Protein 5YS3 (pdb70)

Solvent-accessible surface area: 22052 Å² total; per-residue (Å²): 210,44,1,37,0,14,0,0,0,9,0,0,11,0,0,0,3,19,0,16,1,28,52,18,14,50,106,47,81,70,18,4,0,2,11,0,0,0,36,44,0,0,0,55,0,2,36,54,0,0,100,28,5,158,128,69,64,60,105,55,4,53,52,5,19,34,31,7,0,42,9,6,56,58,14,6,38,40,44,16,63,33,121,109,69,115,61,162,79,58,88,47,91,154,32,0,48,42,10,22,130,45,7,79,50,0,79,146,25,32,115,51,1,79,174,33,18,131,16,33,18,94,4,11,90,10,4,19,58,7,6,53,47,12,8,108,2,33,84,57,65,56,126,61,29,30,66,83,0,0,138,53,0,30,76,0,0,50,17,0,10,76,1,0,0,0,39,1,5,20,85,52,53,68,152,73,56,35,93,15,28,60,44,149,175,122,118,102,207,53,1,37,0,14,0,0,0,8,0,0,11,0,0,0,2,21,0,15,1,27,55,15,16,48,106,41,80,58,20,2,0,2,7,0,0,0,38,42,0,0,0,59,0,3,13,55,0,0,48,28,4,10,81,79,25,58,4,14,5,0,0,5,17,0,0,7,0,0,9,7,17,0,15,7,15,1,46,15,7,35,120,109,50,25,26,153,81,33,65,45,77,0,23,0,27,0,10,22,25,0,6,69,0,0,79,54,0,26,91,0,0,79,136,39,11,173,17,29,29,99,3,11,89,11,5,19,57,8,8,54,46,13,8,119,2,32,83,58,56,57,133,67,27,32,77,84,0,0,137,54,0,29,81,0,0,49,18,0,11,79,1,0,0,0,40,1,6,24,89,54,41,69,149,93,53,34,95,10,42,188,195,94,87,58,8,14,13,69,0,8,22,0,10,0,74,0,1,40,48,15,1,45,46,17,13,49,107,130,85,70,73,47,97,6,25,50,40,0,49,129,55,0,0,61,13,2,13,112,0,0,52,104,4,13,116,55,23,58,5,15,3,0,0,4,20,0,0,6,0,2,10,7,20,0,16,8,15,2,43,56,9,38,174,125,54,21,23,146,77,33,72,50,92,0,28,0,24,0,10,20,25,0,7,65,0,0,76,50,0,30,85,1,0,78,144,38,22,170,16,34,38,91,3,10,84,8,4,20,59,7,6,55,47,11,10,113,2,27,81,57,69,55,106,62,26,19,66,80,0,0,138,53,0,33,78,0,0,48,20,0,41,84,2,0,68,0,39,55,62,27,121,136,132,69,165,86,69,49,91,26,32,186

Nearest PDB structures (foldseek):
  5ys3-assembly1_A  TM=1.005E+00  e=1.738E-26  Citrobacter koseri ATCC BAA-895
  5zug-assembly1_F  TM=1.002E+00  e=1.526E-22  Escherichia coli K-12
  8j7v-assembly1_B  TM=3.346E-01  e=1.280E+00  Homo sapiens
  5ys3-assembly1_A  TM=1.004E+00  e=3.717E-24  Citrobacter koseri ATCC BAA-895
  5zug-assembly1_F  TM=1.001E+00  e=2.524E-22  Escherichia coli K-12

Secondary structure (DSSP, 8-state):
-----HHHHHHHHHHHHHHHHHHHTTSS---HHHHHHHHIIIIIIHHHHHHHTTTTT-HHHHHHHHHHHHHHHHHHHHHHTTTTTSSPPPPHHHHHHHHHHHHHHHHHHHHTTTTS-HHHHHHHHHHHHHHHHHHHHHHHT-HHHHHHHHHHHHHHHHHHHHHHHHHHHHHHHTS-SS------SS--/-----HHHHHHHHHHHHHHHHHHHTTSS---HHHHHHHHIIIIIIHHHHHHHTTTTT-HHHHHHHHHHHHHHHHHHHHHHTTTTTSS-PPPHHHHHHHHHHHHHHHHHHHHHGGGS-HHHHHHHHHHHHHHHHHHHHHHHT-HHHHHHHHHHHHHHHHHHHHHHHHHHHHHHHTS-SS----/-----HHHHHHHHHHHHHHHHHHHHTSS---HHHHHHHHIIIIIIHHHHHHHTTTTT-HHHHHHHHHHHHHHHHHHHHHHTTTTTSSPPPPHHHHHHHHHHHHHHHHHHHHTTTTS-HHHHHHHHHHHHHHHHHHHHHHHT-HHHHHHHHHHHHHHHHHHHHHHHHHHHHHHHTS-SS----

Foldseek 3Di:
DDDQLLLQLLLLLLVLLLVVLCVLLPVDPDDVVSLVSLPPRQAPSLLVSLVSCVVVVDPLSVVPSNVRNVVSVVVSCQVCCVVVVNDPRDQLLVVLVVLVVVLVVLVVSLVVCPQFFPLVNLLSVLSSVLSNLSSCCSNVVPSVSSSVSSVSSNVSSVSSNLVSVQVVVCVVVVHGPRRRRGDDDDDD/DDDQLLLQLLLLQLVLLLVVLCVLLPNDPDDVVSLVSLPPRNAPSLLVSLVSCVVVVDPLSVVPSNVRNVVSVVVSCQVCCCVVVNDNRDQLLVVLVVLLVVLVVLVVSLVVCVVHFPLVNLLSVLSSVLSNLSSCCSNVVPSVSSSVSSVSSNVSSVSSNLVSVQVVVCVVVVHRPDRRRD/DDDQLLLQLLLLLLVLLLVCLCVLLPVDPRDVVSLVSLQPRQAVSLLVSLVSCVVVVDPLSVVPSNVRSVVSVVVSCLVCCVVVVNDDRDQLLVVLVVLVVVLVVLVVSLVVCPPPFPLVNLLSVLSSVLSNLSSCCSNVVPSVSSSVSSVSSNVSSVSSNLVSVQVVVCVVVVHRPDGRRD

Radius of gyration: 24.34 Å; Cα contacts (8 Å, |Δi|>4): 1070; chains: 3; bounding box: 54×67×51 Å

Organism: Citrobacter koseri (strain ATCC BAA-895 / CDC 4225-83 / SGSC4696) (NCBI:txid290338)

B-factor: mean 26.17, std 9.5, range [12.94, 77.54]

Structure (mmCIF, N/CA/C/O backbone):
data_5YS3
#
_entry.id   5YS3
#
_cell.length_a   79.456
_cell.length_b   79.456
_cell.length_c   89.099
_cell.angle_alpha   90.00
_cell.angle_beta   90.00
_cell.angle_gamma   90.00
#
_symmetry.space_group_name_H-M   'P 42'
#
loop_
_entity.id
_entity.type
_entity.pdbx_description
1 polymer 'Succinate-Acetate Permease'
2 non-polymer 'ACETATE ION'
3 non-polymer 'PALMITIC ACID'
4 non-polymer (2S)-2,3-DIHYDROXYPROPYL(7Z)-PENTADEC-7-ENOATE
5 water water
#
loop_
_atom_site.group_PDB
_atom_site.id
_atom_site.type_symbol
_atom_site.label_atom_id
_atom_site.label_alt_id
_atom_site.label_comp_id
_atom_site.label_asym_id
_atom_site.label_entity_id
_atom_site.label_seq_id
_atom_site.pdbx_PDB_ins_code
_atom_site.Cartn_x
_atom_site.Cartn_y
_atom_site.Cartn_z
_atom_site.occupancy
_atom_site.B_iso_or_equiv
_atom_site.auth_seq_id
_atom_site.auth_comp_id
_atom_site.auth_asym_id
_atom_site.auth_atom_id
_atom_site.pdbx_PDB_model_num
ATOM 1 N N . LYS A 1 5 ? 27.704 0.321 59.049 1.00 41.01 5 LYS A N 1
ATOM 2 C CA . LYS A 1 5 ? 26.589 -0.397 58.434 1.00 41.89 5 LYS A CA 1
ATOM 3 C C . LYS A 1 5 ? 26.567 -0.146 56.932 1.00 36.43 5 LYS A C 1
ATOM 4 O O . LYS A 1 5 ? 26.356 0.976 56.487 1.00 40.95 5 LYS A O 1
ATOM 10 N N . LEU A 1 6 ? 26.811 -1.188 56.152 1.00 29.30 6 LEU A N 1
ATOM 11 C CA . LEU A 1 6 ? 26.950 -1.033 54.714 1.00 21.36 6 LEU A CA 1
ATOM 12 C C . LEU A 1 6 ? 25.614 -1.155 54.014 1.00 20.01 6 LEU A C 1
ATOM 13 O O . LEU A 1 6 ? 24.731 -1.865 54.475 1.00 22.51 6 LEU A O 1
ATOM 18 N N . ALA A 1 7 ? 25.480 -0.449 52.902 1.00 19.44 7 ALA A N 1
ATOM 19 C CA . ALA A 1 7 ? 24.268 -0.515 52.116 1.00 20.68 7 ALA A CA 1
ATOM 20 C C . ALA A 1 7 ? 24.037 -1.924 51.607 1.00 22.13 7 ALA A C 1
ATOM 21 O O . ALA A 1 7 ? 24.969 -2.733 51.512 1.00 19.57 7 ALA A O 1
ATOM 23 N N . ASN A 1 8 ? 22.784 -2.201 51.272 1.00 20.38 8 ASN A N 1
ATOM 24 C CA . ASN A 1 8 ? 22.396 -3.479 50.686 1.00 19.35 8 ASN A CA 1
ATOM 25 C C . ASN A 1 8 ? 22.531 -3.442 49.172 1.00 19.56 8 ASN A C 1
ATOM 26 O O . ASN A 1 8 ? 21.825 -2.689 48.527 1.00 19.84 8 ASN A O 1
ATOM 31 N N . PRO A 1 9 ? 23.447 -4.246 48.592 1.00 18.56 9 PRO A N 1
ATOM 32 C CA . PRO A 1 9 ? 23.644 -4.139 47.143 1.00 19.88 9 PRO A CA 1
ATOM 33 C C . PRO A 1 9 ? 22.694 -5.027 46.342 1.00 18.60 9 PRO A C 1
ATOM 34 O O . PRO A 1 9 ? 22.701 -4.946 45.121 1.00 16.57 9 PRO A O 1
ATOM 38 N N . ALA A 1 10 ? 21.902 -5.864 47.009 1.00 17.64 10 ALA A N 1
ATOM 39 C CA . ALA A 1 10 ? 21.078 -6.840 46.286 1.00 22.17 10 ALA A CA 1
ATOM 40 C C . ALA A 1 10 ? 20.056 -6.218 45.326 1.00 17.95 10 ALA A C 1
ATOM 41 O O . ALA A 1 10 ? 19.886 -6.735 44.221 1.00 20.07 10 ALA A O 1
ATOM 43 N N . PRO A 1 11 ? 19.367 -5.130 45.733 1.00 19.60 11 PRO A N 1
ATOM 44 C CA . PRO A 1 11 ? 18.410 -4.542 44.796 1.00 17.93 11 PRO A CA 1
ATOM 45 C C . PRO A 1 11 ? 19.063 -4.122 43.488 1.00 22.35 11 PRO A C 1
ATOM 46 O O . PRO A 1 11 ? 18.469 -4.304 42.433 1.00 17.68 11 PRO A O 1
ATOM 50 N N . LEU A 1 12 ? 20.263 -3.551 43.569 1.00 17.35 12 LEU A N 1
ATOM 51 C CA . LEU A 1 12 ? 20.989 -3.187 42.365 1.00 17.14 12 LEU A CA 1
ATOM 52 C C . LEU A 1 12 ? 21.199 -4.390 41.465 1.00 18.60 12 LEU A C 1
ATOM 53 O O . LEU A 1 12 ? 20.880 -4.338 40.274 1.00 19.13 12 LEU A O 1
ATOM 58 N N . GLY A 1 13 ? 21.766 -5.460 42.025 1.00 17.56 13 GLY A N 1
ATOM 59 C CA . GLY A 1 13 ? 22.002 -6.679 41.265 1.00 17.97 13 GLY A CA 1
ATOM 60 C C . GLY A 1 13 ? 20.730 -7.281 40.685 1.00 18.20 13 GLY A C 1
ATOM 61 O O . GLY A 1 13 ? 20.691 -7.687 39.514 1.00 17.93 13 GLY A O 1
ATOM 62 N N . LEU A 1 14 ? 19.686 -7.337 41.502 1.00 17.97 14 LEU A N 1
ATOM 63 C CA . LEU A 1 14 ? 18.398 -7.892 41.070 1.00 18.53 14 LEU A CA 1
ATOM 64 C C . LEU A 1 14 ? 17.757 -7.051 39.975 1.00 18.45 14 LEU A C 1
ATOM 65 O O . LEU A 1 14 ? 17.148 -7.586 39.041 1.00 19.26 14 LEU A O 1
ATOM 70 N N . MET A 1 15 ? 17.874 -5.728 40.092 1.00 17.95 15 MET A N 1
ATOM 71 C CA . MET A 1 15 ? 17.326 -4.843 39.066 1.00 19.89 15 MET A CA 1
ATOM 72 C C . MET A 1 15 ? 18.027 -5.020 37.731 1.00 20.31 15 MET A C 1
ATOM 73 O O . MET A 1 15 ? 17.375 -5.050 36.686 1.00 21.23 15 MET A O 1
ATOM 78 N N . GLY A 1 16 ? 19.356 -5.097 37.769 1.00 19.63 16 GLY A N 1
ATOM 79 C CA . GLY A 1 16 ? 20.137 -5.248 36.558 1.00 17.62 16 GLY A CA 1
ATOM 80 C C . GLY A 1 16 ? 19.772 -6.573 35.913 1.00 19.51 16 GLY A C 1
ATOM 81 O O . GLY A 1 16 ? 19.487 -6.645 34.715 1.00 18.21 16 GLY A O 1
ATOM 82 N N . PHE A 1 17 ? 19.751 -7.623 36.726 1.00 20.93 17 PHE A N 1
ATOM 83 C CA . PHE A 1 17 ? 19.341 -8.936 36.236 1.00 20.29 17 PHE A CA 1
ATOM 84 C C . PHE A 1 17 ? 17.915 -8.893 35.685 1.00 17.87 17 PHE A C 1
ATOM 85 O O . PHE A 1 17 ? 17.659 -9.367 34.584 1.00 19.07 17 PHE A O 1
ATOM 93 N N . GLY A 1 18 ? 16.989 -8.330 36.455 1.00 19.39 18 GLY A N 1
ATOM 94 C CA . GLY A 1 18 ? 15.572 -8.405 36.115 1.00 22.67 18 GLY A CA 1
ATOM 95 C C . GLY A 1 18 ? 15.190 -7.661 34.842 1.00 25.04 18 GLY A C 1
ATOM 96 O O . GLY A 1 18 ? 14.518 -8.219 33.962 1.00 21.96 18 GLY A O 1
ATOM 97 N N . MET A 1 19 ? 15.604 -6.397 34.745 1.00 19.94 19 MET A N 1
ATOM 98 C CA . MET A 1 19 ? 15.348 -5.607 33.544 1.00 18.78 19 MET A CA 1
ATOM 99 C C . MET A 1 19 ? 15.893 -6.233 32.285 1.00 20.86 19 MET A C 1
ATOM 100 O O . MET A 1 19 ? 15.226 -6.268 31.253 1.00 20.82 19 MET A O 1
ATOM 105 N N . THR A 1 20 ? 17.134 -6.696 32.372 1.00 17.88 20 THR A N 1
ATOM 106 C CA . THR A 1 20 ? 17.817 -7.238 31.220 1.00 16.62 20 THR A CA 1
ATOM 107 C C . THR A 1 20 ? 17.176 -8.567 30.830 1.00 23.29 20 THR A C 1
ATOM 108 O O . THR A 1 20 ? 17.019 -8.866 29.651 1.00 21.42 20 THR A O 1
ATOM 112 N N . THR A 1 21 ? 16.818 -9.361 31.832 1.00 17.07 21 THR A N 1
ATOM 113 C CA . THR A 1 21 ? 16.132 -10.625 31.576 1.00 20.26 21 THR A CA 1
ATOM 114 C C . THR A 1 21 ? 14.814 -10.395 30.813 1.00 22.96 21 THR A C 1
ATOM 115 O O . THR A 1 21 ? 14.499 -11.094 29.839 1.00 23.28 21 THR A O 1
ATOM 119 N N . ILE A 1 22 ? 14.055 -9.396 31.244 1.00 20.65 22 ILE A N 1
ATOM 120 C CA . ILE A 1 22 ? 12.783 -9.079 30.583 1.00 21.08 22 ILE A CA 1
ATOM 121 C C . ILE A 1 22 ? 13.015 -8.700 29.121 1.00 21.57 22 ILE A C 1
ATOM 122 O O . ILE A 1 22 ? 12.392 -9.260 28.218 1.00 24.93 22 ILE A O 1
ATOM 127 N N . LEU A 1 23 ? 13.942 -7.785 28.865 1.00 23.48 23 LEU A N 1
ATOM 128 C CA . LEU A 1 23 ? 14.182 -7.360 27.487 1.00 22.42 23 LEU A CA 1
ATOM 129 C C . LEU A 1 23 ? 14.651 -8.521 26.614 1.00 24.65 23 LEU A C 1
ATOM 130 O O . LEU A 1 23 ? 14.212 -8.656 25.462 1.00 20.56 23 LEU A O 1
ATOM 135 N N . LEU A 1 24 ? 15.529 -9.369 27.139 1.00 18.92 24 LEU A N 1
ATOM 136 C CA . LEU A 1 24 ? 15.996 -10.477 26.307 1.00 20.89 24 LEU A CA 1
ATOM 137 C C . LEU A 1 24 ? 14.799 -11.362 25.937 1.00 22.83 24 LEU A C 1
ATOM 138 O O . LEU A 1 24 ? 14.649 -11.806 24.804 1.00 25.37 24 LEU A O 1
ATOM 143 N N . ASN A 1 25 ? 13.922 -11.582 26.895 1.00 21.99 25 ASN A N 1
ATOM 144 C CA . ASN A 1 25 ? 12.912 -12.594 26.698 1.00 25.52 25 ASN A CA 1
ATOM 145 C C . ASN A 1 25 ? 11.688 -12.049 25.969 1.00 27.36 25 ASN A C 1
ATOM 146 O O . ASN A 1 25 ? 10.840 -12.812 25.515 1.00 25.69 25 ASN A O 1
ATOM 151 N N . LEU A 1 26 ? 11.635 -10.733 25.800 1.00 24.52 26 LEU A N 1
ATOM 152 C CA . LEU A 1 26 ? 10.684 -10.135 24.873 1.00 26.81 26 LEU A CA 1
ATOM 153 C C . LEU A 1 26 ? 11.051 -10.577 23.472 1.00 26.59 26 LEU A C 1
ATOM 154 O O . LEU A 1 26 ? 10.173 -10.815 22.646 1.00 34.22 26 LEU A O 1
ATOM 159 N N . HIS A 1 27 ? 12.350 -10.704 23.215 1.00 25.52 27 HIS A N 1
ATOM 160 C CA . HIS A 1 27 ? 12.835 -11.264 21.966 1.00 25.24 27 HIS A CA 1
ATOM 161 C C . HIS A 1 27 ? 12.519 -12.755 21.878 1.00 31.86 27 HIS A C 1
ATOM 162 O O . HIS A 1 27 ? 11.938 -13.209 20.894 1.00 31.66 27 HIS A O 1
ATOM 169 N N . ASN A 1 28 ? 12.915 -13.505 22.905 1.00 27.54 28 ASN A N 1
ATOM 170 C CA . ASN A 1 28 ? 12.666 -14.949 22.960 1.00 29.92 28 ASN A CA 1
ATOM 171 C C . ASN A 1 28 ? 11.186 -15.298 22.799 1.00 28.92 28 ASN A C 1
ATOM 172 O O . ASN A 1 28 ? 10.853 -16.289 22.152 1.00 33.40 28 ASN A O 1
ATOM 177 N N . ALA A 1 29 ? 10.294 -14.492 23.371 1.00 26.96 29 ALA A N 1
ATOM 178 C CA . ALA A 1 29 ? 8.864 -14.766 23.251 1.00 28.35 29 ALA A CA 1
ATOM 179 C C . ALA A 1 29 ? 8.317 -14.381 21.876 1.00 36.64 29 ALA A C 1
ATOM 180 O O . ALA A 1 29 ? 7.136 -14.596 21.597 1.00 40.53 29 ALA A O 1
ATOM 182 N N . GLY A 1 30 ? 9.165 -13.801 21.031 1.00 33.36 30 GLY A N 1
ATOM 183 C CA . GLY A 1 30 ? 8.790 -13.498 19.660 1.00 32.47 30 GLY A CA 1
ATOM 184 C C . GLY A 1 30 ? 8.230 -12.108 19.379 1.00 40.57 30 GLY A C 1
ATOM 185 O O . GLY A 1 30 ? 7.744 -11.854 18.284 1.00 38.64 30 GLY A O 1
ATOM 186 N N . PHE A 1 31 ? 8.301 -11.194 20.340 1.00 31.72 31 PHE A N 1
ATOM 187 C CA . PHE A 1 31 ? 7.822 -9.834 20.093 1.00 33.57 31 PHE A CA 1
ATOM 188 C C . PHE A 1 31 ? 8.792 -8.975 19.265 1.00 35.68 31 PHE A C 1
ATOM 189 O O . PHE A 1 31 ? 8.350 -8.115 18.507 1.00 37.43 31 PHE A O 1
ATOM 197 N N . PHE A 1 32 ? 10.099 -9.183 19.423 1.00 33.68 32 PHE A N 1
ATOM 198 C CA . PHE A 1 32 ? 11.102 -8.363 18.733 1.00 31.89 32 PHE A CA 1
ATOM 199 C C . PHE A 1 32 ? 12.331 -9.139 18.298 1.00 33.27 32 PHE A C 1
ATOM 200 O O . PHE A 1 32 ? 12.642 -10.198 18.853 1.00 36.85 32 PHE A O 1
ATOM 208 N N . ALA A 1 33 ? 13.062 -8.580 17.337 1.00 30.53 33 ALA A N 1
ATOM 209 C CA . ALA A 1 33 ? 14.352 -9.121 16.940 1.00 30.82 33 ALA A CA 1
ATOM 210 C C . ALA A 1 33 ? 15.403 -8.820 18.013 1.00 31.32 33 ALA A C 1
ATOM 211 O O . ALA A 1 33 ? 15.174 -7.978 18.882 1.00 36.09 33 ALA A O 1
ATOM 213 N N . LEU A 1 34 ? 16.549 -9.495 17.961 1.00 30.76 34 LEU A N 1
ATOM 214 C CA . LEU A 1 34 ? 17.581 -9.277 18.980 1.00 32.78 34 LEU A CA 1
ATOM 215 C C . LEU A 1 34 ? 18.307 -7.967 18.692 1.00 36.32 34 LEU A C 1
ATOM 216 O O . LEU A 1 34 ? 19.108 -7.867 17.770 1.00 41.68 34 LEU A O 1
ATOM 221 N N . ASP A 1 35 ? 18.043 -6.988 19.540 1.00 36.13 35 ASP A N 1
ATOM 222 C CA . ASP A 1 35 ? 18.297 -5.587 19.253 1.00 37.10 35 ASP A CA 1
ATOM 223 C C . ASP A 1 35 ? 19.517 -5.073 20.033 1.00 36.11 35 ASP A C 1
ATOM 224 O O . ASP A 1 35 ? 19.942 -5.693 21.006 1.00 30.30 35 ASP A O 1
ATOM 229 N N . GLY A 1 36 ? 20.092 -3.957 19.598 1.00 31.04 36 GLY A N 1
ATOM 230 C CA . GLY A 1 36 ? 21.075 -3.249 20.406 1.00 27.59 36 GLY A CA 1
ATOM 231 C C . GLY A 1 36 ? 20.574 -2.956 21.815 1.00 24.78 36 GLY A C 1
ATOM 232 O O . GLY A 1 36 ? 21.367 -2.831 22.762 1.00 26.87 36 GLY A O 1
ATOM 233 N N . ILE A 1 37 ? 19.260 -2.838 21.974 1.00 23.05 37 ILE A N 1
ATOM 234 C CA . ILE A 1 37 ? 18.700 -2.552 23.286 1.00 19.42 37 ILE A CA 1
ATOM 235 C C . ILE A 1 37 ? 19.095 -3.640 24.291 1.00 26.45 37 ILE A C 1
ATOM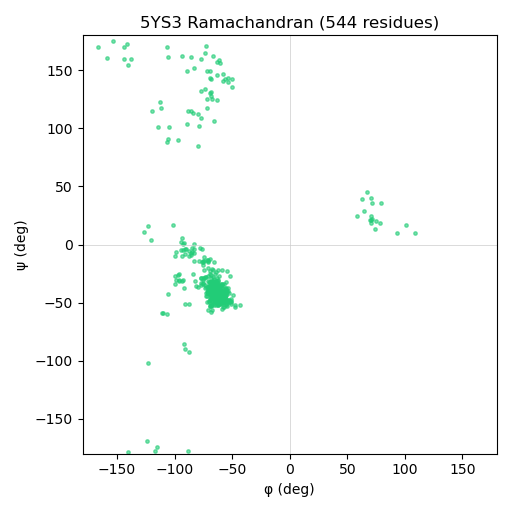 236 O O . ILE A 1 37 ? 19.545 -3.345 25.402 1.00 21.46 37 ILE A O 1
ATOM 241 N N . ILE A 1 38 ? 18.964 -4.898 23.877 1.00 23.47 38 ILE A N 1
ATOM 242 C CA . ILE A 1 38 ? 19.318 -6.021 24.735 1.00 19.65 38 ILE A CA 1
ATOM 243 C C . ILE A 1 38 ? 20.812 -6.050 25.013 1.00 21.18 38 ILE A C 1
ATOM 244 O O . ILE A 1 38 ? 21.244 -6.269 26.154 1.00 22.45 38 ILE A O 1
ATOM 249 N N . LEU A 1 39 ? 21.606 -5.834 23.965 1.00 19.54 39 LEU A N 1
ATOM 250 C CA . LEU A 1 39 ? 23.051 -5.910 24.116 1.00 20.16 39 LEU A CA 1
ATOM 251 C C . LEU A 1 39 ? 23.576 -4.810 25.049 1.00 25.69 39 LEU A C 1
ATOM 252 O O . LEU A 1 39 ? 24.411 -5.070 25.918 1.00 20.59 39 LEU A O 1
ATOM 257 N N . ALA A 1 40 ? 23.079 -3.589 24.866 1.00 19.49 40 ALA A N 1
ATOM 258 C CA . ALA A 1 40 ? 23.491 -2.464 25.698 1.00 22.34 40 ALA A CA 1
ATOM 259 C C . ALA A 1 40 ? 23.198 -2.756 27.162 1.00 20.36 40 ALA A C 1
ATOM 260 O O . ALA A 1 40 ? 24.060 -2.587 28.034 1.00 21.14 40 ALA A O 1
ATOM 262 N N . MET A 1 41 ? 21.978 -3.212 27.424 1.00 16.57 41 MET A N 1
ATOM 263 C CA . MET A 1 41 ? 21.573 -3.523 28.785 1.00 20.01 41 MET A CA 1
ATOM 264 C C . MET A 1 41 ? 22.405 -4.693 29.334 1.00 20.27 41 MET A C 1
ATOM 265 O O . MET A 1 41 ? 22.846 -4.663 30.479 1.00 19.25 41 MET A O 1
ATOM 270 N N . GLY A 1 42 ? 22.679 -5.690 28.497 1.00 21.36 42 GLY A N 1
ATOM 271 C CA . GLY A 1 42 ? 23.517 -6.795 28.926 1.00 19.02 42 GLY A CA 1
ATOM 272 C C . GLY A 1 42 ? 24.918 -6.347 29.340 1.00 19.95 42 GLY A C 1
ATOM 273 O O . GLY A 1 42 ? 25.492 -6.874 30.279 1.00 20.63 42 GLY A O 1
ATOM 274 N N . ILE A 1 43 ? 25.472 -5.369 28.634 1.00 22.66 43 ILE A N 1
ATOM 275 C CA . ILE A 1 43 ? 26.803 -4.871 28.963 1.00 21.05 43 ILE A CA 1
ATOM 276 C C . ILE A 1 43 ? 26.834 -4.133 30.308 1.00 19.38 43 ILE A C 1
ATOM 277 O O . ILE A 1 43 ? 27.654 -4.451 31.180 1.00 18.29 43 ILE A O 1
ATOM 282 N N . PHE A 1 44 ? 25.939 -3.163 30.490 1.00 18.14 44 PHE A N 1
ATOM 283 C CA . PHE A 1 44 ? 26.130 -2.195 31.568 1.00 19.05 44 PHE A CA 1
ATOM 284 C C . PHE A 1 44 ? 25.312 -2.465 32.830 1.00 17.85 44 PHE A C 1
ATOM 285 O O . PHE A 1 44 ? 25.772 -2.189 33.940 1.00 20.73 44 PHE A O 1
ATOM 293 N N . TYR A 1 45 ? 24.111 -2.996 32.663 1.00 18.36 45 TYR A N 1
ATOM 294 C CA . TYR A 1 45 ? 23.187 -3.125 33.780 1.00 15.64 45 TYR A CA 1
ATOM 295 C C . TYR A 1 45 ? 23.069 -4.583 34.231 1.00 19.59 45 TYR A C 1
ATOM 296 O O . TYR A 1 45 ? 23.371 -4.901 35.377 1.00 20.00 45 TYR A O 1
ATOM 305 N N . GLY A 1 46 ? 22.631 -5.470 33.341 1.00 16.93 46 GLY A N 1
ATOM 306 C CA . GLY A 1 46 ? 22.674 -6.892 33.655 1.00 15.03 46 GLY A CA 1
ATOM 307 C C . GLY A 1 46 ? 24.117 -7.313 33.866 1.00 18.64 46 GLY A C 1
ATOM 308 O O . GLY A 1 46 ? 24.424 -8.213 34.653 1.00 19.69 46 GLY A O 1
ATOM 309 N N . GLY A 1 47 ? 25.020 -6.651 33.159 1.00 17.64 47 GLY A N 1
ATOM 310 C CA . GLY A 1 47 ? 26.426 -6.997 33.239 1.00 14.47 47 GLY A CA 1
ATOM 311 C C . GLY A 1 47 ? 27.188 -6.293 34.346 1.00 21.08 47 GLY A C 1
ATOM 312 O O . GLY A 1 47 ? 27.243 -6.769 35.479 1.00 17.80 47 GLY A O 1
ATOM 313 N N . ILE A 1 48 ? 27.780 -5.151 34.015 1.00 17.99 48 ILE A N 1
ATOM 314 C CA . ILE A 1 48 ? 28.687 -4.463 34.935 1.00 18.59 48 ILE A CA 1
ATOM 315 C C . ILE A 1 48 ? 28.055 -4.070 36.285 1.00 18.40 48 ILE A C 1
ATOM 316 O O . ILE A 1 48 ? 28.656 -4.305 37.353 1.00 15.91 48 ILE A O 1
ATOM 321 N N . ALA A 1 49 ? 26.863 -3.479 36.264 1.00 17.85 49 ALA A N 1
ATOM 322 C CA . ALA A 1 49 ? 26.227 -3.086 37.518 1.00 20.31 49 ALA A CA 1
ATOM 323 C C . ALA A 1 49 ? 25.967 -4.302 38.412 1.00 17.45 49 ALA A C 1
ATOM 324 O O . ALA A 1 49 ? 26.065 -4.209 39.638 1.00 17.13 49 ALA A O 1
ATOM 326 N N . GLN A 1 50 ? 25.639 -5.441 37.803 1.00 18.65 50 GLN A N 1
ATOM 327 C CA . GLN A 1 50 ? 25.425 -6.644 38.588 1.00 17.57 50 GLN A CA 1
ATOM 328 C C . GLN A 1 50 ? 26.760 -7.148 39.157 1.00 20.06 50 GLN A C 1
ATOM 329 O O . GLN A 1 50 ? 26.812 -7.664 40.262 1.00 19.16 50 GLN A O 1
ATOM 335 N N . ILE A 1 51 ? 27.848 -6.980 38.411 1.00 16.85 51 ILE A N 1
ATOM 336 C CA A ILE A 1 51 ? 29.156 -7.336 38.942 0.67 17.86 51 ILE A CA 1
ATOM 337 C CA B ILE A 1 51 ? 29.186 -7.291 38.916 0.33 17.70 51 ILE A CA 1
ATOM 338 C C . ILE A 1 51 ? 29.503 -6.453 40.155 1.00 19.08 51 ILE A C 1
ATOM 339 O O . ILE A 1 51 ? 29.973 -6.962 41.170 1.00 18.41 51 ILE A O 1
ATOM 348 N N . PHE A 1 52 ? 29.240 -5.151 40.069 1.00 17.76 52 PHE A N 1
ATOM 349 C CA . PHE A 1 52 ? 29.446 -4.266 41.216 1.00 17.79 52 PHE A CA 1
ATOM 350 C C . PHE A 1 52 ? 28.646 -4.781 42.421 1.00 14.49 52 PHE A C 1
ATOM 351 O O . PHE A 1 52 ? 29.170 -4.863 43.531 1.00 17.06 52 PHE A O 1
ATOM 359 N N . ALA A 1 53 ? 27.387 -5.159 42.190 1.00 15.97 53 ALA A N 1
ATOM 360 C CA . ALA A 1 53 ? 26.530 -5.659 43.277 1.00 14.97 53 ALA A CA 1
ATOM 361 C C . ALA A 1 53 ? 27.137 -6.884 43.945 1.00 17.26 53 ALA A C 1
ATOM 362 O O . ALA A 1 53 ? 27.159 -6.983 45.171 1.00 17.68 53 ALA A O 1
ATOM 364 N N . GLY A 1 54 ? 27.653 -7.798 43.133 1.00 15.67 54 GLY A N 1
ATOM 365 C CA . GLY A 1 54 ? 28.314 -8.973 43.668 1.00 16.28 54 GLY A CA 1
ATOM 366 C C . GLY A 1 54 ? 29.546 -8.638 44.490 1.00 17.22 54 GLY A C 1
ATOM 367 O O . GLY A 1 54 ? 29.727 -9.155 45.601 1.00 16.40 54 GLY A O 1
ATOM 368 N N . LEU A 1 55 ? 30.404 -7.762 43.971 1.00 14.40 55 LEU A N 1
ATOM 369 C CA . LEU A 1 55 ? 31.612 -7.441 44.714 1.00 15.32 55 LEU A CA 1
ATOM 370 C C . LEU A 1 55 ? 31.268 -6.781 46.050 1.00 16.82 55 LEU A C 1
ATOM 371 O O . LEU A 1 55 ? 31.981 -6.956 47.039 1.00 18.32 55 LEU A O 1
ATOM 376 N N . LEU A 1 56 ? 30.177 -6.022 46.072 1.00 15.68 56 LEU A N 1
ATOM 377 C CA . LEU A 1 56 ? 29.768 -5.314 47.281 1.00 15.59 56 LEU A CA 1
ATOM 378 C C . LEU A 1 56 ? 29.243 -6.291 48.335 1.00 16.48 56 LEU A C 1
ATOM 379 O O . LEU A 1 56 ? 29.088 -5.932 49.518 1.00 16.77 56 LEU A O 1
ATOM 384 N N . GLU A 1 57 ? 28.957 -7.528 47.920 1.00 16.87 57 GLU A N 1
ATOM 385 C CA . GLU A 1 57 ? 28.515 -8.529 48.898 1.00 19.76 57 GLU A CA 1
ATOM 386 C C . GLU A 1 57 ? 29.657 -9.081 49.759 1.00 18.50 57 GLU A C 1
ATOM 387 O O . GLU A 1 57 ? 29.423 -9.703 50.801 1.00 17.51 57 GLU A O 1
ATOM 393 N N . TYR A 1 58 ? 30.889 -8.847 49.333 1.00 15.74 58 TYR A N 1
ATOM 394 C CA . TYR A 1 58 ? 32.051 -9.423 50.000 1.00 19.99 58 TYR A CA 1
ATOM 395 C C . TYR A 1 58 ? 32.217 -8.923 51.426 1.00 20.47 58 TYR A C 1
ATOM 396 O O . TYR A 1 58 ? 32.385 -9.723 52.374 1.00 18.47 58 TYR A O 1
ATOM 405 N N . LYS A 1 59 ? 32.149 -7.606 51.588 1.00 19.10 59 LYS A N 1
ATOM 406 C CA . LYS A 1 59 ? 32.312 -7.031 52.913 1.00 20.87 59 LYS A CA 1
ATOM 407 C C . LYS A 1 59 ? 31.069 -7.233 53.766 1.00 25.78 59 LYS A C 1
ATOM 408 O O . LYS A 1 59 ? 31.119 -7.045 54.982 1.00 24.30 59 LYS A O 1
ATOM 414 N N . LYS A 1 60 ? 29.958 -7.617 53.142 1.00 20.13 60 LYS A N 1
ATOM 415 C CA . LYS A 1 60 ? 28.764 -7.951 53.909 1.00 20.89 60 LYS A CA 1
ATOM 416 C C . LYS A 1 60 ? 28.794 -9.404 54.382 1.00 25.44 60 LYS A C 1
ATOM 417 O O . LYS A 1 60 ? 27.880 -9.868 55.065 1.00 22.64 60 LYS A O 1
ATOM 423 N N . GLY A 1 61 ? 29.828 -10.134 53.995 1.00 18.35 61 GLY A N 1
ATOM 424 C CA . GLY A 1 61 ? 29.949 -11.513 54.415 1.00 18.37 61 GLY A CA 1
ATOM 425 C C . GLY A 1 61 ? 29.007 -12.456 53.699 1.00 21.79 61 GLY A C 1
ATOM 426 O O . GLY A 1 61 ? 28.731 -13.547 54.190 1.00 23.22 61 GLY A O 1
ATOM 427 N N . ASN A 1 62 ? 28.496 -12.053 52.539 1.00 18.69 62 ASN A N 1
ATOM 428 C CA . ASN A 1 62 ? 27.431 -12.835 51.914 1.00 19.25 62 ASN A CA 1
ATOM 429 C C . ASN A 1 62 ? 27.986 -13.618 50.723 1.00 18.10 62 ASN A C 1
ATOM 430 O O . ASN A 1 62 ? 28.018 -13.121 49.594 1.00 16.36 62 ASN A O 1
ATOM 435 N N . THR A 1 63 ? 28.429 -14.840 51.001 1.00 17.50 63 THR A N 1
ATOM 436 C CA . THR A 1 63 ? 29.026 -15.698 49.985 1.00 18.67 63 THR A CA 1
ATOM 437 C C . THR A 1 63 ? 28.030 -15.961 48.856 1.00 18.05 63 THR A C 1
ATOM 438 O O . THR A 1 63 ? 28.378 -15.947 47.683 1.00 17.40 63 THR A O 1
ATOM 442 N N . PHE A 1 64 ? 26.777 -16.202 49.212 1.00 17.50 64 PHE A N 1
ATOM 443 C CA . PHE A 1 64 ? 25.799 -16.544 48.191 1.00 16.33 64 PHE A CA 1
ATOM 444 C C . PHE A 1 64 ? 25.629 -15.393 47.193 1.00 15.69 64 PHE A C 1
ATOM 445 O O . PHE A 1 64 ? 25.670 -15.609 45.989 1.00 19.36 64 PHE A O 1
ATOM 453 N N . GLY A 1 65 ? 25.438 -14.176 47.693 1.00 19.10 65 GLY A N 1
ATOM 454 C CA . GLY A 1 65 ? 25.261 -13.022 46.816 1.00 16.38 65 GLY A CA 1
ATOM 455 C C . GLY A 1 65 ? 26.531 -12.686 46.032 1.00 17.47 65 GLY A C 1
ATOM 456 O O . GLY A 1 65 ? 26.464 -12.296 44.873 1.00 15.57 65 GLY A O 1
ATOM 457 N N . LEU A 1 66 ? 27.694 -12.811 46.659 1.00 16.23 66 LEU A N 1
ATOM 458 C CA . LEU A 1 66 ? 28.956 -12.590 45.919 1.00 13.98 66 LEU A CA 1
ATOM 459 C C . LEU A 1 66 ? 29.058 -13.534 44.725 1.00 19.65 66 LEU A C 1
ATOM 460 O O . LEU A 1 66 ? 29.376 -13.119 43.589 1.00 16.02 66 LEU A O 1
ATOM 465 N N . THR A 1 67 ? 28.763 -14.809 44.992 1.00 17.60 67 THR A N 1
ATOM 466 C CA . THR A 1 67 ? 28.829 -15.843 43.961 1.00 15.38 67 THR A CA 1
ATOM 467 C C . THR A 1 67 ? 27.777 -15.611 42.867 1.00 16.75 67 THR A C 1
ATOM 468 O O . THR A 1 67 ? 28.077 -15.695 41.681 1.00 18.22 67 THR A O 1
ATOM 472 N N . ALA A 1 68 ? 26.548 -15.310 43.275 1.00 18.28 68 ALA A N 1
ATOM 473 C CA . ALA A 1 68 ? 25.436 -15.203 42.327 1.00 15.36 68 ALA A CA 1
ATOM 474 C C . ALA A 1 68 ? 25.547 -13.962 41.456 1.00 17.19 68 ALA A C 1
ATOM 475 O O . ALA A 1 68 ? 25.530 -14.071 40.240 1.00 16.32 68 ALA A O 1
ATOM 477 N N . PHE A 1 69 ? 25.632 -12.781 42.067 1.00 16.18 69 PHE A N 1
ATOM 478 C CA . PHE A 1 69 ? 25.605 -11.555 41.267 1.00 18.56 69 PHE A CA 1
ATOM 479 C C . PHE A 1 69 ? 26.822 -11.453 40.351 1.00 17.19 69 PHE A C 1
ATOM 480 O O . PHE A 1 69 ? 26.716 -11.050 39.178 1.00 16.36 69 PHE A O 1
ATOM 488 N N . THR A 1 70 ? 28.001 -11.793 40.868 1.00 14.28 70 THR A N 1
ATOM 489 C CA . THR A 1 70 ? 29.178 -11.615 40.044 1.00 15.05 70 THR A CA 1
ATOM 490 C C . THR A 1 70 ? 29.158 -12.638 38.908 1.00 16.80 70 THR A C 1
ATOM 491 O O . THR A 1 70 ? 29.620 -12.364 37.799 1.00 16.95 70 THR A O 1
ATOM 495 N N . SER A 1 71 ? 28.596 -13.811 39.166 1.00 14.73 71 SER A N 1
ATOM 496 C CA . SER A 1 71 ? 28.501 -14.819 38.106 1.00 15.16 71 SER A CA 1
ATOM 497 C C . SER A 1 71 ? 27.490 -14.421 37.033 1.00 16.06 71 SER A C 1
ATOM 498 O O . SER A 1 71 ? 27.768 -14.494 35.827 1.00 16.15 71 SER A O 1
ATOM 501 N N . TYR A 1 72 ? 26.298 -14.010 37.446 1.00 16.54 72 TYR A N 1
ATOM 502 C CA . TYR A 1 72 ? 25.296 -13.690 36.426 1.00 15.93 72 TYR A CA 1
ATOM 503 C C . TYR A 1 72 ? 25.610 -12.366 35.741 1.00 17.49 72 TYR A C 1
ATOM 504 O O . TYR A 1 72 ? 25.178 -12.145 34.616 1.00 18.65 72 TYR A O 1
ATOM 513 N N . GLY A 1 73 ? 26.384 -11.499 36.387 1.00 16.18 73 GLY A N 1
ATOM 514 C CA . GLY A 1 73 ? 26.857 -10.316 35.687 1.00 17.94 73 GLY A CA 1
ATOM 515 C C . GLY A 1 73 ? 27.815 -10.730 34.580 1.00 17.61 73 GLY A C 1
ATOM 516 O O . GLY A 1 73 ? 27.811 -10.178 33.477 1.00 18.21 73 GLY A O 1
ATOM 517 N N . SER A 1 74 ? 28.660 -11.707 34.883 1.00 16.09 74 SER A N 1
ATOM 518 C CA . SER A 1 74 ? 29.570 -12.242 33.889 1.00 15.90 74 SER A CA 1
ATOM 519 C C . SER A 1 74 ? 28.804 -12.946 32.772 1.00 16.09 74 SER A C 1
ATOM 520 O O . SER A 1 74 ? 29.183 -12.846 31.618 1.00 18.56 74 SER A O 1
ATOM 523 N N . PHE A 1 75 ? 27.752 -13.688 33.117 1.00 16.87 75 PHE A N 1
ATOM 524 C CA . PHE A 1 75 ? 26.912 -14.300 32.087 1.00 18.30 75 PHE A CA 1
ATOM 525 C C . PHE A 1 75 ? 26.471 -13.258 31.045 1.00 19.45 75 PHE A C 1
ATOM 526 O O . PHE A 1 75 ? 26.640 -13.462 29.843 1.00 20.62 75 PHE A O 1
ATOM 534 N N . TRP A 1 76 ? 25.921 -12.136 31.507 1.00 16.58 76 TRP A N 1
ATOM 535 C CA . TRP A 1 76 ? 25.426 -11.139 30.561 1.00 18.20 76 TRP A CA 1
ATOM 536 C C . TRP A 1 76 ? 26.545 -10.601 29.688 1.00 19.14 76 TRP A C 1
ATOM 537 O O . TRP A 1 76 ? 26.356 -10.453 28.483 1.00 19.32 76 TRP A O 1
ATOM 548 N N . LEU A 1 77 ? 27.715 -10.346 30.275 1.00 17.95 77 LEU A N 1
ATOM 549 C CA . LEU A 1 77 ? 28.853 -9.912 29.469 1.00 16.66 77 LEU A CA 1
ATOM 550 C C . LEU A 1 77 ? 29.281 -10.976 28.452 1.00 19.68 77 LEU A C 1
ATOM 551 O O . LEU A 1 77 ? 29.619 -10.640 27.314 1.00 19.22 77 LEU A O 1
ATOM 556 N N . THR A 1 78 ? 29.292 -12.255 28.844 1.00 14.31 78 THR A N 1
ATOM 557 C CA . THR A 1 78 ? 29.709 -13.271 27.875 1.00 18.67 78 THR A CA 1
ATOM 558 C C . THR A 1 78 ? 28.678 -13.363 26.759 1.00 18.46 78 THR A C 1
ATOM 559 O O . THR A 1 78 ? 29.028 -13.594 25.605 1.00 19.86 78 THR A O 1
ATOM 563 N N . LEU A 1 79 ? 27.406 -13.197 27.097 1.00 18.19 79 LEU A N 1
ATOM 564 C CA . LEU A 1 79 ? 26.374 -13.322 26.081 1.00 18.99 79 LEU A CA 1
ATOM 565 C C . LEU A 1 79 ? 26.507 -12.186 25.056 1.00 21.84 79 LEU A C 1
ATOM 566 O O . LEU A 1 79 ? 26.424 -12.424 23.848 1.00 18.09 79 LEU A O 1
ATOM 571 N N . VAL A 1 80 ? 26.725 -10.956 25.522 1.00 17.70 80 VAL A N 1
ATOM 572 C CA . VAL A 1 80 ? 26.884 -9.848 24.582 1.00 16.91 80 VAL A CA 1
ATOM 573 C C . VAL A 1 80 ? 28.139 -10.045 23.740 1.00 19.26 80 VAL A C 1
ATOM 574 O O . VAL A 1 80 ? 28.123 -9.788 22.538 1.00 21.07 80 VAL A O 1
ATOM 578 N N . ALA A 1 81 ? 29.218 -10.552 24.338 1.00 18.58 81 ALA A N 1
ATOM 579 C CA . ALA A 1 81 ? 30.448 -10.752 23.578 1.00 19.66 81 ALA A CA 1
ATOM 580 C C . ALA A 1 81 ? 30.294 -11.851 22.509 1.00 22.06 81 ALA A C 1
ATOM 581 O O . ALA A 1 81 ? 30.792 -11.719 21.390 1.00 19.86 81 ALA A O 1
ATOM 583 N N . ILE A 1 82 ? 29.607 -12.935 22.857 1.00 17.01 82 ILE A N 1
ATOM 584 C CA . ILE A 1 82 ? 29.303 -13.985 21.882 1.00 19.34 82 ILE A CA 1
ATOM 585 C C . ILE A 1 82 ? 28.597 -13.397 20.653 1.00 20.64 82 ILE A C 1
ATOM 586 O O . ILE A 1 82 ? 28.893 -13.754 19.515 1.00 21.87 82 ILE A O 1
ATOM 591 N N . LEU A 1 83 ? 27.685 -12.467 20.895 1.00 22.03 83 LEU A N 1
ATOM 592 C CA . LEU A 1 83 ? 26.866 -11.900 19.824 1.00 19.25 83 LEU A CA 1
ATOM 593 C C . LEU A 1 83 ? 27.594 -10.790 19.054 1.00 24.67 83 LEU A C 1
ATOM 594 O O . LEU A 1 83 ? 27.375 -10.625 17.859 1.00 24.60 83 LEU A O 1
ATOM 599 N N . LEU A 1 84 ? 28.475 -10.036 19.709 1.00 20.02 84 LEU A N 1
ATOM 600 C CA . LEU A 1 84 ? 29.128 -8.903 19.033 1.00 20.82 84 LEU A CA 1
ATOM 601 C C . LEU A 1 84 ? 30.483 -9.245 18.408 1.00 23.00 84 LEU A C 1
ATOM 602 O O . LEU A 1 84 ? 30.894 -8.644 17.415 1.00 20.93 84 LEU A O 1
ATOM 607 N N . MET A 1 85 ? 31.212 -10.183 18.998 1.00 16.87 85 MET A N 1
ATOM 608 C CA . MET A 1 85 ? 32.514 -10.528 18.434 1.00 20.44 85 MET A CA 1
ATOM 609 C C . MET A 1 85 ? 32.433 -10.940 16.942 1.00 21.43 85 MET A C 1
ATOM 610 O O . MET A 1 85 ? 33.368 -10.687 16.199 1.00 24.73 85 MET A O 1
ATOM 615 N N . PRO A 1 86 ? 31.324 -11.563 16.495 1.00 22.79 86 PRO A N 1
ATOM 616 C CA . PRO A 1 86 ? 31.327 -11.797 15.041 1.00 26.47 86 PRO A CA 1
ATOM 617 C C . PRO A 1 86 ? 31.223 -10.497 14.232 1.00 26.62 86 PRO A C 1
ATOM 618 O O . PRO A 1 86 ? 31.833 -10.406 13.169 1.00 29.03 86 PRO A O 1
ATOM 622 N N . LYS A 1 87 ? 30.499 -9.506 14.741 1.00 26.75 87 LYS A N 1
ATOM 623 C CA . LYS A 1 87 ? 30.394 -8.194 14.075 1.00 29.04 87 LYS A CA 1
ATOM 624 C C . LYS A 1 87 ? 31.739 -7.476 14.003 1.00 30.50 87 LYS A C 1
ATOM 625 O O . LYS A 1 87 ? 31.949 -6.595 13.165 1.00 30.93 87 LYS A O 1
ATOM 631 N N . MET A 1 88 ? 32.636 -7.836 14.913 1.00 25.52 88 MET A N 1
ATOM 632 C CA . MET A 1 88 ? 33.956 -7.227 14.999 1.00 27.79 88 MET A CA 1
ATOM 633 C C . MET A 1 88 ? 34.982 -8.015 14.182 1.00 27.88 88 MET A C 1
ATOM 634 O O . MET A 1 88 ? 36.158 -7.675 14.171 1.00 31.36 88 MET A O 1
ATOM 639 N N . GLY A 1 89 ? 34.541 -9.086 13.525 1.00 29.01 89 GLY A N 1
ATOM 640 C CA . GLY A 1 89 ? 35.444 -9.924 12.757 1.00 27.59 89 GLY A CA 1
ATOM 641 C C . GLY A 1 89 ? 36.393 -10.739 13.622 1.00 32.21 89 GLY A C 1
ATOM 642 O O . GLY A 1 89 ? 37.437 -11.193 13.171 1.00 29.95 89 GLY A O 1
ATOM 643 N N . LEU A 1 90 ? 36.034 -10.931 14.883 1.00 27.12 90 LEU A N 1
ATOM 644 C CA . LEU A 1 90 ? 36.926 -11.626 15.798 1.00 23.88 90 LEU A CA 1
ATOM 645 C C . LEU A 1 90 ? 36.636 -13.120 15.839 1.00 27.33 90 LEU A C 1
ATOM 646 O O . LEU A 1 90 ? 37.530 -13.924 16.055 1.00 28.90 90 LEU A O 1
ATOM 651 N N . THR A 1 91 ? 35.377 -13.472 15.615 1.00 25.31 91 THR A N 1
ATOM 652 C CA . THR A 1 91 ? 34.906 -14.839 15.752 1.00 30.74 91 THR A CA 1
ATOM 653 C C . THR A 1 91 ? 33.857 -15.094 14.682 1.00 30.62 91 THR A C 1
ATOM 654 O O . THR A 1 91 ? 33.399 -14.162 14.036 1.00 27.68 91 THR A O 1
ATOM 658 N N . GLU A 1 92 ? 33.459 -16.352 14.523 1.00 33.25 92 GLU A N 1
ATOM 659 C CA . GLU A 1 92 ? 32.313 -16.681 13.690 1.00 32.48 92 GLU A CA 1
ATOM 660 C C . GLU A 1 92 ? 31.069 -16.749 14.559 1.00 27.64 92 GLU A C 1
ATOM 661 O O . GLU A 1 92 ? 31.165 -16.839 15.783 1.00 29.62 92 GLU A O 1
ATOM 667 N N . ALA A 1 93 ? 29.902 -16.673 13.933 1.00 25.71 93 ALA A N 1
ATOM 668 C CA . ALA A 1 93 ? 28.647 -16.753 14.669 1.00 28.09 93 ALA A CA 1
ATOM 669 C C . ALA A 1 93 ? 28.585 -18.065 15.452 1.00 26.14 93 ALA A C 1
ATOM 670 O O . ALA A 1 93 ? 29.133 -19.075 15.001 1.00 25.42 93 ALA A O 1
ATOM 672 N N . PRO A 1 94 ? 27.941 -18.044 16.635 1.00 25.61 94 PRO A N 1
ATOM 673 C CA . PRO A 1 94 ? 27.948 -19.188 17.557 1.00 25.77 94 PRO A CA 1
ATOM 674 C C . PRO A 1 94 ? 27.186 -20.405 17.063 1.00 26.00 94 PRO A C 1
ATOM 675 O O . PRO A 1 94 ? 26.120 -20.264 16.447 1.00 24.77 94 PRO A O 1
ATOM 679 N N . ASN A 1 95 ? 27.726 -21.586 17.357 1.00 24.31 95 ASN A N 1
ATOM 680 C CA . ASN A 1 95 ? 27.007 -22.838 17.154 1.00 25.52 95 ASN A CA 1
ATOM 681 C C . ASN A 1 95 ? 25.844 -22.941 18.145 1.00 23.90 95 ASN A C 1
ATOM 682 O O . ASN A 1 95 ? 26.023 -22.751 19.344 1.00 24.57 95 ASN A O 1
ATOM 687 N N . ALA A 1 96 ? 24.658 -23.264 17.638 1.00 24.20 96 ALA A N 1
ATOM 688 C CA . ALA A 1 96 ? 23.439 -23.274 18.445 1.00 27.79 96 ALA A CA 1
ATOM 689 C C . ALA A 1 96 ? 23.454 -24.372 19.506 1.00 27.33 96 ALA A C 1
ATOM 690 O O . ALA A 1 96 ? 22.982 -24.161 20.617 1.00 24.20 96 ALA A O 1
ATOM 692 N N . GLN A 1 97 ? 23.996 -25.539 19.165 1.00 26.04 97 GLN A N 1
ATOM 693 C CA . GLN A 1 97 ? 24.101 -26.624 20.132 1.00 25.29 97 GLN A CA 1
ATOM 694 C C . GLN A 1 97 ? 25.093 -26.261 21.251 1.00 22.99 97 GLN A C 1
ATOM 695 O O . GLN A 1 97 ? 24.868 -26.568 22.426 1.00 24.68 97 GL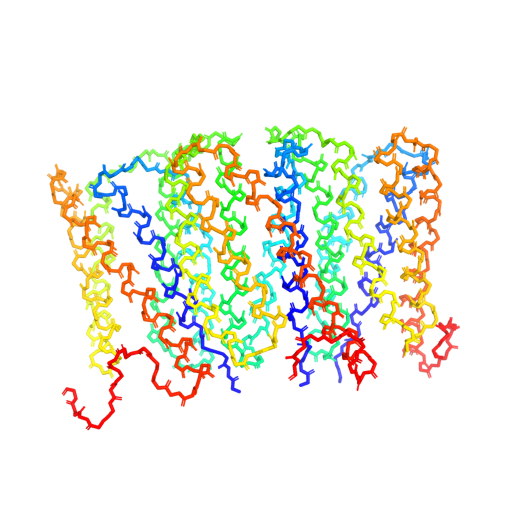N A O 1
ATOM 701 N N . PHE A 1 98 ? 26.194 -25.622 20.865 1.00 21.70 98 PHE A N 1
ATOM 702 C CA . PHE A 1 98 ? 27.240 -25.193 21.803 1.00 21.27 98 PHE A CA 1
ATOM 703 C C . PHE A 1 98 ? 26.671 -24.082 22.699 1.00 23.93 98 PHE A C 1
ATOM 704 O O . PHE A 1 98 ? 26.908 -24.067 23.907 1.00 23.51 98 PHE A O 1
ATOM 712 N N . LEU A 1 99 ? 25.869 -23.193 22.119 1.00 22.06 99 LEU A N 1
ATOM 713 C CA . LEU A 1 99 ? 25.148 -22.196 22.922 1.00 22.00 99 LEU A CA 1
ATOM 714 C C . LEU A 1 99 ? 24.202 -22.868 23.918 1.00 23.88 99 LEU A C 1
ATOM 715 O O . LEU A 1 99 ? 24.092 -22.451 25.076 1.00 22.79 99 LEU A O 1
ATOM 720 N N . GLY A 1 100 ? 23.513 -23.912 23.469 1.00 22.32 100 GLY A N 1
ATOM 721 C CA . GLY A 1 100 ? 22.668 -24.694 24.356 1.00 22.85 100 GLY A CA 1
ATOM 722 C C . GLY A 1 100 ? 23.432 -25.337 25.505 1.00 20.99 100 GLY A C 1
ATOM 723 O O . GLY A 1 100 ? 22.942 -25.381 26.632 1.00 22.16 100 GLY A O 1
ATOM 724 N N . ALA A 1 101 ? 24.621 -25.852 25.224 1.00 19.52 101 ALA A N 1
ATOM 725 C CA . ALA A 1 101 ? 25.464 -26.426 26.269 1.00 19.22 101 ALA A CA 1
ATOM 726 C C . ALA A 1 101 ? 25.848 -25.360 27.309 1.00 21.46 101 ALA A C 1
ATOM 727 O O . ALA A 1 101 ? 25.786 -25.590 28.511 1.00 21.92 101 ALA A O 1
ATOM 729 N N . TYR A 1 102 ? 26.254 -24.196 26.815 1.00 20.93 102 TYR A N 1
ATOM 730 C CA . TYR A 1 102 ? 26.591 -23.048 27.663 1.00 18.61 102 TYR A CA 1
ATOM 731 C C . TYR A 1 102 ? 25.400 -22.641 28.529 1.00 20.50 102 TYR A C 1
ATOM 732 O O . TYR A 1 102 ? 25.528 -22.534 29.756 1.00 19.63 102 TYR A O 1
ATOM 741 N N . LEU A 1 103 ? 24.231 -22.463 27.917 1.00 16.91 103 LEU A N 1
ATOM 742 C CA . LEU A 1 103 ? 23.017 -22.164 28.670 1.00 19.33 103 LEU A CA 1
ATOM 743 C C . LEU A 1 103 ? 22.707 -23.264 29.690 1.00 23.14 103 LEU A C 1
ATOM 744 O O . LEU A 1 103 ? 22.206 -22.989 30.777 1.00 19.96 103 LEU A O 1
ATOM 749 N N . GLY A 1 104 ? 23.008 -24.507 29.325 1.00 21.12 104 GLY A N 1
ATOM 750 C CA . GLY A 1 104 ? 22.760 -25.629 30.212 1.00 20.66 104 GLY A CA 1
ATOM 751 C C . GLY A 1 104 ? 23.633 -25.563 31.449 1.00 18.49 104 GLY A C 1
ATOM 752 O O . GLY A 1 104 ? 23.162 -25.822 32.561 1.00 22.88 104 GLY A O 1
ATOM 753 N N . LEU A 1 105 ? 24.910 -25.234 31.267 1.00 20.09 105 LEU A N 1
ATOM 754 C CA . LEU A 1 105 ? 25.801 -25.070 32.416 1.00 18.94 105 LEU A CA 1
ATOM 755 C C . LEU A 1 105 ? 25.311 -23.939 33.325 1.00 23.05 105 LEU A C 1
ATOM 756 O O . LEU A 1 105 ? 25.354 -24.070 34.557 1.00 22.28 105 LEU A O 1
ATOM 761 N N . TRP A 1 106 ? 24.880 -22.818 32.734 1.00 18.31 106 TRP A N 1
ATOM 762 C CA . TRP A 1 106 ? 24.304 -21.750 33.557 1.00 17.76 106 TRP A CA 1
ATOM 763 C C . TRP A 1 106 ? 23.066 -22.273 34.281 1.00 18.00 106 TRP A C 1
ATOM 764 O O . TRP A 1 106 ? 22.797 -21.902 35.425 1.00 20.02 106 TRP A O 1
ATOM 775 N N . GLY A 1 107 ? 22.327 -23.165 33.628 1.00 18.98 107 GLY A N 1
ATOM 776 C CA . GLY A 1 107 ? 21.164 -23.782 34.252 1.00 19.95 107 GLY A CA 1
ATOM 777 C C . GLY A 1 107 ? 21.508 -24.661 35.449 1.00 22.75 107 GLY A C 1
ATOM 778 O O . GLY A 1 107 ? 20.828 -24.618 36.482 1.00 21.35 107 GLY A O 1
ATOM 779 N N . VAL A 1 108 ? 22.563 -25.459 35.305 1.00 19.51 108 VAL A N 1
ATOM 780 C CA . VAL A 1 108 ? 23.035 -26.324 36.384 1.00 16.68 108 VAL A CA 1
ATOM 781 C C . VAL A 1 108 ? 23.503 -25.502 37.574 1.00 19.38 108 VAL A C 1
ATOM 782 O O . VAL A 1 108 ? 23.116 -25.774 38.704 1.00 17.90 108 VAL A O 1
ATOM 786 N N . PHE A 1 109 ? 24.314 -24.473 37.308 1.00 19.36 109 PHE A N 1
ATOM 787 C CA . PHE A 1 109 ? 24.696 -23.500 38.347 1.00 17.74 109 PHE A CA 1
ATOM 788 C C . PHE A 1 109 ? 23.448 -22.965 39.071 1.00 19.43 109 PHE A C 1
ATOM 789 O O . PHE A 1 109 ? 23.373 -22.958 40.302 1.00 18.89 109 PHE A O 1
ATOM 797 N N . THR A 1 110 ? 22.444 -22.552 38.305 1.00 18.94 110 THR A N 1
ATOM 798 C CA . THR A 1 110 ? 21.256 -21.945 38.897 1.00 17.73 110 THR A CA 1
ATOM 799 C C . THR A 1 110 ? 20.462 -22.955 39.743 1.00 19.27 110 THR A C 1
ATOM 800 O O . THR A 1 110 ? 19.948 -22.620 40.801 1.00 17.46 110 THR A O 1
ATOM 804 N N . LEU A 1 111 ? 20.379 -24.190 39.267 1.00 16.58 111 LEU A N 1
ATOM 805 C CA . LEU A 1 111 ? 19.704 -25.241 40.028 1.00 21.25 111 LEU A CA 1
ATOM 806 C C . LEU A 1 111 ? 20.373 -25.448 41.386 1.00 21.26 111 LEU A C 1
ATOM 807 O O . LEU A 1 111 ? 19.693 -25.503 42.410 1.00 21.64 111 LEU A O 1
ATOM 812 N N . PHE A 1 112 ? 21.700 -25.567 41.409 1.00 20.06 112 PHE A N 1
ATOM 813 C CA . PHE A 1 112 ? 22.371 -25.730 42.707 1.00 19.72 112 PHE A CA 1
ATOM 814 C C . PHE A 1 112 ? 22.119 -24.521 43.591 1.00 20.80 112 PHE A C 1
ATOM 815 O O . PHE A 1 112 ? 21.827 -24.664 44.783 1.00 19.72 112 PHE A O 1
ATOM 823 N N . MET A 1 113 ? 22.214 -23.329 43.007 1.00 18.69 113 MET A N 1
ATOM 824 C CA . MET A 1 113 ? 22.063 -22.112 43.804 1.00 16.36 113 MET A CA 1
ATOM 825 C C . MET A 1 113 ? 20.635 -21.993 44.339 1.00 17.61 113 MET A C 1
ATOM 826 O O . MET A 1 113 ? 20.416 -21.468 45.436 1.00 19.46 113 MET A O 1
ATOM 831 N N . PHE A 1 114 ? 19.664 -22.497 43.575 1.00 17.24 114 PHE A N 1
ATOM 832 C CA . PHE A 1 114 ? 18.280 -22.510 44.039 1.00 18.22 114 PHE A CA 1
ATOM 833 C C . PHE A 1 114 ? 18.161 -23.184 45.397 1.00 17.96 114 PHE A C 1
ATOM 834 O O . PHE A 1 114 ? 17.443 -22.710 46.273 1.00 23.29 114 PHE A O 1
ATOM 842 N N . PHE A 1 115 ? 18.899 -24.274 45.596 1.00 21.25 115 PHE A N 1
ATOM 843 C CA . PHE A 1 115 ? 18.805 -24.986 46.865 1.00 23.18 115 PHE A CA 1
ATOM 844 C C . PHE A 1 115 ? 19.397 -24.162 47.986 1.00 23.92 115 PHE A C 1
ATOM 845 O O . PHE A 1 115 ? 18.986 -24.299 49.141 1.00 24.67 115 PHE A O 1
ATOM 853 N N . GLY A 1 116 ? 20.315 -23.261 47.633 1.00 21.28 116 GLY A N 1
ATOM 854 C CA . GLY A 1 116 ? 20.866 -22.312 48.583 1.00 19.80 116 GLY A CA 1
ATOM 855 C C . GLY A 1 116 ? 19.886 -21.245 49.048 1.00 23.25 116 GLY A C 1
ATOM 856 O O . GLY A 1 116 ? 20.167 -20.513 50.004 1.00 25.41 116 GLY A O 1
ATOM 857 N N . THR A 1 117 ? 18.748 -21.117 48.374 1.00 19.02 117 THR A N 1
ATOM 858 C CA . THR A 1 117 ? 17.774 -20.103 48.773 1.00 22.62 117 THR A CA 1
ATOM 859 C C . THR A 1 117 ? 16.687 -20.642 49.710 1.00 26.33 117 THR A C 1
ATOM 860 O O . THR A 1 117 ? 15.784 -19.901 50.092 1.00 24.29 117 THR A O 1
ATOM 864 N N . LEU A 1 118 ? 16.767 -21.913 50.085 1.00 24.28 118 LEU A N 1
ATOM 865 C CA . LEU A 1 118 ? 15.667 -22.518 50.836 1.00 26.21 118 LEU A CA 1
ATOM 866 C C . LEU A 1 118 ? 15.385 -21.879 52.202 1.00 31.73 118 LEU A C 1
ATOM 867 O O . LEU A 1 118 ? 14.278 -21.997 52.729 1.00 33.29 118 LEU A O 1
ATOM 872 N N . LYS A 1 119 ? 16.366 -21.187 52.768 1.00 27.44 119 LYS A N 1
ATOM 873 C CA . LYS A 1 119 ? 16.149 -20.446 54.007 1.00 33.90 119 LYS A CA 1
ATOM 874 C C . LYS A 1 119 ? 15.889 -18.956 53.775 1.00 35.59 119 LYS A C 1
ATOM 875 O O . LYS A 1 119 ? 15.570 -18.231 54.716 1.00 36.98 119 LYS A O 1
ATOM 881 N N . ALA A 1 120 ? 16.024 -18.517 52.526 1.00 30.43 120 ALA A N 1
ATOM 882 C CA . ALA A 1 120 ? 15.913 -17.103 52.161 1.00 30.01 120 ALA A CA 1
ATOM 883 C C . ALA A 1 120 ? 14.462 -16.736 51.854 1.00 27.03 120 ALA A C 1
ATOM 884 O O . ALA A 1 120 ? 13.586 -17.584 51.967 1.00 26.05 120 ALA A O 1
ATOM 886 N N . ALA A 1 121 ? 14.226 -15.484 51.452 1.00 28.48 121 ALA A N 1
ATOM 887 C CA . ALA A 1 121 ? 12.883 -15.008 51.118 1.00 30.08 121 ALA A CA 1
ATOM 888 C C . ALA A 1 121 ? 12.246 -15.870 50.033 1.00 28.07 121 ALA A C 1
ATOM 889 O O . ALA A 1 121 ? 12.923 -16.308 49.102 1.00 27.49 121 ALA A O 1
ATOM 891 N N . ARG A 1 122 ? 10.941 -16.107 50.150 1.00 28.91 122 ARG A N 1
ATOM 892 C CA . ARG A 1 122 ? 10.215 -16.890 49.148 1.00 27.12 122 ARG A CA 1
ATOM 893 C C . ARG A 1 122 ? 10.364 -16.293 47.760 1.00 25.54 122 ARG A C 1
ATOM 894 O O . ARG A 1 122 ? 10.482 -17.013 46.770 1.00 25.20 122 ARG A O 1
ATOM 902 N N . ALA A 1 123 ? 10.316 -14.967 47.694 1.00 24.81 123 ALA A N 1
ATOM 903 C CA . ALA A 1 123 ? 10.425 -14.292 46.418 1.00 25.10 123 ALA A CA 1
ATOM 904 C C . ALA A 1 123 ? 11.765 -14.606 45.747 1.00 19.72 123 ALA A C 1
ATOM 905 O O . ALA A 1 123 ? 11.827 -14.747 44.531 1.00 23.54 123 ALA A O 1
ATOM 907 N N . LEU A 1 124 ? 12.825 -14.744 46.535 1.00 19.55 124 LEU A N 1
ATOM 908 C 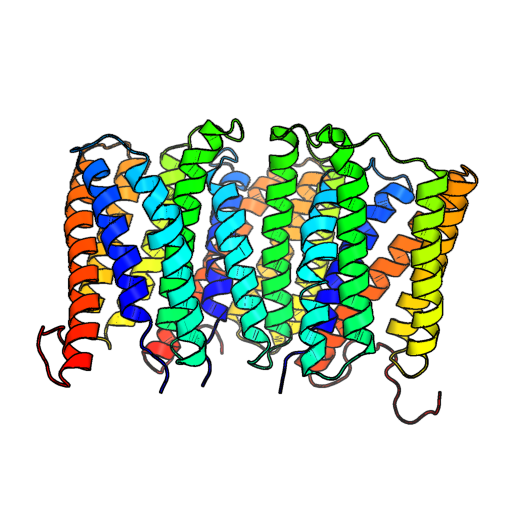CA . LEU A 1 124 ? 14.139 -15.112 45.978 1.00 22.99 124 LEU A CA 1
ATOM 909 C C . LEU A 1 124 ? 14.149 -16.568 45.494 1.00 19.42 124 LEU A C 1
ATOM 910 O O . LEU A 1 124 ? 14.793 -16.904 44.502 1.00 22.89 124 LEU A O 1
ATOM 915 N N . GLN A 1 125 ? 13.449 -17.446 46.213 1.00 21.20 125 GLN A N 1
ATOM 916 C CA . GLN A 1 125 ? 13.316 -18.838 45.773 1.00 21.45 125 GLN A CA 1
ATOM 917 C C . GLN A 1 125 ? 12.626 -18.884 44.416 1.00 20.70 125 GLN A C 1
ATOM 918 O O . GLN A 1 125 ? 13.068 -19.595 43.508 1.00 22.36 125 GLN A O 1
ATOM 924 N N . PHE A 1 126 ? 11.580 -18.072 44.264 1.00 21.65 126 PHE A N 1
ATOM 925 C CA . PHE A 1 126 ? 10.848 -18.013 42.996 1.00 22.95 126 PHE A CA 1
ATOM 926 C C . PHE A 1 126 ? 11.743 -17.517 41.866 1.00 22.23 126 PHE A C 1
ATOM 927 O O . PHE A 1 126 ? 11.697 -18.039 40.745 1.00 21.83 126 PHE A O 1
ATOM 935 N N . VAL A 1 127 ? 12.556 -16.507 42.155 1.00 21.10 127 VAL A N 1
ATOM 936 C CA . VAL A 1 127 ? 13.487 -16.009 41.145 1.00 19.63 127 VAL A CA 1
ATOM 937 C C . VAL A 1 127 ? 14.411 -17.130 40.656 1.00 21.68 127 VAL A C 1
ATOM 938 O O . VAL A 1 127 ? 14.605 -17.317 39.463 1.00 21.54 127 VAL A O 1
ATOM 942 N N . PHE A 1 128 ? 14.985 -17.880 41.581 1.00 20.44 128 PHE A N 1
ATOM 943 C CA . PHE A 1 128 ? 15.925 -18.915 41.182 1.00 20.36 128 PHE A CA 1
ATOM 944 C C . PHE A 1 128 ? 15.239 -20.137 40.577 1.00 19.06 128 PHE A C 1
ATOM 945 O O . PHE A 1 128 ? 15.820 -20.811 39.733 1.00 20.29 128 PHE A O 1
ATOM 953 N N . LEU A 1 129 ? 14.003 -20.420 40.980 1.00 21.00 129 LEU A N 1
ATOM 954 C CA . LEU A 1 129 ? 13.296 -21.541 40.369 1.00 21.23 129 LEU A CA 1
ATOM 955 C C . LEU A 1 129 ? 12.948 -21.209 38.919 1.00 22.93 129 LEU A C 1
ATOM 956 O O . LEU A 1 129 ? 13.150 -22.012 38.024 1.00 22.63 129 LEU A O 1
ATOM 961 N N . SER A 1 130 ? 12.417 -20.020 38.679 1.00 21.84 130 SER A N 1
ATOM 962 C CA . SER A 1 130 ? 12.001 -19.690 37.325 1.00 20.60 130 SER A CA 1
ATOM 963 C C . SER A 1 130 ? 13.223 -19.532 36.443 1.00 20.90 130 SER A C 1
ATOM 964 O O . SER A 1 130 ? 13.189 -19.862 35.269 1.00 22.87 130 SER A O 1
ATOM 967 N N . LEU A 1 131 ? 14.319 -19.060 37.025 1.00 20.13 131 LEU A N 1
ATOM 968 C CA . LEU A 1 131 ? 15.573 -18.918 36.279 1.00 16.05 131 LEU A CA 1
ATOM 969 C C . LEU A 1 131 ? 16.139 -20.262 35.866 1.00 18.90 131 LEU A C 1
ATOM 970 O O . LEU A 1 131 ? 16.650 -20.411 34.760 1.00 21.04 131 LEU A O 1
ATOM 975 N N . THR A 1 132 ? 16.044 -21.246 36.756 1.00 18.43 132 THR A N 1
ATOM 976 C CA . THR A 1 132 ? 16.482 -22.599 36.416 1.00 19.90 132 THR A CA 1
ATOM 977 C C . THR A 1 132 ? 15.683 -23.112 35.235 1.00 18.71 132 THR A C 1
ATOM 978 O O . THR A 1 132 ? 16.232 -23.592 34.255 1.00 19.45 132 THR A O 1
ATOM 982 N N . VAL A 1 133 ? 14.369 -22.981 35.332 1.00 20.16 133 VAL A N 1
ATOM 983 C CA . VAL A 1 133 ? 13.494 -23.414 34.253 1.00 20.90 133 VAL A CA 1
ATOM 984 C C . VAL A 1 133 ? 13.817 -22.643 32.989 1.00 21.40 133 VAL A C 1
ATOM 985 O O . VAL A 1 133 ? 13.926 -23.225 31.917 1.00 20.48 133 VAL A O 1
ATOM 989 N N . LEU A 1 134 ? 13.996 -21.329 33.125 1.00 22.88 134 LEU A N 1
ATOM 990 C CA . LEU A 1 134 ? 14.351 -20.495 31.986 1.00 18.54 134 LEU A CA 1
ATOM 991 C C . LEU A 1 134 ? 15.608 -21.009 31.261 1.00 19.78 134 LEU A C 1
ATOM 992 O O . LEU A 1 134 ? 15.575 -21.232 30.055 1.00 23.29 134 LEU A O 1
ATOM 997 N N . PHE A 1 135 ? 16.709 -21.228 31.984 1.00 21.28 135 PHE A N 1
ATOM 998 C CA . PHE A 1 135 ? 17.931 -21.733 31.350 1.00 22.19 135 PHE A CA 1
ATOM 999 C C . PHE A 1 135 ? 17.753 -23.119 30.718 1.00 21.90 135 PHE A C 1
ATOM 1000 O O . PHE A 1 135 ? 18.222 -23.368 29.607 1.00 21.39 135 PHE A O 1
ATOM 1008 N N . ALA A 1 136 ? 17.082 -24.021 31.428 1.00 23.27 136 ALA A N 1
ATOM 1009 C CA . ALA A 1 136 ? 16.839 -25.385 30.923 1.00 24.61 136 ALA A CA 1
ATOM 1010 C C . ALA A 1 136 ? 16.096 -25.368 29.592 1.00 22.49 136 ALA A C 1
ATOM 1011 O O . ALA A 1 136 ? 16.454 -26.080 28.647 1.00 26.06 136 ALA A O 1
ATOM 1013 N N . LEU A 1 137 ? 15.063 -24.540 29.523 1.00 24.81 137 LEU A N 1
ATOM 1014 C CA . LEU A 1 137 ? 14.266 -24.429 28.307 1.00 21.69 137 LEU A CA 1
ATOM 1015 C C . LEU A 1 137 ? 15.039 -23.775 27.177 1.00 27.89 137 LEU A C 1
ATOM 1016 O O . LEU A 1 137 ? 14.950 -24.229 26.028 1.00 25.87 137 LEU A O 1
ATOM 1021 N N . LEU A 1 138 ? 15.791 -22.712 27.481 1.00 21.90 138 LEU A N 1
ATOM 1022 C CA . LEU A 1 138 ? 16.627 -22.088 26.455 1.00 24.17 138 LEU A CA 1
ATOM 1023 C C . LEU A 1 138 ? 17.667 -23.099 25.998 1.00 23.49 138 LEU A C 1
ATOM 1024 O O . LEU A 1 138 ? 17.995 -23.175 24.825 1.00 23.89 138 LEU A O 1
ATOM 1029 N N . ALA A 1 139 ? 18.201 -23.875 26.932 1.00 22.51 139 ALA A N 1
ATOM 1030 C CA . ALA A 1 139 ? 19.220 -24.844 26.557 1.00 25.20 139 ALA A CA 1
ATOM 1031 C C . ALA A 1 139 ? 18.617 -25.873 25.600 1.00 27.05 139 ALA A C 1
ATOM 1032 O O . ALA A 1 139 ? 19.160 -26.125 24.529 1.00 26.95 139 ALA A O 1
ATOM 1034 N N . PHE A 1 140 ? 17.480 -26.439 25.986 1.00 26.19 140 PHE A N 1
ATOM 1035 C CA . PHE A 1 140 ? 16.835 -27.457 25.163 1.00 28.21 140 PHE A CA 1
ATOM 1036 C C . PHE A 1 140 ? 16.463 -26.907 23.794 1.00 29.07 140 PHE A C 1
ATOM 1037 O O . PHE A 1 140 ? 16.778 -27.513 22.767 1.00 29.11 140 PHE A O 1
ATOM 1045 N N . GLY A 1 141 ? 15.779 -25.763 23.800 1.00 27.62 141 GLY A N 1
ATOM 1046 C CA . GLY A 1 141 ? 15.372 -25.066 22.595 1.00 27.65 141 GLY A CA 1
ATOM 1047 C C . GLY A 1 141 ? 16.465 -24.862 21.569 1.00 32.50 141 GLY A C 1
ATOM 1048 O O . GLY A 1 141 ? 16.232 -25.065 20.372 1.00 29.58 141 GLY A O 1
ATOM 1049 N N . ASN A 1 142 ? 17.654 -24.470 22.028 1.00 29.80 142 ASN A N 1
ATOM 1050 C CA . ASN A 1 142 ? 18.802 -24.280 21.145 1.00 28.48 142 ASN A CA 1
ATOM 1051 C C . ASN A 1 142 ? 19.450 -25.592 20.732 1.00 30.46 142 ASN A C 1
ATOM 1052 O O . ASN A 1 142 ? 19.967 -25.719 19.629 1.00 31.78 142 ASN A O 1
ATOM 1057 N N . ILE A 1 143 ? 19.455 -26.565 21.628 1.00 27.26 143 ILE A N 1
ATOM 1058 C CA . ILE A 1 143 ? 20.095 -27.828 21.304 1.00 34.01 143 ILE A CA 1
ATOM 1059 C C . ILE A 1 143 ? 19.228 -28.580 20.295 1.00 36.40 143 ILE A C 1
ATOM 1060 O O . ILE A 1 143 ? 19.735 -29.131 19.320 1.00 35.72 143 ILE A O 1
ATOM 1065 N N . ALA A 1 144 ? 17.918 -28.547 20.512 1.00 33.16 144 ALA A N 1
ATOM 1066 C CA . ALA A 1 144 ? 16.978 -29.312 19.697 1.00 35.83 144 ALA A CA 1
ATOM 1067 C C . ALA A 1 144 ? 16.405 -28.485 18.543 1.00 37.80 144 ALA A C 1
ATOM 1068 O O . ALA A 1 144 ? 15.666 -29.004 17.708 1.00 40.86 144 ALA A O 1
ATOM 1070 N N . GLY A 1 145 ? 16.745 -27.201 18.492 1.00 37.28 145 GLY A N 1
ATOM 1071 C CA . GLY A 1 145 ? 16.282 -26.333 17.419 1.00 35.93 145 GLY A CA 1
ATOM 1072 C C . GLY A 1 145 ? 14.772 -26.192 17.397 1.00 42.80 145 GLY A C 1
ATOM 1073 O O . GLY A 1 145 ? 14.147 -26.169 16.334 1.00 40.35 145 GLY A O 1
ATOM 1074 N N . ASN A 1 146 ? 14.190 -26.104 18.587 1.00 35.82 146 ASN A N 1
ATOM 1075 C CA . ASN A 1 146 ? 12.749 -26.046 18.753 1.00 34.49 146 ASN A CA 1
ATOM 1076 C C . ASN A 1 146 ? 12.292 -24.640 19.096 1.00 36.20 146 ASN A C 1
ATOM 1077 O O . ASN A 1 146 ? 12.376 -24.227 20.256 1.00 34.45 146 ASN A O 1
ATOM 1082 N N . GLU A 1 147 ? 11.774 -23.913 18.109 1.00 38.64 147 GLU A N 1
ATOM 1083 C CA . GLU A 1 147 ? 11.426 -22.511 18.327 1.00 38.58 147 GLU A CA 1
ATOM 1084 C C . GLU A 1 147 ? 10.297 -22.379 19.343 1.00 39.66 147 GLU A C 1
ATOM 1085 O O . GLU A 1 147 ? 10.254 -21.410 20.096 1.00 37.93 147 GLU A O 1
ATOM 1091 N N . ALA A 1 148 ? 9.397 -23.357 19.386 1.00 35.95 148 ALA A N 1
ATOM 1092 C CA . ALA A 1 148 ? 8.265 -23.274 20.293 1.00 30.46 148 ALA A CA 1
ATOM 1093 C C . ALA A 1 148 ? 8.744 -23.300 21.737 1.00 28.91 148 ALA A C 1
ATOM 1094 O O . ALA A 1 148 ? 8.178 -22.621 22.602 1.00 30.84 148 ALA A O 1
ATOM 1096 N N . VAL A 1 149 ? 9.781 -24.084 22.001 1.00 28.04 149 VAL A N 1
ATOM 1097 C CA . VAL A 1 149 ? 10.314 -24.164 23.360 1.00 32.19 149 VAL A CA 1
ATOM 1098 C C . VAL A 1 149 ? 10.937 -22.810 23.710 1.00 26.78 149 VAL A C 1
ATOM 1099 O O . VAL A 1 149 ? 10.730 -22.296 24.803 1.00 27.11 149 VAL A O 1
ATOM 1103 N N . ILE A 1 150 ? 11.645 -22.208 22.761 1.00 30.11 150 ILE A N 1
ATOM 1104 C CA . ILE A 1 150 ? 12.200 -20.871 23.000 1.00 30.42 150 ILE A CA 1
ATOM 1105 C C . ILE A 1 150 ? 11.110 -19.858 23.347 1.00 33.19 150 ILE A C 1
ATOM 1106 O O . ILE A 1 150 ? 11.277 -19.059 24.260 1.00 30.34 150 ILE A O 1
ATOM 1111 N N . HIS A 1 151 ? 9.986 -19.903 22.636 1.00 31.17 151 HIS A N 1
ATOM 1112 C CA . HIS A 1 151 ? 8.889 -18.976 22.895 1.00 29.67 151 HIS A CA 1
ATOM 1113 C C . HIS A 1 151 ? 8.323 -19.170 24.289 1.00 29.40 151 HIS A C 1
ATOM 1114 O O . HIS A 1 151 ? 8.016 -18.206 24.973 1.00 28.36 151 HIS A O 1
ATOM 1121 N N . VAL A 1 152 ? 8.170 -20.420 24.707 1.00 26.00 152 VAL A N 1
ATOM 1122 C CA . VAL A 1 152 ? 7.711 -20.694 26.067 1.00 28.11 152 VAL A CA 1
ATOM 1123 C C . VAL A 1 152 ? 8.724 -20.183 27.094 1.00 26.68 152 VAL A C 1
ATOM 1124 O O . VAL A 1 152 ? 8.351 -19.585 28.110 1.00 29.59 152 VAL A O 1
ATOM 1128 N N . ALA A 1 153 ? 9.998 -20.443 26.818 1.00 25.46 153 ALA A N 1
ATOM 1129 C CA . ALA A 1 153 ? 11.082 -19.956 27.665 1.00 27.30 153 ALA A CA 1
ATOM 1130 C C . ALA A 1 153 ? 10.991 -18.440 27.807 1.00 23.80 153 ALA A C 1
ATOM 1131 O O . ALA A 1 153 ? 11.127 -17.906 28.906 1.00 30.24 153 ALA A O 1
ATOM 1133 N N . GLY A 1 154 ? 10.731 -17.758 26.696 1.00 26.46 154 GLY A N 1
ATOM 1134 C CA . GLY A 1 154 ? 10.588 -16.308 26.705 1.00 25.45 154 GLY A CA 1
ATOM 1135 C C . GLY A 1 154 ? 9.578 -15.810 27.718 1.00 26.97 154 GLY A C 1
ATOM 1136 O O . GLY A 1 154 ? 9.870 -14.895 28.501 1.00 26.81 154 GLY A O 1
ATOM 1137 N N . TRP A 1 155 ? 8.385 -16.405 27.713 1.00 26.13 155 TRP A N 1
ATOM 1138 C CA . TRP A 1 155 ? 7.347 -16.061 28.680 1.00 24.88 155 TRP A CA 1
ATOM 1139 C C . TRP A 1 155 ? 7.777 -16.328 30.115 1.00 25.09 155 TRP A C 1
ATOM 1140 O O . TRP A 1 155 ? 7.514 -15.528 31.009 1.00 27.10 155 TRP A O 1
ATOM 1151 N N . ILE A 1 156 ? 8.419 -17.466 30.343 1.00 27.86 156 ILE A N 1
ATOM 1152 C CA . ILE A 1 156 ? 8.931 -17.789 31.671 1.00 26.16 156 ILE A CA 1
ATOM 1153 C C . ILE A 1 156 ? 9.950 -16.718 32.107 1.00 24.02 156 ILE A C 1
ATOM 1154 O O . ILE A 1 156 ? 9.972 -16.291 33.269 1.00 26.09 156 ILE A O 1
ATOM 1159 N N . GLY A 1 157 ? 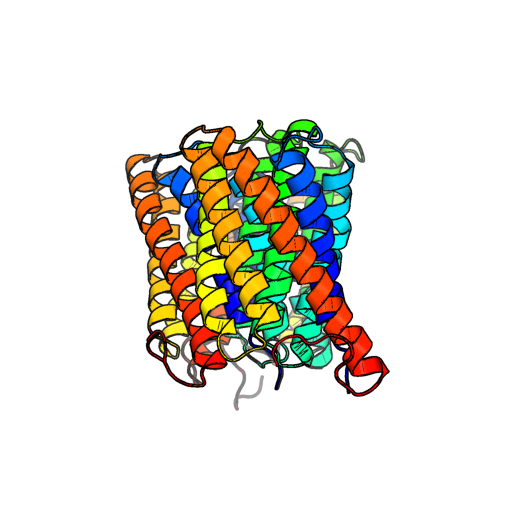10.760 -16.276 31.151 1.00 25.25 157 GLY A N 1
ATOM 1160 C CA . GLY A 1 157 ? 11.750 -15.233 31.381 1.00 26.74 157 GLY A CA 1
ATOM 1161 C C . GLY A 1 157 ? 11.160 -13.890 31.776 1.00 26.14 157 GLY A C 1
ATOM 1162 O O . GLY A 1 157 ? 11.716 -13.190 32.638 1.00 23.83 157 GLY A O 1
ATOM 1163 N N . LEU A 1 158 ? 10.031 -13.525 31.167 1.00 24.03 158 LEU A N 1
ATOM 1164 C CA . LEU A 1 158 ? 9.356 -12.294 31.559 1.00 25.33 158 LEU A CA 1
ATOM 1165 C C . LEU A 1 158 ? 8.923 -12.389 33.010 1.00 24.82 158 LEU A C 1
ATOM 1166 O O . LEU A 1 158 ? 9.001 -11.418 33.756 1.00 27.45 158 LEU A O 1
ATOM 1171 N N . VAL A 1 159 ? 8.450 -13.564 33.413 1.00 24.38 159 VAL A N 1
ATOM 1172 C CA . VAL A 1 159 ? 7.989 -13.743 34.782 1.00 23.30 159 VAL A CA 1
ATOM 1173 C C . VAL A 1 159 ? 9.158 -13.726 35.758 1.00 20.44 159 VAL A C 1
ATOM 1174 O O . VAL A 1 159 ? 9.099 -13.121 36.819 1.00 24.26 159 VAL A O 1
ATOM 1178 N N . CYS A 1 160 ? 10.227 -14.404 35.375 1.00 22.31 160 CYS A N 1
ATOM 1179 C CA . CYS A 1 160 ? 11.443 -14.429 36.160 1.00 21.90 160 CYS A CA 1
ATOM 1180 C C . CYS A 1 160 ? 11.983 -13.008 36.387 1.00 24.40 160 CYS A C 1
ATOM 1181 O O . CYS A 1 160 ? 12.206 -12.582 37.529 1.00 23.01 160 CYS A O 1
ATOM 1184 N N . GLY A 1 161 ? 12.165 -12.280 35.292 1.00 24.53 161 GLY A N 1
ATOM 1185 C CA . GLY A 1 161 ? 12.700 -10.925 35.344 1.00 23.73 161 GLY A CA 1
ATOM 1186 C C . GLY A 1 161 ? 11.832 -10.025 36.195 1.00 19.81 161 GLY A C 1
ATOM 1187 O O . GLY A 1 161 ? 12.329 -9.294 37.044 1.00 22.57 161 GLY A O 1
ATOM 1188 N N . ALA A 1 162 ? 10.524 -10.117 35.996 1.00 24.04 162 ALA A N 1
ATOM 1189 C CA . ALA A 1 162 ? 9.580 -9.320 36.764 1.00 25.21 162 ALA A CA 1
ATOM 1190 C C . ALA A 1 162 ? 9.624 -9.635 38.261 1.00 26.45 162 ALA A C 1
ATOM 1191 O O . ALA A 1 162 ? 9.433 -8.743 39.095 1.00 23.77 162 ALA A O 1
ATOM 1193 N N . SER A 1 163 ? 9.835 -10.900 38.607 1.00 25.11 163 SER A N 1
ATOM 1194 C CA . SER A 1 163 ? 9.859 -11.272 40.017 1.00 24.10 163 SER A CA 1
ATOM 1195 C C . SER A 1 163 ? 11.118 -10.731 40.694 1.00 21.19 163 SER A C 1
ATOM 1196 O O . SER A 1 163 ? 11.100 -10.425 41.887 1.00 20.93 163 SER A O 1
ATOM 1199 N N . ALA A 1 164 ? 12.209 -10.628 39.934 1.00 21.63 164 ALA A N 1
ATOM 1200 C CA . ALA A 1 164 ? 13.444 -10.040 40.457 1.00 24.23 164 ALA A CA 1
ATOM 1201 C C . ALA A 1 164 ? 13.280 -8.547 40.755 1.00 22.08 164 ALA A C 1
ATOM 1202 O O . ALA A 1 164 ? 13.827 -8.015 41.721 1.00 19.80 164 ALA A O 1
ATOM 1204 N N . ILE A 1 165 ? 12.564 -7.866 39.881 1.00 17.98 165 ILE A N 1
ATOM 1205 C CA . ILE A 1 165 ? 12.326 -6.442 40.054 1.00 20.93 165 ILE A CA 1
ATOM 1206 C C . ILE A 1 165 ? 11.437 -6.254 41.267 1.00 22.20 165 ILE A C 1
ATOM 1207 O O . ILE A 1 165 ? 11.705 -5.420 42.128 1.00 22.50 165 ILE A O 1
ATOM 1212 N N . TYR A 1 166 ? 10.395 -7.079 41.358 1.00 23.49 166 TYR A N 1
ATOM 1213 C CA . TYR A 1 166 ? 9.532 -7.060 42.530 1.00 20.94 166 TYR A CA 1
ATOM 1214 C C . TYR A 1 166 ? 10.350 -7.267 43.813 1.00 23.68 166 TYR A C 1
ATOM 1215 O O . TYR A 1 166 ? 10.225 -6.498 44.765 1.00 22.84 166 TYR A O 1
ATOM 1224 N N . LEU A 1 167 ? 11.193 -8.292 43.840 1.00 18.53 167 LEU A N 1
ATOM 1225 C CA . LEU A 1 167 ? 12.006 -8.539 45.028 1.00 21.36 167 LEU A CA 1
ATOM 1226 C C . LEU A 1 167 ? 12.956 -7.355 45.343 1.00 18.66 167 LEU A C 1
ATOM 1227 O O . LEU A 1 167 ? 13.120 -6.970 46.504 1.00 21.16 167 LEU A O 1
ATOM 1232 N N . ALA A 1 168 ? 13.559 -6.784 44.305 1.00 21.75 168 ALA A N 1
ATOM 1233 C CA . ALA A 1 168 ? 14.487 -5.669 44.495 1.00 21.55 168 ALA A CA 1
ATOM 1234 C C . ALA A 1 168 ? 13.764 -4.513 45.151 1.00 19.10 168 ALA A C 1
ATOM 1235 O O . ALA A 1 168 ? 14.259 -3.901 46.098 1.00 20.39 168 ALA A O 1
ATOM 1237 N N . MET A 1 169 ? 12.580 -4.203 44.640 1.00 20.27 169 MET A N 1
ATOM 1238 C CA . MET A 1 169 ? 11.885 -3.018 45.123 1.00 21.50 169 MET A CA 1
ATOM 1239 C C . MET A 1 169 ? 11.283 -3.249 46.500 1.00 23.34 169 MET A C 1
ATOM 1240 O O . MET A 1 169 ? 11.174 -2.315 47.307 1.00 23.42 169 MET A O 1
ATOM 1245 N N . GLY A 1 170 ? 10.908 -4.494 46.779 1.00 22.23 170 GLY A N 1
ATOM 1246 C CA . GLY A 1 170 ? 10.495 -4.858 48.120 1.00 19.40 170 GLY A CA 1
ATOM 1247 C C . GLY A 1 170 ? 11.620 -4.609 49.112 1.00 23.32 170 GLY A C 1
ATOM 1248 O O . GLY A 1 170 ? 11.414 -3.986 50.153 1.00 23.17 170 GLY A O 1
ATOM 1249 N N . GLU A 1 171 ? 12.819 -5.083 48.793 1.00 21.28 171 GLU A N 1
ATOM 1250 C CA . GLU A 1 171 ? 13.958 -4.877 49.688 1.00 22.07 171 GLU A CA 1
ATOM 1251 C C . GLU A 1 171 ? 14.219 -3.390 49.895 1.00 21.91 171 GLU A C 1
ATOM 1252 O O . GLU A 1 171 ? 14.443 -2.967 51.022 1.00 23.28 171 GLU A O 1
ATOM 1258 N N . VAL A 1 172 ? 14.148 -2.590 48.828 1.00 21.69 172 VAL A N 1
ATOM 1259 C CA . VAL A 1 172 ? 14.377 -1.150 48.979 1.00 22.75 172 VAL A CA 1
ATOM 1260 C C . VAL A 1 172 ? 13.286 -0.486 49.824 1.00 24.07 172 VAL A C 1
ATOM 1261 O O . VAL A 1 172 ? 13.598 0.207 50.802 1.00 22.59 172 VAL A O 1
ATOM 1265 N N . LEU A 1 173 ? 12.017 -0.702 49.459 1.00 24.29 173 LEU A N 1
ATOM 1266 C CA . LEU A 1 173 ? 10.912 -0.043 50.169 1.00 22.62 173 LEU A CA 1
ATOM 1267 C C . LEU A 1 173 ? 10.801 -0.512 51.613 1.00 24.35 173 LEU A C 1
ATOM 1268 O O . LEU A 1 173 ? 10.587 0.298 52.520 1.00 27.64 173 LEU A O 1
ATOM 1273 N N . ASN A 1 174 ? 10.954 -1.811 51.829 1.00 20.98 174 ASN A N 1
ATOM 1274 C CA . ASN A 1 174 ? 10.853 -2.349 53.172 1.00 24.83 174 ASN A CA 1
ATOM 1275 C C . ASN A 1 174 ? 11.934 -1.769 54.067 1.00 26.80 174 ASN A C 1
ATOM 1276 O O . ASN A 1 174 ? 11.680 -1.483 55.231 1.00 25.99 174 ASN A O 1
ATOM 1281 N N . GLU A 1 175 ? 13.130 -1.553 53.517 1.00 28.32 175 GLU A N 1
ATOM 1282 C CA . GLU A 1 175 ? 14.190 -0.904 54.291 1.00 26.78 175 GLU A CA 1
ATOM 1283 C C . GLU A 1 175 ? 13.888 0.578 54.486 1.00 26.64 175 GLU A C 1
ATOM 1284 O O . GLU A 1 175 ? 14.053 1.087 55.588 1.00 29.03 175 GLU A O 1
ATOM 1290 N N . GLN A 1 176 ? 13.442 1.270 53.434 1.00 26.15 176 GLN A N 1
ATOM 1291 C CA . GLN A 1 176 ? 13.155 2.703 53.544 1.00 26.88 176 GLN A CA 1
ATOM 1292 C C . GLN A 1 176 ? 12.113 2.985 54.626 1.00 31.26 176 GLN A C 1
ATOM 1293 O O . GLN A 1 176 ? 12.264 3.922 55.399 1.00 25.79 176 GLN A O 1
ATOM 1299 N N . PHE A 1 177 ? 11.058 2.178 54.677 1.00 28.84 177 PHE A N 1
ATOM 1300 C CA . PHE A 1 177 ? 9.984 2.415 55.648 1.00 29.24 177 PHE A CA 1
ATOM 1301 C C . PHE A 1 177 ? 10.176 1.696 56.989 1.00 35.81 177 PHE A C 1
ATOM 1302 O O . PHE A 1 177 ? 9.424 1.931 57.934 1.00 33.05 177 PHE A O 1
ATOM 1310 N N . GLY A 1 178 ? 11.169 0.818 57.077 1.00 32.67 178 GLY A N 1
ATOM 1311 C CA . GLY A 1 178 ? 11.453 0.124 58.326 1.00 31.20 178 GLY A CA 1
ATOM 1312 C C . GLY A 1 178 ? 10.388 -0.898 58.701 1.00 36.18 178 GLY A C 1
ATOM 1313 O O . GLY A 1 178 ? 10.228 -1.230 59.864 1.00 41.12 178 GLY A O 1
ATOM 1314 N N . ARG A 1 179 ? 9.668 -1.395 57.705 1.00 31.79 179 ARG A N 1
ATOM 1315 C CA . ARG A 1 179 ? 8.624 -2.403 57.903 1.00 37.04 179 ARG A CA 1
ATOM 1316 C C . ARG A 1 179 ? 8.239 -2.992 56.549 1.00 35.35 179 ARG A C 1
ATOM 1317 O O . ARG A 1 179 ? 8.647 -2.467 55.506 1.00 35.82 179 ARG A O 1
ATOM 1325 N N . THR A 1 180 ? 7.449 -4.063 56.549 1.00 36.20 180 THR A N 1
ATOM 1326 C CA . THR A 1 180 ? 7.035 -4.684 55.292 1.00 34.06 180 THR A CA 1
ATOM 1327 C C . THR A 1 180 ? 6.025 -3.833 54.530 1.00 39.41 180 THR A C 1
ATOM 1328 O O . THR A 1 180 ? 4.915 -3.567 55.001 1.00 37.62 180 THR A O 1
ATOM 1332 N N . ILE A 1 181 ? 6.425 -3.406 53.344 1.00 31.70 181 ILE A N 1
ATOM 1333 C CA . ILE A 1 181 ? 5.541 -2.691 52.444 1.00 33.31 181 ILE A CA 1
ATOM 1334 C C . ILE A 1 181 ? 5.139 -3.614 51.318 1.00 34.74 181 ILE A C 1
ATOM 1335 O O . ILE A 1 181 ? 3.984 -3.649 50.903 1.00 39.95 181 ILE A O 1
ATOM 1340 N N . LEU A 1 182 ? 6.115 -4.352 50.812 1.00 25.54 182 LEU A N 1
ATOM 1341 C CA . LEU A 1 182 ? 5.876 -5.344 49.779 1.00 30.94 182 LEU A CA 1
ATOM 1342 C C . LEU A 1 182 ? 6.306 -6.686 50.343 1.00 33.60 182 LEU A C 1
ATOM 1343 O O . LEU A 1 182 ? 7.485 -6.871 50.664 1.00 29.90 182 LEU A O 1
ATOM 1348 N N . PRO A 1 183 ? 5.347 -7.613 50.516 1.00 34.46 183 PRO A N 1
ATOM 1349 C CA . PRO A 1 183 ? 5.725 -8.903 51.107 1.00 31.86 183 PRO A CA 1
ATOM 1350 C C . PRO A 1 183 ? 6.606 -9.686 50.154 1.00 29.37 183 PRO A C 1
ATOM 1351 O O . PRO A 1 183 ? 6.257 -9.846 48.986 1.00 26.48 183 PRO A O 1
ATOM 1355 N N . ILE A 1 184 ? 7.753 -10.146 50.636 1.00 29.15 184 ILE A N 1
ATOM 1356 C CA . ILE A 1 184 ? 8.661 -10.907 49.784 1.00 30.20 184 ILE A CA 1
ATOM 1357 C C . ILE A 1 184 ? 8.899 -12.301 50.365 1.00 30.94 184 ILE A C 1
ATOM 1358 O O . ILE A 1 184 ? 9.678 -13.089 49.832 1.00 28.31 184 ILE A O 1
ATOM 1363 N N . GLY A 1 185 ? 8.207 -12.605 51.455 1.00 33.24 185 GLY A N 1
ATOM 1364 C CA . GLY A 1 185 ? 8.221 -13.952 51.992 1.00 33.39 185 GLY A CA 1
ATOM 1365 C C . GLY A 1 185 ? 9.470 -14.241 52.785 1.00 33.03 185 GLY A C 1
ATOM 1366 O O . GLY A 1 185 ? 9.981 -15.363 52.760 1.00 32.00 185 GLY A O 1
ATOM 1367 N N . GLU A 1 186 ? 9.954 -13.218 53.483 1.00 33.59 186 GLU A N 1
ATOM 1368 C CA . GLU A 1 186 ? 11.055 -13.352 54.425 1.00 37.86 186 GLU A CA 1
ATOM 1369 C C . GLU A 1 186 ? 10.784 -14.503 55.378 1.00 40.27 186 GLU A C 1
ATOM 1370 O O . GLU A 1 186 ? 9.651 -14.715 55.782 1.00 38.07 186 GLU A O 1
ATOM 1376 N N . ALA A 1 187 ? 11.817 -15.249 55.736 1.00 37.55 187 ALA A N 1
ATOM 1377 C CA . ALA A 1 187 ? 11.652 -16.260 56.763 1.00 42.84 187 ALA A CA 1
ATOM 1378 C C . ALA A 1 187 ? 11.624 -15.566 58.106 1.00 39.47 187 ALA A C 1
ATOM 1379 O O . ALA A 1 187 ? 12.467 -14.713 58.384 1.00 41.50 187 ALA A O 1
ATOM 1381 N N . HIS A 1 188 ? 10.654 -15.907 58.943 1.00 34.13 188 HIS A N 1
ATOM 1382 C CA . HIS A 1 188 ? 10.689 -15.390 60.297 1.00 39.27 188 HIS A CA 1
ATOM 1383 C C . HIS A 1 188 ? 10.680 -16.542 61.296 1.00 42.28 188 HIS A C 1
ATOM 1384 O O . HIS A 1 188 ? 11.707 -17.176 61.500 1.00 36.62 188 HIS A O 1
ATOM 1391 N N . LEU A 1 189 ? 9.538 -16.835 61.908 1.00 39.72 189 LEU A N 1
ATOM 1392 C CA . LEU A 1 189 ? 9.535 -17.816 62.991 1.00 36.66 189 LEU A CA 1
ATOM 1393 C C . LEU A 1 189 ? 9.154 -19.221 62.519 1.00 38.85 189 LEU A C 1
ATOM 1394 O O . LEU A 1 189 ? 9.545 -20.219 63.144 1.00 36.57 189 LEU A O 1
ATOM 1399 N N . VAL A 1 190 ? 8.410 -19.311 61.419 1.00 31.22 190 VAL A N 1
ATOM 1400 C CA . VAL A 1 190 ? 8.018 -20.613 60.880 1.00 37.27 190 VAL A CA 1
ATOM 1401 C C . VAL A 1 190 ? 9.225 -21.322 60.252 1.00 39.60 190 VAL A C 1
ATOM 1402 O O . VAL A 1 190 ? 9.884 -20.751 59.382 1.00 36.04 190 VAL A O 1
ATOM 1406 N N . PRO A 1 191 ? 9.525 -22.564 60.694 1.00 35.37 191 PRO A N 1
ATOM 1407 C CA . PRO A 1 191 ? 10.725 -23.273 60.212 1.00 37.23 191 PRO A CA 1
ATOM 1408 C C . PRO A 1 191 ? 10.611 -23.685 58.745 1.00 40.18 191 PRO A C 1
ATOM 1409 O O . PRO A 1 191 ? 9.529 -24.060 58.320 1.00 36.11 191 PRO A O 1
ATOM 1413 N N . ARG A 1 192 ? 11.705 -23.634 57.993 1.00 40.24 192 ARG A N 1
ATOM 1414 C CA . ARG A 1 192 ? 11.647 -23.895 56.557 1.00 41.84 192 ARG A CA 1
ATOM 1415 C C . ARG A 1 192 ? 11.702 -25.385 56.226 1.00 44.58 192 ARG A C 1
ATOM 1416 O O . ARG A 1 192 ? 11.641 -26.233 57.119 1.00 46.63 192 ARG A O 1
ATOM 1424 N N . LYS B 1 5 ? 31.370 10.732 58.648 1.00 48.19 5 LYS B N 1
ATOM 1425 C CA . LYS B 1 5 ? 32.394 11.710 58.294 1.00 39.12 5 LYS B CA 1
ATOM 1426 C C . LYS B 1 5 ? 32.698 11.653 56.797 1.00 32.46 5 LYS B C 1
ATOM 1427 O O . LYS B 1 5 ? 33.434 12.481 56.291 1.00 35.44 5 LYS B O 1
ATOM 1433 N N . LEU B 1 6 ? 32.137 10.669 56.096 1.00 26.26 6 LEU B N 1
ATOM 1434 C CA . LEU B 1 6 ? 32.352 10.557 54.646 1.00 19.81 6 LEU B CA 1
ATOM 1435 C C . LEU B 1 6 ? 31.602 11.643 53.913 1.00 22.32 6 LEU B C 1
ATOM 1436 O O . LEU B 1 6 ? 30.557 12.097 54.376 1.00 26.04 6 LEU B O 1
ATOM 1441 N N . ALA B 1 7 ? 32.136 12.075 52.778 1.00 18.43 7 ALA B N 1
ATOM 1442 C CA . ALA B 1 7 ? 31.497 13.122 51.987 1.00 19.38 7 ALA B CA 1
ATOM 1443 C C . ALA B 1 7 ? 30.144 12.663 51.481 1.00 21.60 7 ALA B C 1
ATOM 1444 O O . ALA B 1 7 ? 29.887 11.461 51.365 1.00 20.26 7 ALA B O 1
ATOM 1446 N N . ASN B 1 8 ? 29.284 13.626 51.168 1.00 19.24 8 ASN B N 1
ATOM 1447 C CA . ASN B 1 8 ? 28.005 13.324 50.545 1.00 19.59 8 ASN B CA 1
ATOM 1448 C C . ASN B 1 8 ? 28.135 13.215 49.016 1.00 15.32 8 ASN B C 1
ATOM 1449 O O . ASN B 1 8 ? 28.417 14.203 48.340 1.00 17.67 8 ASN B O 1
ATOM 1454 N N . PRO B 1 9 ? 27.897 12.020 48.458 1.00 16.04 9 PRO B N 1
ATOM 1455 C CA . PRO B 1 9 ? 28.062 11.871 47.011 1.00 14.74 9 PRO B CA 1
ATOM 1456 C C . PRO B 1 9 ? 26.783 12.160 46.225 1.00 17.56 9 PRO B C 1
ATOM 1457 O O . PRO B 1 9 ? 26.802 12.090 44.995 1.00 17.58 9 PRO B O 1
ATOM 1461 N N . ALA B 1 10 ? 25.673 12.435 46.910 1.00 15.04 10 ALA B N 1
ATOM 1462 C CA . ALA B 1 10 ? 24.421 12.641 46.197 1.00 19.54 10 ALA B CA 1
ATOM 1463 C C . ALA B 1 10 ? 24.465 13.853 45.242 1.00 20.50 10 ALA B C 1
ATOM 1464 O O . ALA B 1 10 ? 24.030 13.721 44.096 1.00 17.45 10 ALA B O 1
ATOM 1466 N N . PRO B 1 11 ? 25.029 15.016 45.667 1.00 19.92 11 PRO B N 1
ATOM 1467 C CA . PRO B 1 11 ? 25.119 16.125 44.696 1.00 15.00 11 PRO B CA 1
ATOM 1468 C C . PRO B 1 11 ? 25.839 15.755 43.392 1.00 19.15 11 PRO B C 1
ATOM 1469 O O . PRO B 1 11 ? 25.423 16.181 42.310 1.00 19.76 11 PRO B O 1
ATOM 1473 N N . LEU B 1 12 ? 26.896 14.953 43.485 1.00 14.06 12 LEU B N 1
ATOM 1474 C CA . LEU B 1 12 ? 27.565 14.499 42.273 1.00 17.54 12 LEU B CA 1
ATOM 1475 C C . LEU B 1 12 ? 26.620 13.738 41.350 1.00 15.75 12 LEU B C 1
ATOM 1476 O O . LEU B 1 12 ? 26.562 14.002 40.150 1.00 17.49 12 LEU B O 1
ATOM 1481 N N . GLY B 1 13 ? 25.890 12.782 41.905 1.00 16.50 13 GLY B N 1
ATOM 1482 C CA . GLY B 1 13 ? 25.038 11.936 41.089 1.00 17.99 13 GLY B CA 1
ATOM 1483 C C . GLY B 1 13 ? 23.868 12.702 40.513 1.00 20.16 13 GLY B C 1
ATOM 1484 O O . GLY B 1 13 ? 23.492 12.507 39.358 1.00 18.31 13 GLY B O 1
ATOM 1485 N N . LEU B 1 14 ? 23.311 13.592 41.328 1.00 18.52 14 LEU B N 1
ATOM 1486 C CA . LEU B 1 14 ? 22.173 14.416 40.925 1.00 17.98 14 LEU B CA 1
ATOM 1487 C C . LEU B 1 14 ? 22.567 15.386 39.822 1.00 16.26 14 LEU B C 1
ATOM 1488 O O . LEU B 1 14 ? 21.789 15.624 38.890 1.00 19.23 14 LEU B O 1
ATOM 1493 N N . MET B 1 15 ? 23.775 15.938 39.919 1.00 17.53 15 MET B N 1
ATOM 1494 C CA . MET B 1 15 ? 24.290 16.835 38.882 1.00 18.43 15 MET B CA 1
ATOM 1495 C C . MET B 1 15 ? 24.491 16.107 37.553 1.00 20.26 15 MET B C 1
ATOM 1496 O O . MET B 1 15 ? 24.120 16.628 36.489 1.00 18.00 15 MET B O 1
ATOM 1501 N N . GLY B 1 16 ? 25.093 14.918 37.606 1.00 19.66 16 GLY B N 1
ATOM 1502 C CA . GLY B 1 16 ? 25.320 14.139 36.402 1.00 15.54 16 GLY B CA 1
ATOM 1503 C C . GLY B 1 16 ? 23.985 13.826 35.745 1.00 18.70 16 GLY B C 1
ATOM 1504 O O . GLY B 1 16 ? 23.806 14.005 34.543 1.00 18.91 16 GLY B O 1
ATOM 1505 N N . PHE B 1 17 ? 23.052 13.326 36.540 1.00 17.73 17 PHE B N 1
ATOM 1506 C CA A PHE B 1 17 ? 21.694 13.059 36.068 0.81 18.22 17 PHE B CA 1
ATOM 1507 C CA B PHE B 1 17 ? 21.723 13.051 36.025 0.19 18.46 17 PHE B CA 1
ATOM 1508 C C . PHE B 1 17 ? 21.029 14.310 35.497 1.00 19.29 17 PHE B C 1
ATOM 1509 O O . PHE B 1 17 ? 20.494 14.305 34.394 1.00 21.26 17 PHE B O 1
ATOM 1524 N N . GLY B 1 18 ? 21.049 15.383 36.281 1.00 20.57 18 GLY B N 1
ATOM 1525 C CA . GLY B 1 18 ? 20.306 16.589 35.933 1.00 19.81 18 GLY B CA 1
ATOM 1526 C C . GLY B 1 18 ? 20.782 17.276 34.665 1.00 17.40 18 GLY B C 1
ATOM 1527 O O . GLY B 1 18 ? 19.981 17.605 33.786 1.00 19.49 18 GLY B O 1
ATOM 1528 N N . MET B 1 19 ? 22.091 17.474 34.554 1.00 16.42 19 MET B N 1
ATOM 1529 C CA A MET B 1 19 ? 22.648 18.124 33.369 1.00 18.58 19 MET B CA 1
ATOM 1530 C C . MET B 1 19 ? 22.371 17.328 32.110 1.00 21.92 19 MET B C 1
ATOM 1531 O O . MET B 1 19 ? 21.991 17.878 31.072 1.00 21.14 19 MET B O 1
ATOM 1536 N N . THR B 1 20 ? 22.593 16.022 32.201 1.00 19.91 20 THR B N 1
ATOM 1537 C CA . THR B 1 20 ? 22.477 15.166 31.034 1.00 17.58 20 THR B CA 1
ATOM 1538 C C . THR B 1 20 ? 21.005 15.068 30.637 1.00 16.82 20 THR B C 1
ATOM 1539 O O . THR B 1 20 ? 20.662 15.115 29.458 1.00 20.37 20 THR B O 1
ATOM 1543 N N . THR B 1 21 ? 20.135 14.936 31.631 1.00 20.74 21 THR B N 1
ATOM 1544 C CA . THR B 1 21 ? 18.689 14.992 31.401 1.00 18.39 21 THR B CA 1
ATOM 1545 C C . THR B 1 21 ? 18.260 16.280 30.686 1.00 20.94 21 THR B C 1
ATOM 1546 O O . THR B 1 21 ? 17.453 16.242 29.743 1.00 21.10 21 THR B O 1
ATOM 1550 N N . ILE B 1 22 ? 18.802 17.422 31.098 1.00 19.25 22 ILE B N 1
ATOM 1551 C CA . ILE B 1 22 ? 18.393 18.675 30.433 1.00 19.33 22 ILE B CA 1
ATOM 1552 C C . ILE B 1 22 ? 18.851 18.654 28.985 1.00 22.85 22 ILE B C 1
ATOM 1553 O O . ILE B 1 22 ? 18.094 19.005 28.076 1.00 21.98 22 ILE B O 1
ATOM 1558 N N . LEU B 1 23 ? 20.070 18.191 28.753 1.00 21.20 23 LEU B N 1
ATOM 1559 C CA . LEU B 1 23 ? 20.613 18.217 27.397 1.00 18.07 23 LEU B CA 1
ATOM 1560 C C . LEU B 1 23 ? 19.838 17.261 26.475 1.00 25.18 23 LEU B C 1
ATOM 1561 O O . LEU B 1 23 ? 19.496 17.633 25.341 1.00 23.23 23 LEU B O 1
ATOM 1566 N N . LEU B 1 24 ? 19.529 16.054 26.960 1.00 18.63 24 LEU B N 1
ATOM 1567 C CA . LEU B 1 24 ? 18.744 15.114 26.160 1.00 21.61 24 LEU B CA 1
ATOM 1568 C C . LEU B 1 24 ? 17.403 15.736 25.789 1.00 22.00 24 LEU B C 1
ATOM 1569 O O . LEU B 1 24 ? 16.946 15.656 24.658 1.00 23.15 24 LEU B O 1
ATOM 1574 N N . ASN B 1 25 ? 16.783 16.389 26.752 1.00 23.10 25 ASN B N 1
ATOM 1575 C CA . ASN B 1 25 ? 15.435 16.850 26.527 1.00 25.67 25 ASN B CA 1
ATOM 1576 C C . ASN B 1 25 ? 15.322 18.205 25.819 1.00 26.75 25 ASN B C 1
ATOM 1577 O O . ASN B 1 25 ? 14.234 18.610 25.411 1.00 23.40 25 ASN B O 1
ATOM 1582 N N . LEU B 1 26 ? 16.452 18.869 25.606 1.00 27.65 26 LEU B N 1
ATOM 1583 C CA . LEU B 1 26 ? 16.478 19.976 24.658 1.00 25.82 26 LEU B CA 1
ATOM 1584 C C . LEU B 1 26 ? 16.310 19.397 23.259 1.00 30.11 26 LEU B C 1
ATOM 1585 O O . LEU B 1 26 ? 15.735 20.029 22.371 1.00 27.10 26 LEU B O 1
ATOM 1590 N N . HIS B 1 27 ? 16.812 18.185 23.053 1.00 22.65 27 HIS B N 1
ATOM 1591 C CA . HIS B 1 27 ? 16.565 17.548 21.777 1.00 24.61 27 HIS B CA 1
ATOM 1592 C C . HIS B 1 27 ? 15.107 17.094 21.704 1.00 27.83 27 HIS B C 1
ATOM 1593 O O . HIS B 1 27 ? 14.453 17.291 20.691 1.00 29.12 27 HIS B O 1
ATOM 1600 N N . ASN B 1 28 ? 14.596 16.485 22.767 1.00 25.71 28 ASN B N 1
ATOM 1601 C CA . ASN B 1 28 ? 13.231 15.947 22.717 1.00 28.62 28 ASN B CA 1
ATOM 1602 C C . ASN B 1 28 ? 12.187 17.040 22.588 1.00 33.01 28 ASN B C 1
ATOM 1603 O O . ASN B 1 28 ? 11.149 16.837 21.956 1.00 32.30 28 ASN B O 1
ATOM 1608 N N . ALA B 1 29 ? 12.453 18.195 23.192 1.00 29.02 29 ALA B N 1
ATOM 1609 C CA . ALA B 1 29 ? 11.513 19.317 23.116 1.00 27.80 29 ALA B CA 1
ATOM 1610 C C . ALA B 1 29 ? 11.570 19.968 21.732 1.00 33.22 29 ALA B C 1
ATOM 1611 O O . ALA B 1 29 ? 10.717 20.785 21.387 1.00 36.73 29 ALA B O 1
ATOM 1613 N N . GLY B 1 30 ? 12.571 19.587 20.946 1.00 26.85 30 GLY B N 1
ATOM 1614 C CA . GLY B 1 30 ? 12.649 19.965 19.546 1.00 31.75 30 GLY B CA 1
ATOM 1615 C C . GLY B 1 30 ? 13.583 21.112 19.192 1.00 34.38 30 GLY B C 1
ATOM 1616 O O . GLY B 1 30 ? 13.492 21.658 18.099 1.00 32.46 30 GLY B O 1
ATOM 1617 N N . PHE B 1 31 ? 14.502 21.466 20.087 1.00 28.02 31 PHE B N 1
ATOM 1618 C CA . PHE B 1 31 ? 15.461 22.539 19.804 1.00 27.61 31 PHE B CA 1
ATOM 1619 C C . PHE B 1 31 ? 16.653 22.100 18.961 1.00 32.26 31 PHE B C 1
ATOM 1620 O O . PHE B 1 31 ? 17.179 22.871 18.156 1.00 28.25 31 PHE B O 1
ATOM 1628 N N . PHE B 1 32 ? 17.109 20.875 19.181 1.00 23.35 32 PHE B N 1
ATOM 1629 C CA . PHE B 1 32 ? 18.310 20.392 18.519 1.00 28.60 32 PHE B CA 1
ATOM 1630 C C . PHE B 1 32 ? 18.181 18.942 18.079 1.00 28.98 32 PHE B C 1
ATOM 1631 O O . PHE B 1 32 ? 17.434 18.174 18.671 1.00 28.77 32 PHE B O 1
ATOM 1639 N N . ALA B 1 33 ? 18.930 18.56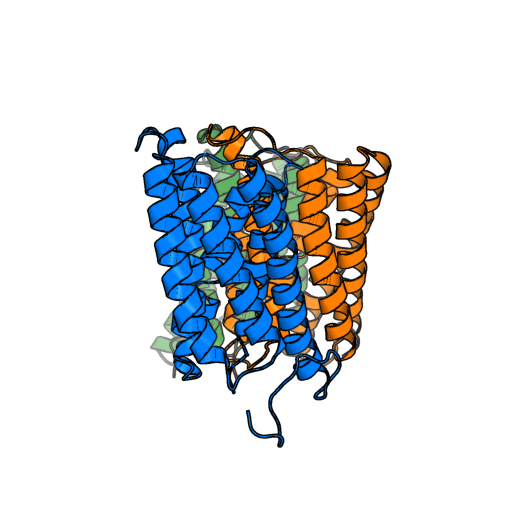9 17.054 1.00 24.82 33 ALA B N 1
ATOM 1640 C CA . ALA B 1 33 ? 19.139 17.161 16.755 1.00 27.47 33 ALA B CA 1
ATOM 1641 C C . ALA B 1 33 ? 19.959 16.518 17.883 1.00 31.14 33 ALA B C 1
ATOM 1642 O O . ALA B 1 33 ? 20.596 17.210 18.668 1.00 30.21 33 ALA B O 1
ATOM 1644 N N . LEU B 1 34 ? 19.940 15.198 17.972 1.00 28.37 34 LEU B N 1
ATOM 1645 C CA . LEU B 1 34 ? 20.767 14.518 18.959 1.00 29.41 34 LEU B CA 1
ATOM 1646 C C . LEU B 1 34 ? 22.177 14.451 18.415 1.00 31.93 34 LEU B C 1
ATOM 1647 O O . LEU B 1 34 ? 22.408 13.773 17.421 1.00 35.51 34 LEU B O 1
ATOM 1652 N N . ASP B 1 35 ? 23.126 15.159 19.025 1.00 32.05 35 ASP B N 1
ATOM 1653 C CA . ASP B 1 35 ? 24.507 15.009 18.569 1.00 35.70 35 ASP B CA 1
ATOM 1654 C C . ASP B 1 35 ? 25.440 14.600 19.709 1.00 24.43 35 ASP B C 1
ATOM 1655 O O . ASP B 1 35 ? 24.984 14.216 20.777 1.00 25.27 35 ASP B O 1
ATOM 1660 N N . GLY B 1 36 ? 26.738 14.655 19.450 1.00 23.08 36 GLY B N 1
ATOM 1661 C CA . GLY B 1 36 ? 27.739 14.175 20.389 1.00 24.67 36 GLY B CA 1
ATOM 1662 C C . GLY B 1 36 ? 27.674 14.771 21.785 1.00 21.51 36 GLY B C 1
ATOM 1663 O O . GLY B 1 36 ? 28.157 14.158 22.740 1.00 25.77 36 GLY B O 1
ATOM 1664 N N . ILE B 1 37 ? 27.075 15.951 21.916 1.00 20.87 37 ILE B N 1
ATOM 1665 C CA . ILE B 1 37 ? 27.046 16.626 23.220 1.00 21.53 37 ILE B CA 1
ATOM 1666 C C . ILE B 1 37 ? 26.293 15.765 24.212 1.00 20.87 37 ILE B C 1
ATOM 1667 O O . ILE B 1 37 ? 26.764 15.498 25.319 1.00 20.11 37 ILE B O 1
ATOM 1672 N N . ILE B 1 38 ? 25.130 15.297 23.794 1.00 19.45 38 ILE B N 1
ATOM 1673 C CA . ILE B 1 38 ? 24.299 14.480 24.665 1.00 16.91 38 ILE B CA 1
ATOM 1674 C C . ILE B 1 38 ? 25.027 13.183 24.979 1.00 19.42 38 ILE B C 1
ATOM 1675 O O . ILE B 1 38 ? 25.027 12.721 26.113 1.00 20.54 38 ILE B O 1
ATOM 1680 N N . LEU B 1 39 ? 25.651 12.600 23.967 1.00 18.79 39 LEU B N 1
ATOM 1681 C CA . LEU B 1 39 ? 26.257 11.284 24.120 1.00 17.62 39 LEU B CA 1
ATOM 1682 C C . LEU B 1 39 ? 27.483 11.331 25.023 1.00 21.26 39 LEU B C 1
ATOM 1683 O O . LEU B 1 39 ? 27.698 10.433 25.834 1.00 19.19 39 LEU B O 1
ATOM 1688 N N . ALA B 1 40 ? 28.295 12.370 24.847 1.00 16.65 40 ALA B N 1
ATOM 1689 C CA . ALA B 1 40 ? 29.477 12.581 25.682 1.00 18.37 40 ALA B CA 1
ATOM 1690 C C . ALA B 1 40 ? 29.073 12.736 27.146 1.00 19.46 40 ALA B C 1
ATOM 1691 O O . ALA B 1 40 ? 29.681 12.158 28.049 1.00 18.09 40 ALA B O 1
ATOM 1693 N N . MET B 1 41 ? 28.035 13.528 27.375 1.00 20.78 41 MET B N 1
ATOM 1694 C CA . MET B 1 41 ? 27.560 13.744 28.733 1.00 19.15 41 MET B CA 1
ATOM 1695 C C . MET B 1 41 ? 26.951 12.445 29.278 1.00 18.82 41 MET B C 1
ATOM 1696 O O . MET B 1 41 ? 27.102 12.114 30.459 1.00 19.21 41 MET B O 1
ATOM 1701 N N . GLY B 1 42 ? 26.295 11.686 28.407 1.00 16.71 42 GLY B N 1
ATOM 1702 C CA . GLY B 1 42 ? 25.716 10.422 28.826 1.00 16.73 42 GLY B CA 1
ATOM 1703 C C . GLY B 1 42 ? 26.773 9.426 29.267 1.00 16.48 42 GLY B C 1
ATOM 1704 O O . GLY B 1 42 ? 26.568 8.652 30.202 1.00 18.47 42 GLY B O 1
ATOM 1705 N N . ILE B 1 43 ? 27.907 9.419 28.577 1.00 17.81 43 ILE B N 1
ATOM 1706 C CA . ILE B 1 43 ? 28.994 8.503 28.912 1.00 17.75 43 ILE B CA 1
ATOM 1707 C C . ILE B 1 43 ? 29.643 8.876 30.252 1.00 20.56 43 ILE B C 1
ATOM 1708 O O . ILE B 1 43 ? 29.761 8.044 31.170 1.00 16.52 43 ILE B O 1
ATOM 1713 N N . PHE B 1 44 ? 30.058 10.130 30.384 1.00 20.06 44 PHE B N 1
ATOM 1714 C CA . PHE B 1 44 ? 30.989 10.464 31.465 1.00 20.26 44 PHE B CA 1
ATOM 1715 C C . PHE B 1 44 ? 30.368 11.072 32.714 1.00 19.07 44 PHE B C 1
ATOM 1716 O O . PHE B 1 44 ? 30.893 10.886 33.822 1.00 19.69 44 PHE B O 1
ATOM 1724 N N . TYR B 1 45 ? 29.272 11.800 32.557 1.00 17.55 45 TYR B N 1
ATOM 1725 C CA . TYR B 1 45 ? 28.722 12.543 33.690 1.00 17.13 45 TYR B CA 1
ATOM 1726 C C . TYR B 1 45 ? 27.406 11.921 34.119 1.00 18.13 45 TYR B C 1
ATOM 1727 O O . TYR B 1 45 ? 27.277 11.468 35.256 1.00 18.13 45 TYR B O 1
ATOM 1736 N N . GLY B 1 46 ? 26.433 11.860 33.215 1.00 17.55 46 GLY B N 1
ATOM 1737 C CA . GLY B 1 46 ? 25.203 11.155 33.540 1.00 17.66 46 GLY B CA 1
ATOM 1738 C C . GLY B 1 46 ? 25.528 9.689 33.779 1.00 16.81 46 GLY B C 1
ATOM 1739 O O . GLY B 1 46 ? 24.836 9.007 34.532 1.00 18.09 46 GLY B O 1
ATOM 1740 N N . GLY B 1 47 ? 26.581 9.193 33.117 1.00 16.91 47 GLY B N 1
ATOM 1741 C CA . GLY B 1 47 ? 26.943 7.783 33.210 1.00 17.45 47 GLY B CA 1
ATOM 1742 C C . GLY B 1 47 ? 27.939 7.465 34.326 1.00 18.75 47 GLY B C 1
ATOM 1743 O O . GLY B 1 47 ? 27.573 7.203 35.476 1.00 18.02 47 GLY B O 1
ATOM 1744 N N . ILE B 1 48 ? 29.217 7.538 33.985 1.00 16.64 48 ILE B N 1
ATOM 1745 C CA . ILE B 1 48 ? 30.274 7.115 34.893 1.00 18.74 48 ILE B CA 1
ATOM 1746 C C . ILE B 1 48 ? 30.287 7.866 36.229 1.00 19.79 48 ILE B C 1
ATOM 1747 O O . ILE B 1 48 ? 30.430 7.244 37.289 1.00 17.03 48 ILE B O 1
ATOM 1752 N N . ALA B 1 49 ? 30.128 9.192 36.192 1.00 17.08 49 ALA B N 1
ATOM 1753 C CA . ALA B 1 49 ? 30.179 9.967 37.447 1.00 20.25 49 ALA B CA 1
ATOM 1754 C C . ALA B 1 49 ? 29.004 9.605 38.351 1.00 16.70 49 ALA B C 1
ATOM 1755 O O . ALA B 1 49 ? 29.129 9.566 39.574 1.00 18.03 49 ALA B O 1
ATOM 1757 N N . GLN B 1 50 ? 27.851 9.336 37.754 1.00 16.33 50 GLN B N 1
ATOM 1758 C CA . GLN B 1 50 ? 26.710 8.937 38.562 1.00 17.12 50 GLN B CA 1
ATOM 1759 C C . GLN B 1 50 ? 26.923 7.539 39.155 1.00 18.19 50 GLN B C 1
ATOM 1760 O O . GLN B 1 50 ? 26.550 7.270 40.292 1.00 16.75 50 GLN B O 1
ATOM 1766 N N . ILE B 1 51 ? 27.550 6.655 38.394 1.00 17.47 51 ILE B N 1
ATOM 1767 C CA . ILE B 1 51 ? 27.938 5.346 38.928 1.00 17.27 51 ILE B CA 1
ATOM 1768 C C . ILE B 1 51 ? 28.880 5.487 40.146 1.00 16.97 51 ILE B C 1
ATOM 1769 O O . ILE B 1 51 ? 28.678 4.819 41.171 1.00 15.75 51 ILE B O 1
ATOM 1774 N N . PHE B 1 52 ? 29.887 6.357 40.031 1.00 18.24 52 PHE B N 1
ATOM 1775 C CA . PHE B 1 52 ? 30.773 6.655 41.170 1.00 17.59 52 PHE B CA 1
ATOM 1776 C C . PHE B 1 52 ? 29.946 7.096 42.372 1.00 19.35 52 PHE B C 1
ATOM 1777 O O . PHE B 1 52 ? 30.135 6.603 43.482 1.00 17.73 52 PHE B O 1
ATOM 1785 N N . ALA B 1 53 ? 29.032 8.030 42.141 1.00 16.35 53 ALA B N 1
ATOM 1786 C CA . ALA B 1 53 ? 28.178 8.526 43.212 1.00 16.22 53 ALA B CA 1
ATOM 1787 C C . ALA B 1 53 ? 27.385 7.382 43.872 1.00 16.59 53 ALA B C 1
ATOM 1788 O O . ALA B 1 53 ? 27.271 7.337 45.094 1.00 17.59 53 ALA B O 1
ATOM 1790 N N . GLY B 1 54 ? 26.854 6.463 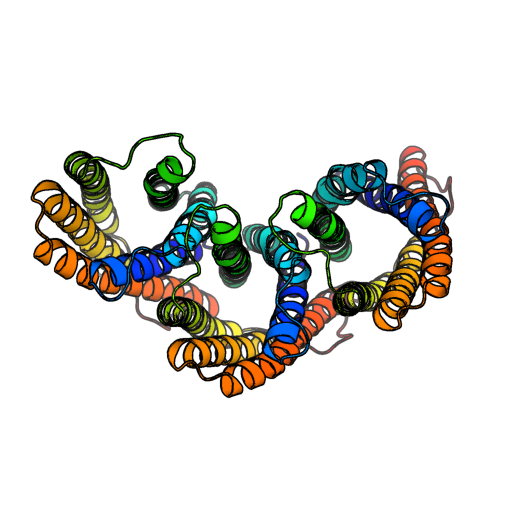43.067 1.00 15.54 54 GLY B N 1
ATOM 1791 C CA . GLY B 1 54 ? 26.125 5.304 43.593 1.00 15.13 54 GLY B CA 1
ATOM 1792 C C . GLY B 1 54 ? 26.997 4.419 44.474 1.00 14.97 54 GLY B C 1
ATOM 1793 O O . GLY B 1 54 ? 26.628 4.055 45.582 1.00 15.35 54 GLY B O 1
ATOM 1794 N N . LEU B 1 55 ? 28.179 4.079 43.976 1.00 15.49 55 LEU B N 1
ATOM 1795 C CA . LEU B 1 55 ? 29.079 3.212 44.726 1.00 14.78 55 LEU B CA 1
ATOM 1796 C C . LEU B 1 55 ? 29.523 3.878 46.030 1.00 18.21 55 LEU B C 1
ATOM 1797 O O . LEU B 1 55 ? 29.790 3.203 47.022 1.00 19.55 55 LEU B O 1
ATOM 1802 N N . LEU B 1 56 ? 29.627 5.206 46.021 1.00 17.50 56 LEU B N 1
ATOM 1803 C CA . LEU B 1 56 ? 30.036 5.919 47.229 1.00 16.91 56 LEU B CA 1
ATOM 1804 C C . LEU B 1 56 ? 28.938 5.925 48.315 1.00 18.00 56 LEU B C 1
ATOM 1805 O O . LEU B 1 56 ? 29.210 6.243 49.484 1.00 16.42 56 LEU B O 1
ATOM 1810 N N . GLU B 1 57 ? 27.713 5.543 47.948 1.00 16.88 57 GLU B N 1
ATOM 1811 C CA . GLU B 1 57 ? 26.625 5.455 48.945 1.00 15.76 57 GLU B CA 1
ATOM 1812 C C . GLU B 1 57 ? 26.712 4.190 49.779 1.00 20.51 57 GLU B C 1
ATOM 1813 O O . GLU B 1 57 ? 26.051 4.076 50.813 1.00 19.49 57 GLU B O 1
ATOM 1819 N N . TYR B 1 58 ? 27.525 3.240 49.319 1.00 16.74 58 TYR B N 1
ATOM 1820 C CA . TYR B 1 58 ? 27.640 1.927 49.961 1.00 19.62 58 TYR B CA 1
ATOM 1821 C C . TYR B 1 58 ? 28.158 2.048 51.382 1.00 20.50 58 TYR B C 1
ATOM 1822 O O . TYR B 1 58 ? 27.558 1.536 52.315 1.00 20.48 58 TYR B O 1
ATOM 1831 N N . LYS B 1 59 ? 29.276 2.740 51.557 1.00 18.96 59 LYS B N 1
ATOM 1832 C CA . LYS B 1 59 ? 29.818 2.870 52.893 1.00 17.03 59 LYS B CA 1
ATOM 1833 C C . LYS B 1 59 ? 29.027 3.869 53.733 1.00 23.23 59 LYS B C 1
ATOM 1834 O O . LYS B 1 59 ? 29.178 3.912 54.943 1.00 23.07 59 LYS B O 1
ATOM 1840 N N . LYS B 1 60 ? 28.193 4.676 53.093 1.00 20.19 60 LYS B N 1
ATOM 1841 C CA . LYS B 1 60 ? 27.315 5.569 53.834 1.00 22.40 60 LYS B CA 1
ATOM 1842 C C . LYS B 1 60 ? 26.048 4.853 54.295 1.00 23.36 60 LYS B C 1
ATOM 1843 O O . LYS B 1 60 ? 25.189 5.452 54.937 1.00 23.83 60 LYS B O 1
ATOM 1849 N N . GLY B 1 61 ? 25.934 3.568 53.974 1.00 21.83 61 GLY B N 1
ATOM 1850 C CA . GLY B 1 61 ? 24.800 2.789 54.435 1.00 20.47 61 GLY B CA 1
ATOM 1851 C C . GLY B 1 61 ? 23.507 3.151 53.738 1.00 24.04 61 GLY B C 1
ATOM 1852 O O . GLY B 1 61 ? 22.430 2.891 54.266 1.00 25.09 61 GLY B O 1
ATOM 1853 N N . ASN B 1 62 ? 23.600 3.746 52.550 1.00 22.28 62 ASN B N 1
ATOM 1854 C CA . ASN B 1 62 ? 22.404 4.284 51.898 1.00 23.28 62 ASN B CA 1
ATOM 1855 C C . ASN B 1 62 ? 21.983 3.408 50.722 1.00 21.07 62 ASN B C 1
ATOM 1856 O O . ASN B 1 62 ? 22.393 3.613 49.584 1.00 18.68 62 ASN B O 1
ATOM 1861 N N . THR B 1 63 ? 21.159 2.412 51.009 1.00 20.65 63 THR B N 1
ATOM 1862 C CA . THR B 1 63 ? 20.697 1.497 49.975 1.00 18.57 63 THR B CA 1
ATOM 1863 C C . THR B 1 63 ? 19.944 2.182 48.829 1.00 19.38 63 THR B C 1
ATOM 1864 O O . THR B 1 63 ? 20.121 1.830 47.667 1.00 17.06 63 THR B O 1
ATOM 1868 N N . PHE B 1 64 ? 19.076 3.128 49.162 1.00 20.15 64 PHE B N 1
ATOM 1869 C CA . PHE B 1 64 ? 18.282 3.800 48.136 1.00 21.45 64 PHE B CA 1
ATOM 1870 C C . PHE B 1 64 ? 19.223 4.465 47.147 1.00 20.60 64 PHE B C 1
ATOM 1871 O O . PHE B 1 64 ? 19.081 4.303 45.940 1.00 20.84 64 PHE B O 1
ATOM 1879 N N . GLY B 1 65 ? 20.200 5.195 47.679 1.00 18.02 65 GLY B N 1
ATOM 1880 C CA . GLY B 1 65 ? 21.132 5.940 46.834 1.00 20.17 65 GLY B CA 1
ATOM 1881 C C . GLY B 1 65 ? 22.039 5.025 46.014 1.00 20.73 65 GLY B C 1
ATOM 1882 O O . GLY B 1 65 ? 22.290 5.279 44.828 1.00 18.18 65 GLY B O 1
ATOM 1883 N N . LEU B 1 66 ? 22.551 3.963 46.641 1.00 18.08 66 LEU B N 1
ATOM 1884 C CA . LEU B 1 66 ? 23.336 2.979 45.904 1.00 14.64 66 LEU B CA 1
ATOM 1885 C C . LEU B 1 66 ? 22.513 2.431 44.740 1.00 16.90 66 LEU B C 1
ATOM 1886 O O . LEU B 1 66 ? 23.001 2.288 43.619 1.00 19.15 66 LEU B O 1
ATOM 1891 N N . THR B 1 67 ? 21.252 2.125 45.021 1.00 18.24 67 THR B N 1
ATOM 1892 C CA . THR B 1 67 ? 20.391 1.549 43.998 1.00 16.66 67 THR B CA 1
ATOM 1893 C C . THR B 1 67 ? 20.062 2.563 42.898 1.00 19.84 67 THR B C 1
ATOM 1894 O O . THR B 1 67 ? 20.189 2.253 41.715 1.00 20.17 67 THR B O 1
ATOM 1898 N N . ALA B 1 68 ? 19.663 3.771 43.289 1.00 20.36 68 ALA B N 1
ATOM 1899 C CA . ALA B 1 68 ? 19.238 4.776 42.309 1.00 17.09 68 ALA B CA 1
ATOM 1900 C C . ALA B 1 68 ? 20.385 5.274 41.419 1.00 17.97 68 ALA B C 1
ATOM 1901 O O . ALA B 1 68 ? 20.297 5.183 40.205 1.00 18.24 68 ALA B O 1
ATOM 1903 N N . PHE B 1 69 ? 21.459 5.793 42.011 1.00 17.23 69 PHE B N 1
ATOM 1904 C CA . PHE B 1 69 ? 22.522 6.395 41.200 1.00 17.76 69 PHE B CA 1
ATOM 1905 C C . PHE B 1 69 ? 23.217 5.385 40.306 1.00 15.61 69 PHE B C 1
ATOM 1906 O O . PHE B 1 69 ? 23.478 5.675 39.145 1.00 15.75 69 PHE B O 1
ATOM 1914 N N . THR B 1 70 ? 23.519 4.203 40.832 1.00 15.03 70 THR B N 1
ATOM 1915 C CA . THR B 1 70 ? 24.236 3.210 40.012 1.00 15.65 70 THR B CA 1
ATOM 1916 C C . THR B 1 70 ? 23.352 2.738 38.849 1.00 16.82 70 THR B C 1
ATOM 1917 O O . THR B 1 70 ? 23.836 2.509 37.730 1.00 16.79 70 THR B O 1
ATOM 1921 N N . SER B 1 71 ? 22.057 2.601 39.110 1.00 17.37 71 SER B N 1
ATOM 1922 C CA . SER B 1 71 ? 21.106 2.211 38.057 1.00 17.27 71 SER B CA 1
ATOM 1923 C C . SER B 1 71 ? 20.945 3.300 36.975 1.00 16.99 71 SER B C 1
ATOM 1924 O O . SER B 1 71 ? 21.012 3.014 35.769 1.00 18.40 71 SER B O 1
ATOM 1927 N N . TYR B 1 72 ? 20.736 4.543 37.387 1.00 16.03 72 TYR B N 1
ATOM 1928 C CA . TYR B 1 72 ? 20.503 5.575 36.383 1.00 14.37 72 TYR B CA 1
ATOM 1929 C C . TYR B 1 72 ? 21.802 5.921 35.667 1.00 16.52 72 TYR B C 1
ATOM 1930 O O . TYR B 1 72 ? 21.786 6.292 34.494 1.00 18.18 72 TYR B O 1
ATOM 1939 N N . GLY B 1 73 ? 22.935 5.748 36.345 1.00 18.27 73 GLY B N 1
ATOM 1940 C CA . GLY B 1 73 ? 24.209 5.877 35.663 1.00 17.05 73 GLY B CA 1
ATOM 1941 C C . GLY B 1 73 ? 24.319 4.801 34.593 1.00 19.73 73 GLY B C 1
ATOM 1942 O O . GLY B 1 73 ? 24.756 5.053 33.466 1.00 17.31 73 GLY B O 1
ATOM 1943 N N . SER B 1 74 ? 23.928 3.582 34.951 1.00 17.93 74 SER B N 1
ATOM 1944 C CA . SER B 1 74 ? 23.905 2.501 33.972 1.00 18.84 74 SER B CA 1
ATOM 1945 C C . SER B 1 74 ? 22.935 2.809 32.829 1.00 15.74 74 SER B C 1
ATOM 1946 O O . SER B 1 74 ? 23.230 2.544 31.666 1.00 20.38 74 SER B O 1
ATOM 1949 N N . PHE B 1 75 ? 21.781 3.357 33.155 1.00 15.11 75 PHE B N 1
ATOM 1950 C CA . PHE B 1 75 ? 20.826 3.763 32.110 1.00 19.36 75 PHE B CA 1
ATOM 1951 C C . PHE B 1 75 ? 21.460 4.649 31.043 1.00 20.75 75 PHE B C 1
ATOM 1952 O O . PHE B 1 75 ? 21.303 4.409 29.844 1.00 19.35 75 PHE B O 1
ATOM 1960 N N . TRP B 1 76 ? 22.182 5.680 31.484 1.00 19.08 76 TRP B N 1
ATOM 1961 C CA . TRP B 1 76 ? 22.784 6.603 30.536 1.00 16.72 76 TRP B CA 1
ATOM 1962 C C . TRP B 1 76 ? 23.767 5.870 29.645 1.00 16.15 76 TRP B C 1
ATOM 1963 O O . TRP B 1 76 ? 23.816 6.107 28.434 1.00 17.81 76 TRP B O 1
ATOM 1974 N N . LEU B 1 77 ? 24.556 4.980 30.232 1.00 16.81 77 LEU B N 1
ATOM 1975 C CA . LEU B 1 77 ? 25.521 4.255 29.421 1.00 18.81 77 LEU B CA 1
ATOM 1976 C C . LEU B 1 77 ? 24.788 3.351 28.412 1.00 17.77 77 LEU B C 1
ATOM 1977 O O . LEU B 1 77 ? 25.228 3.225 27.266 1.00 19.35 77 LEU B O 1
ATOM 1982 N N . THR B 1 78 ? 23.686 2.723 28.832 1.00 15.84 78 THR B N 1
ATOM 1983 C CA . THR B 1 78 ? 22.969 1.845 27.899 1.00 17.23 78 THR B CA 1
ATOM 1984 C C . THR B 1 78 ? 22.385 2.669 26.747 1.00 18.78 78 THR B C 1
ATOM 1985 O O . THR B 1 78 ? 22.435 2.249 25.602 1.00 19.95 78 THR B O 1
ATOM 1989 N N . LEU B 1 79 ? 21.820 3.830 27.056 1.00 20.71 79 LEU B N 1
ATOM 1990 C CA . LEU B 1 79 ? 21.236 4.674 26.009 1.00 17.04 79 LEU B CA 1
ATOM 1991 C C . LEU B 1 79 ? 22.300 5.129 25.015 1.00 19.16 79 LEU B C 1
ATOM 1992 O O . LEU B 1 79 ? 22.089 5.084 23.805 1.00 18.48 79 LEU B O 1
ATOM 1997 N N . VAL B 1 80 ? 23.458 5.561 25.513 1.00 20.44 80 VAL B N 1
ATOM 1998 C CA . VAL B 1 80 ? 24.525 5.946 24.611 1.00 20.00 80 VAL B CA 1
ATOM 1999 C C . VAL B 1 80 ? 24.982 4.761 23.746 1.00 22.10 80 VAL B C 1
ATOM 2000 O O . VAL B 1 80 ? 25.247 4.925 22.559 1.00 20.32 80 VAL B O 1
ATOM 2004 N N . ALA B 1 81 ? 25.085 3.571 24.333 1.00 19.00 81 ALA B N 1
ATOM 2005 C CA . ALA B 1 81 ? 25.532 2.420 23.558 1.00 19.51 81 ALA B CA 1
ATOM 2006 C C . ALA B 1 81 ? 24.505 2.086 22.474 1.00 18.35 81 ALA B C 1
ATOM 2007 O O . ALA B 1 81 ? 24.868 1.744 21.354 1.00 22.80 81 ALA B O 1
ATOM 2009 N N . ILE B 1 82 ? 23.235 2.180 22.828 1.00 18.42 82 ILE B N 1
ATOM 2010 C CA . ILE B 1 82 ? 22.148 1.893 21.886 1.00 19.77 82 ILE B CA 1
ATOM 2011 C C . ILE B 1 82 ? 22.276 2.773 20.655 1.00 26.74 82 ILE B C 1
ATOM 2012 O O . ILE B 1 82 ? 22.119 2.309 19.523 1.00 23.75 82 ILE B O 1
ATOM 2017 N N . LEU B 1 83 ? 22.613 4.040 20.886 1.00 21.04 83 LEU B N 1
ATOM 2018 C CA . LEU B 1 83 ? 22.679 5.023 19.818 1.00 19.36 83 LEU B CA 1
ATOM 2019 C C . LEU B 1 83 ? 23.997 5.020 19.052 1.00 22.34 83 LEU B C 1
ATOM 2020 O O . LEU B 1 83 ? 24.024 5.430 17.892 1.00 24.42 83 LEU B O 1
ATOM 2025 N N . LEU B 1 84 ? 25.087 4.563 19.671 1.00 20.60 84 LEU B N 1
ATOM 2026 C CA . LEU B 1 84 ? 26.386 4.568 18.981 1.00 19.27 84 LEU B CA 1
ATOM 2027 C C . LEU B 1 84 ? 26.775 3.244 18.338 1.00 23.44 84 LEU B C 1
ATOM 2028 O O . LEU B 1 84 ? 27.566 3.220 17.393 1.00 23.87 84 LEU B O 1
ATOM 2033 N N . MET B 1 85 ? 26.270 2.137 18.862 1.00 24.06 85 MET B N 1
ATOM 2034 C CA . MET B 1 85 ? 26.586 0.852 18.234 1.00 25.52 85 MET B CA 1
ATOM 2035 C C . MET B 1 85 ? 26.199 0.773 16.737 1.00 24.74 85 MET B C 1
ATOM 2036 O O . MET B 1 85 ? 26.914 0.151 15.958 1.00 26.33 85 MET B O 1
ATOM 2041 N N . PRO B 1 86 ? 25.102 1.433 16.318 1.00 24.54 86 PRO B N 1
ATOM 2042 C CA . PRO B 1 86 ? 24.858 1.470 14.867 1.00 25.09 86 PRO B CA 1
ATOM 2043 C C . PRO B 1 86 ? 25.922 2.235 14.087 1.00 29.87 86 PRO B C 1
ATOM 2044 O O . PRO B 1 86 ? 26.281 1.837 12.977 1.00 35.88 86 PRO B O 1
ATOM 2048 N N . LYS B 1 87 ? 26.426 3.319 14.662 1.00 27.74 87 LYS B N 1
ATOM 2049 C CA . LYS B 1 87 ? 27.505 4.072 14.041 1.00 28.20 87 LYS B CA 1
ATOM 2050 C C . LYS B 1 87 ? 28.793 3.257 14.019 1.00 30.65 87 LYS B C 1
ATOM 2051 O O . LYS B 1 87 ? 29.691 3.529 13.236 1.00 30.97 87 LYS B O 1
ATOM 2057 N N . MET B 1 88 ? 28.898 2.259 14.886 1.00 25.97 88 MET B N 1
ATOM 2058 C CA . MET B 1 88 ? 30.117 1.446 14.925 1.00 26.48 88 MET B CA 1
ATOM 2059 C C . MET B 1 88 ? 30.028 0.231 14.014 1.00 29.55 88 MET B C 1
ATOM 2060 O O . MET B 1 88 ? 30.991 -0.517 13.894 1.00 30.96 88 MET B O 1
ATOM 2065 N N . GLY B 1 89 ? 28.871 0.032 13.387 1.00 28.35 89 GLY B N 1
ATOM 2066 C CA . GLY B 1 89 ? 28.656 -1.131 12.543 1.00 30.53 89 GLY B CA 1
ATOM 2067 C C . GLY B 1 89 ? 28.366 -2.398 13.329 1.00 32.94 89 GLY B C 1
ATOM 2068 O O . GLY B 1 89 ? 28.487 -3.494 12.801 1.00 39.82 89 GLY B O 1
ATOM 2069 N N . LEU B 1 90 ? 27.965 -2.253 14.589 1.00 28.07 90 LEU B N 1
ATOM 2070 C CA . LEU B 1 90 ? 27.746 -3.408 15.459 1.00 28.78 90 LEU B CA 1
ATOM 2071 C C . LEU B 1 90 ? 26.285 -3.843 15.515 1.00 31.32 90 LEU B C 1
ATOM 2072 O O . LEU B 1 90 ? 25.979 -5.015 15.740 1.00 32.84 90 LEU B O 1
ATOM 2077 N N . THR B 1 91 ? 25.382 -2.885 15.365 1.00 26.78 91 THR B N 1
ATOM 2078 C CA . THR B 1 91 ? 23.955 -3.160 15.400 1.00 26.54 91 THR B CA 1
ATOM 2079 C C . THR B 1 91 ? 23.292 -2.308 14.335 1.00 35.95 91 THR B C 1
ATOM 2080 O O . THR B 1 91 ? 23.962 -1.564 13.630 1.00 30.22 91 THR B O 1
ATOM 2084 N N . GLU B 1 92 ? 21.972 -2.407 14.235 1.00 37.44 92 GLU B N 1
ATOM 2085 C CA . GLU B 1 92 ? 21.204 -1.469 13.427 1.00 38.02 92 GLU B CA 1
ATOM 2086 C C . GLU B 1 92 ? 20.451 -0.534 14.355 1.00 37.16 92 GLU B C 1
ATOM 2087 O O . GLU B 1 92 ? 20.414 -0.749 15.573 1.00 35.49 92 GLU B O 1
ATOM 2093 N N . ALA B 1 93 ? 19.860 0.512 13.787 1.00 38.20 93 ALA B N 1
ATOM 2094 C CA . ALA B 1 93 ? 19.122 1.478 14.587 1.00 35.91 93 ALA B CA 1
ATOM 2095 C C . ALA B 1 93 ? 18.096 0.734 15.415 1.00 36.76 93 ALA B C 1
ATOM 2096 O O . ALA B 1 93 ? 17.498 -0.227 14.942 1.00 34.85 93 ALA B O 1
ATOM 2098 N N . PRO B 1 94 ? 17.917 1.150 16.673 1.00 37.70 94 PRO B N 1
ATOM 2099 C CA . PRO B 1 94 ? 17.009 0.438 17.575 1.00 38.97 94 PRO B CA 1
ATOM 2100 C C . PRO B 1 94 ? 15.569 0.472 17.091 1.00 39.74 94 PRO B C 1
ATOM 2101 O O . PRO B 1 94 ? 15.153 1.461 16.492 1.00 32.20 94 PRO B O 1
ATOM 2105 N N . ASN B 1 95 ? 14.831 -0.603 17.350 1.00 34.39 95 ASN B N 1
ATOM 2106 C CA . ASN B 1 95 ? 13.388 -0.619 17.161 1.00 32.25 95 ASN B CA 1
ATOM 2107 C C . ASN B 1 95 ? 12.678 0.300 18.157 1.00 33.71 95 ASN B C 1
ATOM 2108 O O . ASN B 1 95 ? 12.842 0.146 19.367 1.00 30.57 95 ASN B O 1
ATOM 2113 N N . ALA B 1 96 ? 11.866 1.230 17.650 1.00 34.90 96 ALA B N 1
ATOM 2114 C CA . ALA B 1 96 ? 11.218 2.240 18.496 1.00 33.94 96 ALA B CA 1
ATOM 2115 C C . ALA B 1 96 ? 10.236 1.659 19.491 1.00 31.17 96 ALA B C 1
ATOM 2116 O O . ALA B 1 96 ? 10.094 2.164 20.597 1.00 31.89 96 ALA B O 1
ATOM 2118 N N . GLN B 1 97 ? 9.507 0.627 19.096 1.00 34.11 97 GLN B N 1
ATOM 2119 C CA . GLN B 1 97 ? 8.587 0.025 20.045 1.00 35.84 97 GLN B CA 1
ATOM 2120 C C . GLN B 1 97 ? 9.398 -0.698 21.123 1.00 22.44 97 GLN B C 1
ATOM 2121 O O . GLN B 1 97 ? 9.043 -0.633 22.295 1.00 30.44 97 GLN B O 1
ATOM 2127 N N . PHE B 1 98 ? 10.474 -1.367 20.712 1.00 23.85 98 PHE B N 1
ATOM 2128 C CA . PHE B 1 98 ? 11.376 -2.040 21.653 1.00 26.38 98 PHE B CA 1
ATOM 2129 C C . PHE B 1 98 ? 11.939 -0.978 22.618 1.00 28.29 98 PHE B C 1
ATOM 2130 O O . PHE B 1 98 ? 11.941 -1.159 23.826 1.00 25.77 98 PHE B O 1
ATOM 2138 N N . LEU B 1 99 ? 12.433 0.122 22.052 1.00 27.87 99 LEU B N 1
ATOM 2139 C CA . LEU B 1 99 ? 12.990 1.199 22.865 1.00 27.83 99 LEU B CA 1
ATOM 2140 C C . LEU B 1 99 ? 11.949 1.711 23.847 1.00 27.69 99 LEU B C 1
ATOM 2141 O O . LEU B 1 99 ? 12.263 1.997 25.004 1.00 28.59 99 LEU B O 1
ATOM 2146 N N . GLY B 1 100 ? 10.700 1.785 23.391 1.00 27.36 100 GLY B N 1
ATOM 2147 C CA . GLY B 1 100 ? 9.588 2.131 24.251 1.00 23.21 100 GLY B CA 1
ATOM 2148 C C . GLY B 1 100 ? 9.387 1.192 25.416 1.00 26.28 100 GLY B C 1
ATOM 2149 O O . GLY B 1 100 ? 9.068 1.637 26.525 1.00 26.50 100 GLY B O 1
ATOM 2150 N N . ALA B 1 101 ? 9.551 -0.109 25.178 1.00 27.04 101 ALA B N 1
ATOM 2151 C CA . ALA B 1 101 ? 9.447 -1.088 26.265 1.00 29.23 101 ALA B CA 1
ATOM 2152 C C . ALA B 1 101 ? 10.552 -0.828 27.294 1.00 22.49 101 ALA B C 1
ATOM 2153 O O . ALA B 1 101 ? 10.316 -0.820 28.498 1.00 25.55 101 ALA B O 1
ATOM 2155 N N . TYR B 1 102 ? 11.756 -0.628 26.775 1.00 24.40 102 TYR B N 1
ATOM 2156 C CA . TYR B 1 102 ? 12.963 -0.366 27.572 1.00 20.52 102 TYR B CA 1
ATOM 2157 C C . TYR B 1 102 ? 12.743 0.868 28.418 1.00 23.27 102 TYR B C 1
ATOM 2158 O O . TYR B 1 102 ? 12.965 0.848 29.616 1.00 20.30 102 TYR B O 1
ATOM 2167 N N . LEU B 1 103 ? 12.232 1.934 27.807 1.00 22.22 103 LEU B N 1
ATOM 2168 C CA . LEU B 1 103 ? 11.938 3.139 28.572 1.00 21.91 103 LEU B CA 1
ATOM 2169 C C . LEU B 1 103 ? 10.839 2.902 29.610 1.00 25.31 103 LEU B C 1
ATOM 2170 O O . LEU B 1 103 ? 10.869 3.464 30.711 1.00 21.74 103 LEU B O 1
ATOM 2175 N N . GLY B 1 104 ? 9.870 2.058 29.276 1.00 22.97 104 GLY B N 1
ATOM 2176 C CA . GLY B 1 104 ? 8.805 1.769 30.221 1.00 23.21 104 GLY B CA 1
ATOM 2177 C C . GLY B 1 104 ? 9.298 1.052 31.464 1.00 23.83 104 GLY B C 1
ATOM 2178 O O . GLY B 1 104 ? 8.830 1.315 32.566 1.00 25.67 104 GLY B O 1
ATOM 2179 N N . LEU B 1 105 ? 10.241 0.135 31.281 1.00 23.94 105 LEU B N 1
ATOM 2180 C CA . LEU B 1 105 ? 10.844 -0.581 32.402 1.00 27.02 105 LEU B CA 1
ATOM 2181 C C . LEU B 1 105 ? 11.575 0.404 33.318 1.00 22.76 105 LEU B C 1
ATOM 2182 O O . LEU B 1 105 ? 11.490 0.303 34.538 1.00 22.21 105 LEU B O 1
ATOM 2187 N N . TRP B 1 106 ? 12.300 1.348 32.724 1.00 21.09 106 TRP B N 1
ATOM 2188 C CA . TRP B 1 106 ? 12.994 2.354 33.529 1.00 20.29 106 TRP B CA 1
ATOM 2189 C C . TRP B 1 106 ? 11.978 3.191 34.285 1.00 19.09 106 TRP B C 1
ATOM 2190 O O . TRP B 1 106 ? 12.207 3.574 35.435 1.00 23.94 106 TRP B O 1
ATOM 2201 N N . GLY B 1 107 ? 10.839 3.464 33.642 1.00 21.27 107 GLY B N 1
ATOM 2202 C CA . GLY B 1 107 ? 9.765 4.181 34.308 1.00 21.99 107 GLY B CA 1
ATOM 2203 C C . GLY B 1 107 ? 9.156 3.409 35.461 1.00 23.33 107 GLY B C 1
ATOM 2204 O O . GLY B 1 107 ? 8.836 3.972 36.513 1.00 23.39 107 GLY B O 1
ATOM 2205 N N . VAL B 1 108 ? 8.974 2.105 35.270 1.00 22.49 108 VAL B N 1
ATOM 2206 C CA . VAL B 1 108 ? 8.427 1.274 36.342 1.00 22.86 108 VAL B CA 1
ATOM 2207 C C . VAL B 1 108 ? 9.367 1.264 37.550 1.00 23.93 108 VAL B C 1
ATOM 2208 O O . VAL B 1 108 ? 8.938 1.402 38.696 1.00 21.91 108 VAL B O 1
ATOM 2212 N N . PHE B 1 109 ? 10.654 1.080 37.280 1.00 22.63 109 PHE B N 1
ATOM 2213 C CA . PHE B 1 109 ? 11.680 1.204 38.311 1.00 20.13 109 PHE B CA 1
ATOM 2214 C C . PHE B 1 109 ? 11.540 2.549 39.019 1.00 19.77 109 PHE B C 1
ATOM 2215 O O . PHE B 1 109 ? 11.490 2.615 40.241 1.00 21.78 109 PHE B O 1
ATOM 2223 N N . THR B 1 110 ? 11.435 3.617 38.238 1.00 19.17 110 THR B N 1
ATOM 2224 C CA . THR B 1 110 ? 11.364 4.955 38.826 1.00 20.25 110 THR B CA 1
ATOM 2225 C C . THR B 1 110 ? 10.120 5.139 39.702 1.00 22.27 110 THR B C 1
ATOM 2226 O O . THR B 1 110 ? 10.191 5.780 40.749 1.00 21.59 110 THR B O 1
ATOM 2230 N N . LEU B 1 111 ? 8.985 4.578 39.276 1.00 21.73 111 LEU B N 1
ATOM 2231 C CA . LEU B 1 111 ? 7.761 4.666 40.087 1.00 21.63 111 LEU B CA 1
ATOM 2232 C C . LEU B 1 111 ? 7.870 3.954 41.430 1.00 23.35 111 LEU B C 1
ATOM 2233 O O . LEU B 1 111 ? 7.454 4.496 42.452 1.00 24.19 111 LEU B O 1
ATOM 2238 N N . PHE B 1 112 ? 8.383 2.722 41.439 1.00 22.35 112 PHE B N 1
ATOM 2239 C CA . PHE B 1 112 ? 8.635 2.059 42.711 1.00 18.30 112 PHE B CA 1
ATOM 2240 C C . PHE B 1 112 ? 9.551 2.925 43.576 1.00 20.00 112 PHE B C 1
ATOM 2241 O O . PHE B 1 112 ? 9.301 3.125 44.774 1.00 20.12 112 PHE B O 1
ATOM 2249 N N . MET B 1 113 ? 10.637 3.418 42.974 1.00 21.88 113 MET B N 1
ATOM 2250 C CA . MET B 1 113 ? 11.624 4.191 43.750 1.00 19.78 113 MET B CA 1
ATOM 2251 C C . MET B 1 113 ? 11.008 5.498 44.246 1.00 19.69 113 MET B C 1
ATOM 2252 O O . MET B 1 113 ? 11.374 5.997 45.309 1.00 22.84 113 MET B O 1
ATOM 2257 N N . PHE B 1 114 ? 10.069 6.059 43.485 1.00 25.97 114 PHE B N 1
ATOM 2258 C CA . PHE B 1 114 ? 9.397 7.264 43.964 1.00 23.15 114 PHE B CA 1
ATOM 2259 C C . PHE B 1 114 ? 8.743 7.030 45.339 1.00 22.86 114 PHE B C 1
ATOM 2260 O O . PHE B 1 114 ? 8.810 7.886 46.217 1.00 20.22 114 PHE B O 1
ATOM 2268 N N . PHE B 1 115 ? 8.127 5.865 45.540 1.00 24.40 115 PHE B N 1
ATOM 2269 C CA . PHE B 1 115 ? 7.490 5.587 46.822 1.00 21.72 115 PHE B CA 1
ATOM 2270 C C . PHE B 1 115 ? 8.540 5.472 47.912 1.00 28.13 115 PHE B C 1
ATOM 2271 O O . PHE B 1 115 ? 8.279 5.799 49.070 1.00 29.99 115 PHE B O 1
ATOM 2279 N N . GLY B 1 116 ? 9.748 5.064 47.525 1.00 22.49 116 GLY B N 1
ATOM 2280 C CA . GLY B 1 116 ? 10.889 5.159 48.412 1.00 25.87 116 GLY B CA 1
ATOM 2281 C C . GLY B 1 116 ? 11.267 6.566 48.852 1.00 29.19 116 GLY B C 1
ATOM 2282 O O . GLY B 1 116 ? 11.853 6.729 49.922 1.00 31.09 116 GLY B O 1
ATOM 2283 N N . THR B 1 117 ? 10.960 7.586 48.050 1.00 24.10 117 THR B N 1
ATOM 2284 C CA . THR B 1 117 ? 11.385 8.943 48.416 1.00 27.38 117 THR B CA 1
ATOM 2285 C C . THR B 1 117 ? 10.422 9.609 49.388 1.00 33.84 117 THR B C 1
ATOM 2286 O O . THR B 1 117 ? 10.704 10.693 49.903 1.00 29.66 117 THR B O 1
ATOM 2290 N N . LEU B 1 118 ? 9.290 8.965 49.655 1.00 27.75 118 LEU B N 1
ATOM 2291 C CA . LEU B 1 118 ? 8.275 9.591 50.492 1.00 33.86 118 LEU B CA 1
ATOM 2292 C C . LEU B 1 118 ? 8.792 9.766 51.911 1.00 37.54 118 LEU B C 1
ATOM 2293 O O . LEU B 1 118 ? 8.232 10.519 52.702 1.00 38.40 118 LEU B O 1
ATOM 2298 N N . LYS B 1 119 ? 9.879 9.069 52.211 1.00 40.58 119 LYS B N 1
ATOM 2299 C CA . LYS B 1 119 ? 10.553 9.187 53.486 1.00 42.20 119 LYS B CA 1
ATOM 2300 C C . LYS B 1 119 ? 11.670 10.224 53.419 1.00 45.55 119 LYS B C 1
ATOM 2301 O O . LYS B 1 119 ? 12.297 10.531 54.432 1.00 51.37 119 LYS B O 1
ATOM 2307 N N . ALA B 1 120 ? 11.907 10.767 52.226 1.00 38.07 120 ALA B N 1
ATOM 2308 C CA . ALA B 1 120 ? 13.027 11.677 52.008 1.00 34.29 120 ALA B CA 1
ATOM 2309 C C . ALA B 1 120 ? 12.587 13.089 51.637 1.00 38.60 120 ALA B C 1
ATOM 2310 O O . ALA B 1 120 ? 11.392 13.396 51.639 1.00 32.23 120 ALA B O 1
ATOM 2312 N N . ALA B 1 121 ? 13.571 13.929 51.303 1.00 34.02 121 ALA B N 1
ATOM 2313 C CA . ALA B 1 121 ? 13.348 15.340 50.965 1.00 32.91 121 ALA B CA 1
ATOM 2314 C C . ALA B 1 121 ? 12.258 15.541 49.915 1.00 30.34 121 ALA B C 1
ATOM 2315 O O . ALA B 1 121 ? 12.222 14.838 48.909 1.00 33.70 121 ALA B O 1
ATOM 2317 N N . ARG B 1 122 ? 11.371 16.509 50.146 1.00 30.49 122 ARG B N 1
ATOM 2318 C CA . ARG B 1 122 ? 10.335 16.832 49.172 1.00 29.90 122 ARG B CA 1
ATOM 2319 C C . ARG B 1 122 ? 10.880 17.119 47.773 1.00 28.18 122 ARG B C 1
ATOM 2320 O O . ARG B 1 122 ? 10.244 16.790 46.785 1.00 30.39 122 ARG B O 1
ATOM 2328 N N . ALA B 1 123 ? 12.033 17.773 47.686 1.00 29.34 123 ALA B N 1
ATOM 2329 C CA . ALA B 1 123 ? 12.612 18.072 46.381 1.00 24.91 123 ALA B CA 1
ATOM 2330 C C . ALA B 1 123 ? 13.001 16.780 45.655 1.00 21.36 123 ALA B C 1
ATOM 2331 O O . ALA B 1 123 ? 12.920 16.706 44.436 1.00 24.95 123 ALA B O 1
ATOM 2333 N N . LEU B 1 124 ? 13.430 15.772 46.410 1.00 24.10 124 LEU B N 1
ATOM 2334 C CA . LEU B 1 124 ? 13.786 14.488 45.819 1.00 23.73 124 LEU B CA 1
ATOM 2335 C C . LEU B 1 124 ? 12.524 13.776 45.317 1.00 23.47 124 LEU B C 1
ATOM 2336 O O . LEU B 1 124 ? 12.536 13.105 44.286 1.00 23.23 124 LEU B O 1
ATOM 2341 N N . GLN B 1 125 ? 11.428 13.929 46.051 1.00 26.98 125 GLN B N 1
ATOM 2342 C CA . GLN B 1 125 ? 10.147 13.367 45.619 1.00 25.06 125 GLN B CA 1
ATOM 2343 C C . GLN B 1 125 ? 9.743 13.946 44.279 1.00 22.96 125 GLN B C 1
ATOM 2344 O O . GLN B 1 125 ? 9.294 13.215 43.401 1.00 25.20 125 GLN B O 1
ATOM 2350 N N . PHE B 1 126 ? 9.944 15.259 44.115 1.00 24.96 126 PHE B N 1
ATOM 2351 C CA . PHE B 1 126 ? 9.626 15.926 42.848 1.00 22.09 126 PHE B CA 1
ATOM 2352 C C . PHE B 1 126 ? 10.508 15.392 41.725 1.00 25.72 126 PHE B C 1
ATOM 2353 O O . PHE B 1 126 ? 10.040 15.183 40.604 1.00 25.54 126 PHE B O 1
ATOM 2361 N N . VAL B 1 127 ? 11.786 15.165 42.020 1.00 25.46 127 VAL B N 1
ATOM 2362 C CA . VAL B 1 127 ? 12.675 14.607 41.005 1.00 22.53 127 VAL B CA 1
ATOM 2363 C C . VAL B 1 127 ? 12.151 13.263 40.517 1.00 19.60 127 VAL B C 1
ATOM 2364 O O . VAL B 1 127 ? 12.077 13.021 39.315 1.00 20.63 127 VAL B O 1
ATOM 2368 N N . PHE B 1 128 ? 11.766 12.389 41.439 1.00 21.19 128 PHE B N 1
ATOM 2369 C CA . PHE B 1 128 ? 11.333 11.053 41.025 1.00 22.20 128 PHE B CA 1
ATOM 2370 C C . PHE B 1 128 ? 9.936 11.012 40.407 1.00 20.52 128 PHE B C 1
ATOM 2371 O O . PHE B 1 128 ? 9.686 10.204 39.508 1.00 25.20 128 PHE B O 1
ATOM 2379 N N . LEU B 1 129 ? 9.034 11.871 40.878 1.00 27.38 129 LEU B N 1
ATOM 2380 C CA . LEU B 1 129 ? 7.707 11.963 40.266 1.00 24.04 129 LEU B CA 1
ATOM 2381 C C . LEU B 1 129 ? 7.852 12.484 38.832 1.00 25.59 129 LEU B C 1
ATOM 2382 O O . LEU B 1 129 ? 7.300 11.914 37.898 1.00 24.33 129 LEU B O 1
ATOM 2387 N N . SER B 1 130 ? 8.610 13.558 38.642 1.00 25.38 130 SER B N 1
ATOM 2388 C CA . SER B 1 130 ? 8.726 14.095 37.293 1.00 23.05 130 SER B CA 1
ATOM 2389 C C . SER B 1 130 ? 9.483 13.109 36.414 1.00 21.78 130 SER B C 1
ATOM 2390 O O . SER B 1 130 ? 9.156 12.968 35.250 1.00 23.39 130 SER B O 1
ATOM 2393 N N . LEU B 1 131 ? 10.467 12.400 36.975 1.00 22.48 131 LEU B N 1
ATOM 2394 C CA . LEU B 1 131 ? 11.204 11.386 36.209 1.00 21.76 131 LEU B CA 1
ATOM 2395 C C . LEU B 1 131 ? 10.298 10.222 35.803 1.00 20.29 131 LEU B C 1
ATOM 2396 O O . LEU B 1 131 ? 10.426 9.691 34.710 1.00 22.37 131 LEU B O 1
ATOM 2401 N N . THR B 1 132 ? 9.386 9.834 36.687 1.00 20.63 132 THR B N 1
ATOM 2402 C CA . THR B 1 132 ? 8.425 8.787 36.343 1.00 23.75 132 THR B CA 1
ATOM 2403 C C . THR B 1 132 ? 7.579 9.210 35.138 1.00 23.43 132 THR B C 1
ATOM 2404 O O . THR B 1 132 ? 7.434 8.453 34.181 1.00 27.53 132 THR B O 1
ATOM 2408 N N . VAL B 1 133 ? 7.066 10.437 35.180 1.00 27.33 133 VAL B N 1
ATOM 2409 C CA . VAL B 1 133 ? 6.270 10.992 34.071 1.00 23.83 133 VAL B CA 1
ATOM 2410 C C . VAL B 1 133 ? 7.086 11.098 32.810 1.00 25.76 133 VAL B C 1
ATOM 2411 O O . VAL B 1 133 ? 6.591 10.808 31.721 1.00 27.71 133 VAL B O 1
ATOM 2415 N N . LEU B 1 134 ? 8.351 11.490 32.948 1.00 25.48 134 LEU B N 1
ATOM 2416 C CA . LEU B 1 134 ? 9.209 11.618 31.779 1.00 23.61 134 LEU B CA 1
ATOM 2417 C C . LEU B 1 134 ? 9.371 10.266 31.098 1.00 23.55 134 LEU B C 1
ATOM 2418 O O . LEU B 1 134 ? 9.189 10.148 29.888 1.00 25.12 134 LEU B O 1
ATOM 2423 N N . PHE B 1 135 ? 9.709 9.235 31.864 1.00 22.99 135 PHE B N 1
ATOM 2424 C CA . PHE B 1 135 ? 9.900 7.927 31.239 1.00 24.34 135 PHE B CA 1
ATOM 2425 C C . PHE B 1 135 ? 8.592 7.438 30.610 1.00 26.01 135 PHE B C 1
ATOM 2426 O O . PHE B 1 135 ? 8.601 6.896 29.512 1.00 24.71 135 PHE B O 1
ATOM 2434 N N . ALA B 1 136 ? 7.476 7.652 31.298 1.00 26.84 136 ALA B N 1
ATOM 2435 C CA . ALA B 1 136 ? 6.184 7.179 30.795 1.00 26.63 136 ALA B CA 1
ATOM 2436 C C . ALA B 1 136 ? 5.854 7.817 29.452 1.00 26.06 136 ALA B C 1
ATOM 2437 O O . ALA B 1 136 ? 5.466 7.127 28.502 1.00 28.12 136 ALA B O 1
ATOM 2439 N N . LEU B 1 137 ? 6.049 9.133 29.361 1.00 25.65 137 LEU B N 1
ATOM 2440 C CA . LEU B 1 137 ? 5.775 9.869 28.124 1.00 24.35 137 LEU B CA 1
ATOM 2441 C C . LEU B 1 137 ? 6.737 9.526 26.998 1.00 27.35 137 LEU B C 1
ATOM 2442 O O . LEU B 1 137 ? 6.326 9.429 25.847 1.00 26.59 137 LEU B O 1
ATOM 2447 N N . LEU B 1 138 ? 8.019 9.325 27.309 1.00 25.12 138 LEU B N 1
ATOM 2448 C CA . LEU B 1 138 ? 8.972 8.906 26.276 1.00 27.45 138 LEU B CA 1
ATOM 2449 C C . LEU B 1 138 ? 8.670 7.478 25.799 1.00 26.06 138 LEU B C 1
ATOM 2450 O O . LEU B 1 138 ? 8.936 7.115 24.635 1.00 27.14 138 LEU B O 1
ATOM 2455 N N . ALA B 1 139 ? 8.158 6.660 26.711 1.00 26.31 139 ALA B N 1
ATOM 2456 C CA . ALA B 1 139 ? 7.814 5.285 26.360 1.00 28.88 139 ALA B CA 1
ATOM 2457 C C . ALA B 1 139 ? 6.612 5.288 25.416 1.00 27.11 139 ALA B C 1
ATOM 2458 O O . ALA B 1 139 ? 6.663 4.707 24.343 1.00 31.27 139 ALA B O 1
ATOM 2460 N N . PHE B 1 140 ? 5.546 5.964 25.828 1.00 31.29 140 PHE B N 1
ATOM 2461 C CA . PHE B 1 140 ? 4.331 6.056 25.013 1.00 33.59 140 PHE B CA 1
ATOM 2462 C C . PHE B 1 140 ? 4.666 6.670 23.665 1.00 35.00 140 PHE B C 1
ATOM 2463 O O . PHE B 1 140 ? 4.311 6.131 22.618 1.00 38.72 140 PHE B O 1
ATOM 2471 N N . GLY B 1 141 ? 5.388 7.784 23.702 1.00 38.78 141 GLY B N 1
ATOM 2472 C CA . GLY B 1 141 ? 5.807 8.489 22.504 1.00 31.16 141 GLY B CA 1
ATOM 2473 C C . GLY B 1 141 ? 6.488 7.609 21.482 1.00 36.41 141 GLY B C 1
ATOM 2474 O O . GLY B 1 141 ? 6.135 7.638 20.307 1.00 35.68 141 GLY B O 1
ATOM 2475 N N . ASN B 1 142 ? 7.468 6.824 21.918 1.00 31.94 142 ASN B N 1
ATOM 2476 C CA . ASN B 1 142 ? 8.160 5.924 21.000 1.00 33.71 142 ASN B CA 1
ATOM 2477 C C . ASN B 1 142 ? 7.299 4.755 20.537 1.00 31.88 142 ASN B C 1
ATOM 2478 O O . ASN B 1 142 ? 7.376 4.333 19.392 1.00 37.91 142 ASN B O 1
ATOM 2483 N N . ILE B 1 143 ? 6.486 4.222 21.433 1.00 35.80 143 ILE B N 1
ATOM 2484 C CA . ILE B 1 143 ? 5.670 3.071 21.072 1.00 36.26 143 ILE B CA 1
ATOM 2485 C C . ILE B 1 143 ? 4.614 3.511 20.065 1.00 44.27 143 ILE B C 1
ATOM 2486 O O . ILE B 1 143 ? 4.496 2.936 18.979 1.00 44.91 143 ILE B O 1
ATOM 2491 N N . ALA B 1 144 ? 3.885 4.567 20.420 1.00 45.01 144 ALA B N 1
ATOM 2492 C CA . ALA B 1 144 ? 2.815 5.099 19.580 1.00 42.77 144 ALA B CA 1
ATOM 2493 C C . ALA B 1 144 ? 3.322 5.948 18.416 1.00 42.62 144 ALA B C 1
ATOM 2494 O O . ALA B 1 144 ? 2.522 6.409 17.599 1.00 51.46 144 ALA B O 1
ATOM 2496 N N . GLY B 1 145 ? 4.634 6.161 18.336 1.00 40.32 145 GLY B N 1
ATOM 2497 C CA . GLY B 1 145 ? 5.215 7.008 17.297 1.00 37.47 145 GLY B CA 1
ATOM 2498 C C . GLY B 1 145 ? 4.687 8.444 17.273 1.00 46.84 145 GLY B C 1
ATOM 2499 O O . GLY B 1 145 ? 4.717 9.115 16.236 1.00 45.78 145 GLY B O 1
ATOM 2500 N N . ASN B 1 146 ? 4.202 8.913 18.419 1.00 43.07 146 ASN B N 1
ATOM 2501 C CA . ASN B 1 146 ? 3.617 10.246 18.543 1.00 43.68 146 ASN B CA 1
ATOM 2502 C C . ASN B 1 146 ? 4.668 11.316 18.889 1.00 46.52 146 ASN B C 1
ATOM 2503 O O . ASN B 1 146 ? 5.098 11.429 20.042 1.00 44.34 146 ASN B O 1
ATOM 2508 N N . GLU B 1 147 ? 5.062 12.114 17.901 1.00 41.85 147 GLU B N 1
ATOM 2509 C CA . GLU B 1 147 ? 6.115 13.107 18.108 1.00 40.50 147 GLU B CA 1
ATOM 2510 C C . GLU B 1 147 ? 5.678 14.239 19.045 1.00 44.48 147 GLU B C 1
ATOM 2511 O O . GLU B 1 147 ? 6.508 14.818 19.752 1.00 42.69 147 GLU B O 1
ATOM 2517 N N . ALA B 1 148 ? 4.381 14.535 19.070 1.00 41.89 148 ALA B N 1
ATOM 2518 C CA . ALA B 1 148 ? 3.853 15.567 19.957 1.00 40.93 148 ALA B CA 1
ATOM 2519 C C . ALA B 1 148 ? 4.064 15.179 21.412 1.00 35.06 148 ALA B C 1
ATOM 2520 O O . ALA B 1 148 ? 4.369 16.026 22.260 1.00 31.74 148 ALA B O 1
ATOM 2522 N N . VAL B 1 149 ? 3.892 13.896 21.711 1.00 36.03 149 VAL B N 1
ATOM 2523 C CA . VAL B 1 149 ? 4.103 13.416 23.070 1.00 33.27 149 VAL B CA 1
ATOM 2524 C C . VAL B 1 149 ? 5.590 13.499 23.483 1.00 26.42 149 VAL B C 1
ATOM 2525 O O . VAL B 1 149 ? 5.902 13.805 24.626 1.00 28.21 149 VAL B O 1
ATOM 2529 N N . ILE B 1 150 ? 6.496 13.250 22.541 1.00 26.40 150 ILE B N 1
ATOM 2530 C CA . ILE B 1 150 ? 7.943 13.351 22.804 1.00 31.90 150 ILE B CA 1
ATOM 2531 C C . ILE B 1 150 ? 8.357 14.784 23.189 1.00 33.06 150 ILE B C 1
ATOM 2532 O O . ILE B 1 150 ? 9.070 15.021 24.164 1.00 33.16 150 ILE B O 1
ATOM 2537 N N . HIS B 1 151 ? 7.945 15.721 22.349 1.00 32.96 151 HIS B N 1
ATOM 2538 C CA . HIS B 1 151 ? 7.940 17.149 22.631 1.00 34.31 151 HIS B CA 1
ATOM 2539 C C . HIS B 1 151 ? 7.439 17.537 24.026 1.00 28.36 151 HIS B C 1
ATOM 2540 O O . HIS B 1 151 ? 8.137 18.280 24.718 1.00 31.31 151 HIS B O 1
ATOM 2547 N N . VAL B 1 152 ? 6.275 17.073 24.454 1.00 24.72 152 VAL B N 1
ATOM 2548 C CA . VAL B 1 152 ? 5.827 17.375 25.808 1.00 24.78 152 VAL B CA 1
ATOM 2549 C C . VAL B 1 152 ? 6.734 16.725 26.839 1.00 28.74 152 VAL B C 1
ATOM 2550 O O . VAL B 1 152 ? 7.048 17.312 27.874 1.00 27.43 152 VAL B O 1
ATOM 2554 N N . ALA B 1 153 ? 7.159 15.510 26.539 1.00 26.09 153 ALA B N 1
ATOM 2555 C CA . ALA B 1 153 ? 8.108 14.822 27.397 1.00 29.42 153 ALA B CA 1
ATOM 2556 C C . ALA B 1 153 ? 9.352 15.703 27.576 1.00 22.97 153 ALA B C 1
ATOM 2557 O O . ALA B 1 153 ? 9.804 15.920 28.700 1.00 27.36 153 ALA B O 1
ATOM 2559 N N . GLY B 1 154 ? 9.861 16.240 26.474 1.00 20.78 154 GLY B N 1
ATOM 2560 C CA . GLY B 1 154 ? 11.010 17.138 26.493 1.00 25.29 154 GLY B CA 1
ATOM 2561 C C . GLY B 1 154 ? 10.932 18.238 27.534 1.00 23.76 154 GLY B C 1
ATOM 2562 O O . GLY B 1 154 ? 11.849 18.409 28.341 1.00 24.89 154 GLY B O 1
ATOM 2563 N N . TRP B 1 155 ? 9.825 18.973 27.541 1.00 25.19 155 TRP B N 1
ATOM 2564 C CA . TRP B 1 155 ? 9.607 20.031 28.530 1.00 27.40 155 TRP B CA 1
ATOM 2565 C C . TRP B 1 155 ? 9.586 19.497 29.963 1.00 26.07 155 TRP B C 1
ATOM 2566 O O . TRP B 1 155 ? 10.180 20.086 30.865 1.00 28.05 155 TRP B O 1
ATOM 2577 N N . ILE B 1 156 ? 8.894 18.388 30.171 1.00 25.67 156 ILE B N 1
ATOM 2578 C CA . ILE B 1 156 ? 8.881 17.714 31.466 1.00 27.83 156 ILE B CA 1
ATOM 2579 C C . ILE B 1 156 ? 10.309 17.334 31.904 1.00 25.19 156 ILE B C 1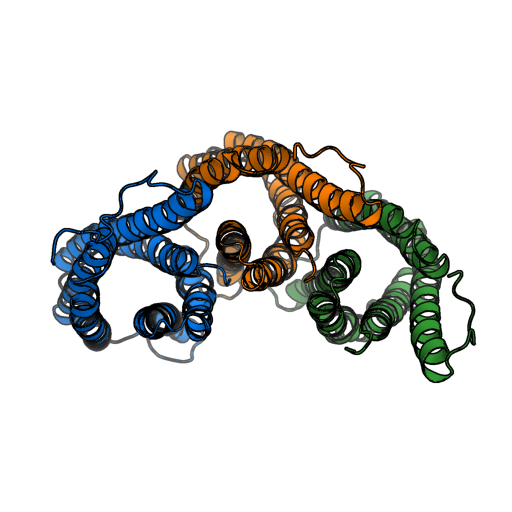
ATOM 2580 O O . ILE B 1 156 ? 10.659 17.468 33.076 1.00 24.51 156 ILE B O 1
ATOM 2585 N N . GLY B 1 157 ? 11.116 16.861 30.955 1.00 27.72 157 GLY B N 1
ATOM 2586 C CA . GLY B 1 157 ? 12.514 16.519 31.210 1.00 26.69 157 GLY B CA 1
ATOM 2587 C C . GLY B 1 157 ? 13.385 17.709 31.590 1.00 26.15 157 GLY B C 1
ATOM 2588 O O . GLY B 1 157 ? 14.265 17.600 32.450 1.00 21.83 157 GLY B O 1
ATOM 2589 N N . LEU B 1 158 ? 13.130 18.855 30.963 1.00 24.89 158 LEU B N 1
ATOM 2590 C CA . LEU B 1 158 ? 13.827 20.087 31.316 1.00 23.40 158 LEU B CA 1
ATOM 2591 C C . LEU B 1 158 ? 13.545 20.443 32.764 1.00 22.78 158 LEU B C 1
ATOM 2592 O O . LEU B 1 158 ? 14.448 20.823 33.504 1.00 23.77 158 LEU B O 1
ATOM 2597 N N . VAL B 1 159 ? 12.288 20.301 33.171 1.00 20.96 159 VAL B N 1
ATOM 2598 C CA . VAL B 1 159 ? 11.887 20.631 34.540 1.00 26.09 159 VAL B CA 1
ATOM 2599 C C . VAL B 1 159 ? 12.457 19.608 35.522 1.00 22.84 159 VAL B C 1
ATOM 2600 O O . VAL B 1 159 ? 12.936 19.959 36.597 1.00 23.10 159 VAL B O 1
ATOM 2604 N N . CYS B 1 160 ? 12.425 18.342 35.125 1.00 20.44 160 CYS B N 1
ATOM 2605 C CA . CYS B 1 160 ? 12.980 17.265 35.937 1.00 22.92 160 CYS B CA 1
ATOM 2606 C C . CYS B 1 160 ? 14.478 17.445 36.147 1.00 20.37 160 CYS B C 1
ATOM 2607 O O . CYS B 1 160 ? 14.964 17.413 37.283 1.00 25.83 160 CYS B O 1
ATOM 2610 N N . GLY B 1 161 ? 15.213 17.634 35.058 1.00 21.66 161 GLY B N 1
ATOM 2611 C CA . GLY B 1 161 ? 16.643 17.874 35.141 1.00 20.46 161 GLY B CA 1
ATOM 2612 C C . GLY B 1 161 ? 16.995 19.070 36.010 1.00 19.90 161 GLY B C 1
ATOM 2613 O O . GLY B 1 161 ? 17.895 19.004 36.856 1.00 19.49 161 GLY B O 1
ATOM 2614 N N . ALA B 1 162 ? 16.291 20.175 35.801 1.00 22.71 162 ALA B N 1
ATOM 2615 C CA . ALA B 1 162 ? 16.542 21.384 36.573 1.00 24.58 162 ALA B CA 1
ATOM 2616 C C . ALA B 1 162 ? 16.306 21.139 38.055 1.00 22.04 162 ALA B C 1
ATOM 2617 O O . ALA B 1 162 ? 17.046 21.632 38.905 1.00 23.68 162 ALA B O 1
ATOM 2619 N N . SER B 1 163 ? 15.267 20.380 38.375 1.00 18.86 163 SER B N 1
ATOM 2620 C CA . SER B 1 163 ? 14.936 20.138 39.776 1.00 25.29 163 SER B CA 1
ATOM 2621 C C . SER B 1 163 ? 16.037 19.318 40.458 1.00 21.94 163 SER B C 1
ATOM 2622 O O . SER B 1 163 ? 16.287 19.452 41.657 1.00 22.01 163 SER B O 1
ATOM 2625 N N . ALA B 1 164 ? 16.700 18.480 39.679 1.00 19.11 164 ALA B N 1
ATOM 2626 C CA . ALA B 1 164 ? 17.772 17.646 40.194 1.00 19.91 164 ALA B CA 1
ATOM 2627 C C . ALA B 1 164 ? 18.992 18.506 40.513 1.00 20.04 164 ALA B C 1
ATOM 2628 O O . ALA B 1 164 ? 19.677 18.286 41.517 1.00 19.91 164 ALA B O 1
ATOM 2630 N N . ILE B 1 165 ? 19.270 19.464 39.635 1.00 17.49 165 ILE B N 1
ATOM 2631 C CA . ILE B 1 165 ? 20.388 20.381 39.830 1.00 18.59 165 ILE B CA 1
ATOM 2632 C C . ILE B 1 165 ? 20.131 21.251 41.047 1.00 20.21 165 ILE B C 1
ATOM 2633 O O . ILE B 1 165 ? 21.014 21.486 41.859 1.00 18.88 165 ILE B O 1
ATOM 2638 N N . TYR B 1 166 ? 18.890 21.702 41.175 1.00 24.46 166 TYR B N 1
ATOM 2639 C CA . TYR B 1 166 ? 18.463 22.479 42.332 1.00 23.66 166 TYR B CA 1
ATOM 2640 C C . TYR B 1 166 ? 18.695 21.720 43.638 1.00 23.47 166 TYR B C 1
ATOM 2641 O O . TYR B 1 166 ? 19.263 22.260 44.580 1.00 21.84 166 TYR B O 1
ATOM 2650 N N . LEU B 1 167 ? 18.251 20.467 43.691 1.00 18.76 167 LEU B N 1
ATOM 2651 C CA . LEU B 1 167 ? 18.441 19.660 44.888 1.00 20.75 167 LEU B CA 1
ATOM 2652 C C . LEU B 1 167 ? 19.934 19.433 45.192 1.00 19.84 167 LEU B C 1
ATOM 2653 O O . LEU B 1 167 ? 20.357 19.524 46.345 1.00 21.09 167 LEU B O 1
ATOM 2658 N N . ALA B 1 168 ? 20.715 19.137 44.157 1.00 15.89 168 ALA B N 1
ATOM 2659 C CA . ALA B 1 168 ? 22.156 18.926 44.317 1.00 20.42 168 ALA B CA 1
ATOM 2660 C C . ALA B 1 168 ? 22.816 20.155 44.912 1.00 21.49 168 ALA B C 1
ATOM 2661 O O . ALA B 1 168 ? 23.594 20.069 45.876 1.00 19.66 168 ALA B O 1
ATOM 2663 N N . MET B 1 169 ? 22.495 21.321 44.369 1.00 19.58 169 MET B N 1
ATOM 2664 C CA . MET B 1 169 ? 23.160 22.519 44.876 1.00 19.95 169 MET B CA 1
ATOM 2665 C C . MET B 1 169 ? 22.596 22.919 46.232 1.00 20.62 169 MET B C 1
ATOM 2666 O O . MET B 1 169 ? 23.301 23.490 47.046 1.00 19.97 169 MET B O 1
ATOM 2671 N N . GLY B 1 170 ? 21.333 22.596 46.484 1.00 21.75 170 GLY B N 1
ATOM 2672 C CA . GLY B 1 170 ? 20.788 22.766 47.815 1.00 20.03 170 GLY B CA 1
ATOM 2673 C C . GLY B 1 170 ? 21.579 21.947 48.818 1.00 22.05 170 GLY B C 1
ATOM 2674 O O . GLY B 1 170 ? 21.922 22.410 49.901 1.00 22.53 170 GLY B O 1
ATOM 2675 N N . GLU B 1 171 ? 21.877 20.711 48.461 1.00 22.52 171 GLU B N 1
ATOM 2676 C CA . GLU B 1 171 ? 22.596 19.854 49.384 1.00 19.81 171 GLU B CA 1
ATOM 2677 C C . GLU B 1 171 ? 24.007 20.399 49.623 1.00 19.33 171 GLU B C 1
ATOM 2678 O O . GLU B 1 171 ? 24.467 20.464 50.754 1.00 20.62 171 GLU B O 1
ATOM 2684 N N . VAL B 1 172 ? 24.689 20.803 48.565 1.00 16.73 172 VAL B N 1
ATOM 2685 C CA . VAL B 1 172 ? 26.052 21.315 48.735 1.00 16.03 172 VAL B CA 1
ATOM 2686 C C . VAL B 1 172 ? 26.056 22.596 49.550 1.00 22.25 172 VAL B C 1
ATOM 2687 O O . VAL B 1 172 ? 26.856 22.727 50.475 1.00 22.15 172 VAL B O 1
ATOM 2691 N N . LEU B 1 173 ? 25.170 23.535 49.203 1.00 19.19 173 LEU B N 1
ATOM 2692 C CA . LEU B 1 173 ? 25.184 24.855 49.857 1.00 24.31 173 LEU B CA 1
ATOM 2693 C C . LEU B 1 173 ? 24.635 24.798 51.281 1.00 21.39 173 LEU B C 1
ATOM 2694 O O . LEU B 1 173 ? 25.110 25.523 52.155 1.00 26.02 173 LEU B O 1
ATOM 2699 N N . ASN B 1 174 ? 23.643 23.950 51.526 1.00 18.64 174 ASN B N 1
ATOM 2700 C CA . ASN B 1 174 ? 23.117 23.857 52.882 1.00 22.34 174 ASN B CA 1
ATOM 2701 C C . ASN B 1 174 ? 24.191 23.262 53.800 1.00 27.96 174 ASN B C 1
ATOM 2702 O O . ASN B 1 174 ? 24.338 23.697 54.938 1.00 25.61 174 ASN B O 1
ATOM 2707 N N . GLU B 1 175 ? 24.978 22.312 53.289 1.00 22.71 175 GLU B N 1
ATOM 2708 C CA . GLU B 1 175 ? 26.101 21.774 54.072 1.00 23.21 175 GLU B CA 1
ATOM 2709 C C . GLU B 1 175 ? 27.243 22.778 54.219 1.00 25.54 175 GLU B C 1
ATOM 2710 O O . GLU B 1 175 ? 27.807 22.881 55.298 1.00 28.34 175 GLU B O 1
ATOM 2716 N N . GLN B 1 176 ? 27.592 23.516 53.161 1.00 23.18 176 GLN B N 1
ATOM 2717 C CA . GLN B 1 176 ? 28.670 24.516 53.261 1.00 24.00 176 GLN B CA 1
ATOM 2718 C C . GLN B 1 176 ? 28.383 25.602 54.306 1.00 28.62 176 GLN B C 1
ATOM 2719 O O . GLN B 1 176 ? 29.279 26.038 55.017 1.00 26.14 176 GLN B O 1
ATOM 2725 N N . PHE B 1 177 ? 27.138 26.056 54.374 1.00 27.08 177 PHE B N 1
ATOM 2726 C CA . PHE B 1 177 ? 26.775 27.146 55.287 1.00 27.33 177 PHE B CA 1
ATOM 2727 C C . PHE B 1 177 ? 26.261 26.643 56.638 1.00 31.26 177 PHE B C 1
ATOM 2728 O O . PHE B 1 177 ? 26.080 27.426 57.577 1.00 31.42 177 PHE B O 1
ATOM 2736 N N . GLY B 1 178 ? 26.030 25.339 56.724 1.00 27.31 178 GLY B N 1
ATOM 2737 C CA . GLY B 1 178 ? 25.512 24.725 57.934 1.00 28.40 178 GLY B CA 1
ATOM 2738 C C . GLY B 1 178 ? 24.069 25.075 58.263 1.00 27.83 178 GLY B C 1
ATOM 2739 O O . GLY B 1 178 ? 23.637 24.921 59.400 1.00 23.86 178 GLY B O 1
ATOM 2740 N N . ARG B 1 179 ? 23.315 25.515 57.264 1.00 24.11 179 ARG B N 1
ATOM 2741 C CA . ARG B 1 179 ? 21.921 25.919 57.465 1.00 25.01 179 ARG B CA 1
ATOM 2742 C C . ARG B 1 179 ? 21.199 25.868 56.134 1.00 27.12 179 ARG B C 1
ATOM 2743 O O . ARG B 1 179 ? 21.836 25.894 55.080 1.00 27.20 179 ARG B O 1
ATOM 2751 N N . THR B 1 180 ? 19.876 25.816 56.170 1.00 26.61 180 THR B N 1
ATOM 2752 C CA . THR B 1 180 ? 19.117 25.789 54.925 1.00 29.35 180 THR B CA 1
ATOM 2753 C C . THR B 1 180 ? 19.250 27.086 54.125 1.00 28.59 180 THR B C 1
ATOM 2754 O O . THR B 1 180 ? 18.711 28.123 54.495 1.00 32.69 180 THR B O 1
ATOM 2758 N N . ILE B 1 181 ? 20.004 27.015 53.036 1.00 25.12 181 ILE B N 1
ATOM 2759 C CA . ILE B 1 181 ? 20.161 28.128 52.111 1.00 26.63 181 ILE B CA 1
ATOM 2760 C C . ILE B 1 181 ? 19.092 28.023 51.026 1.00 30.85 181 ILE B C 1
ATOM 2761 O O . ILE B 1 181 ? 18.372 28.994 50.745 1.00 30.02 181 ILE B O 1
ATOM 2766 N N . LEU B 1 182 ? 18.997 26.839 50.422 1.00 23.83 182 LEU B N 1
ATOM 2767 C CA . LEU B 1 182 ? 17.956 26.526 49.454 1.00 22.25 182 LEU B CA 1
ATOM 2768 C C . LEU B 1 182 ? 17.038 25.489 50.063 1.00 26.16 182 LEU B C 1
ATOM 2769 O O . LEU B 1 182 ? 17.472 24.389 50.356 1.00 26.11 182 LEU B O 1
ATOM 2774 N N . PRO B 1 183 ? 15.761 25.830 50.252 1.00 28.17 183 PRO B N 1
ATOM 2775 C CA . PRO B 1 183 ? 14.878 24.837 50.873 1.00 30.58 183 PRO B CA 1
ATOM 2776 C C . PRO B 1 183 ? 14.653 23.663 49.928 1.00 26.99 183 PRO B C 1
ATOM 2777 O O . PRO B 1 183 ? 14.373 23.867 48.755 1.00 28.70 183 PRO B O 1
ATOM 2781 N N . ILE B 1 184 ? 14.812 22.449 50.433 1.00 27.30 184 ILE B N 1
ATOM 2782 C CA . ILE B 1 184 ? 14.610 21.275 49.604 1.00 29.22 184 ILE B CA 1
ATOM 2783 C C . ILE B 1 184 ? 13.615 20.341 50.275 1.00 35.68 184 ILE B C 1
ATOM 2784 O O . ILE B 1 184 ? 13.437 19.197 49.853 1.00 33.70 184 ILE B O 1
ATOM 2789 N N . GLY B 1 185 ? 12.967 20.837 51.324 1.00 36.09 185 GLY B N 1
ATOM 2790 C CA . GLY B 1 185 ? 11.969 20.062 52.040 1.00 37.69 185 GLY B CA 1
ATOM 2791 C C . GLY B 1 185 ? 12.543 18.916 52.849 1.00 42.79 185 GLY B C 1
ATOM 2792 O O . GLY B 1 185 ? 11.968 17.828 52.893 1.00 43.45 185 GLY B O 1
ATOM 2793 N N . GLU B 1 186 ? 13.677 19.143 53.496 1.00 39.83 186 GLU B N 1
ATOM 2794 C CA . GLU B 1 186 ? 14.236 18.111 54.354 1.00 49.49 186 GLU B CA 1
ATOM 2795 C C . GLU B 1 186 ? 13.891 18.376 55.814 1.00 57.22 186 GLU B C 1
ATOM 2796 O O . GLU B 1 186 ? 13.123 17.632 56.426 1.00 60.49 186 GLU B O 1
ATOM 2802 N N . LYS C 1 5 ? 46.815 11.363 59.247 1.00 44.28 5 LYS C N 1
ATOM 2803 C CA . LYS C 1 5 ? 45.838 12.032 58.396 1.00 42.64 5 LYS C CA 1
ATOM 2804 C C . LYS C 1 5 ? 46.065 11.652 56.933 1.00 38.43 5 LYS C C 1
ATOM 2805 O O . LYS C 1 5 ? 47.141 11.202 56.558 1.00 38.84 5 LYS C O 1
ATOM 2811 N N . LEU C 1 6 ? 45.035 11.809 56.117 1.00 27.40 6 LEU C N 1
ATOM 2812 C CA . LEU C 1 6 ? 45.149 11.541 54.693 1.00 23.50 6 LEU C CA 1
ATOM 2813 C C . LEU C 1 6 ? 45.735 12.739 53.963 1.00 20.58 6 LEU C C 1
ATOM 2814 O O . LEU C 1 6 ? 45.534 13.879 54.383 1.00 21.94 6 LEU C O 1
ATOM 2819 N N . ALA C 1 7 ? 46.422 12.495 52.851 1.00 19.20 7 ALA C N 1
ATOM 2820 C CA . ALA C 1 7 ? 46.962 13.592 52.059 1.00 19.99 7 ALA C CA 1
ATOM 2821 C C . ALA C 1 7 ? 45.851 14.485 51.578 1.00 19.34 7 ALA C C 1
ATOM 2822 O O . ALA C 1 7 ? 44.689 14.067 51.497 1.00 21.57 7 ALA C O 1
ATOM 2824 N N . ASN C 1 8 ? 46.218 15.731 51.286 1.00 19.26 8 ASN C N 1
ATOM 2825 C CA . ASN C 1 8 ? 45.323 16.701 50.655 1.00 19.65 8 ASN C CA 1
ATOM 2826 C C . ASN C 1 8 ? 45.329 16.508 49.138 1.00 14.79 8 ASN C C 1
ATOM 2827 O O . ASN C 1 8 ? 46.354 16.718 48.487 1.00 17.68 8 ASN C O 1
ATOM 2832 N N . PRO C 1 9 ? 44.190 16.079 48.565 1.00 16.31 9 PRO C N 1
ATOM 2833 C CA . PRO C 1 9 ? 44.127 15.860 47.120 1.00 20.30 9 PRO C CA 1
ATOM 2834 C C . PRO C 1 9 ? 43.790 17.118 46.323 1.00 19.80 9 PRO C C 1
ATOM 2835 O O . PRO C 1 9 ? 43.783 17.058 45.100 1.00 16.71 9 PRO C O 1
ATOM 2839 N N . ALA C 1 10 ? 43.457 18.215 46.992 1.00 16.63 10 ALA C N 1
ATOM 2840 C CA . ALA C 1 10 ? 43.036 19.400 46.255 1.00 17.44 10 ALA C CA 1
ATOM 2841 C C . ALA C 1 10 ? 44.118 19.954 45.314 1.00 17.91 10 ALA C C 1
ATOM 2842 O O . ALA C 1 10 ? 43.806 20.310 44.179 1.00 16.17 10 ALA C O 1
ATOM 2844 N N . PRO C 1 11 ? 45.389 20.018 45.753 1.00 17.05 11 PRO C N 1
ATOM 2845 C CA . PRO C 1 11 ? 46.365 20.533 44.770 1.00 16.14 11 PRO C CA 1
ATOM 2846 C C . PRO C 1 11 ? 46.447 19.711 43.470 1.00 18.12 11 PRO C C 1
ATOM 2847 O O . PRO C 1 11 ? 46.626 20.288 42.400 1.00 18.26 11 PRO C O 1
ATOM 2851 N N . LEU C 1 12 ? 46.333 18.390 43.559 1.00 16.45 12 LEU C N 1
ATOM 2852 C CA . LEU C 1 12 ? 46.297 17.575 42.348 1.00 15.06 12 LEU C CA 1
ATOM 2853 C C . LEU C 1 12 ? 45.162 18.017 41.449 1.00 16.26 12 LEU C C 1
ATOM 2854 O O . LEU C 1 12 ? 45.353 18.224 40.243 1.00 17.04 12 LEU C O 1
ATOM 2859 N N . GLY C 1 13 ? 43.975 18.141 42.032 1.00 14.61 13 GLY C N 1
ATOM 2860 C CA . GLY C 1 13 ? 42.785 18.478 41.253 1.00 18.22 13 GLY C CA 1
ATOM 2861 C C . GLY C 1 13 ? 42.888 19.867 40.639 1.00 17.96 13 GLY C C 1
ATOM 2862 O O . GLY C 1 13 ? 42.533 20.095 39.477 1.00 17.46 13 GLY C O 1
ATOM 2863 N N . LEU C 1 14 ? 43.404 20.800 41.431 1.00 16.85 14 LEU C N 1
ATOM 2864 C CA . LEU C 1 14 ? 43.538 22.184 40.997 1.00 19.70 14 LEU C CA 1
ATOM 2865 C C . LEU C 1 14 ? 44.567 22.293 39.900 1.00 17.88 14 LEU C C 1
ATOM 2866 O O . LEU C 1 14 ? 44.380 23.075 38.949 1.00 16.96 14 LEU C O 1
ATOM 2871 N N . MET C 1 15 ? 45.652 21.522 40.023 1.00 14.20 15 MET C N 1
ATOM 2872 C CA . MET C 1 15 ? 46.693 21.541 38.990 1.00 15.28 15 MET C CA 1
ATOM 2873 C C . MET C 1 15 ? 46.176 20.996 37.670 1.00 17.99 15 MET C C 1
ATOM 2874 O O . MET C 1 15 ? 46.462 21.543 36.598 1.00 17.56 15 MET C O 1
ATOM 2879 N N . GLY C 1 16 ? 45.405 19.916 37.742 1.00 17.29 16 GLY C N 1
ATOM 2880 C CA . GLY C 1 16 ? 44.941 19.285 36.525 1.00 18.81 16 GLY C CA 1
ATOM 2881 C C . GLY C 1 16 ? 43.960 20.219 35.847 1.00 19.17 16 GLY C C 1
ATOM 2882 O O . GLY C 1 16 ? 44.017 20.451 34.638 1.00 17.98 16 GLY C O 1
ATOM 2883 N N . PHE C 1 17 ? 43.050 20.751 36.645 1.00 16.83 17 PHE C N 1
ATOM 2884 C CA . PHE C 1 17 ? 42.129 21.755 36.156 1.00 18.16 17 PHE C CA 1
ATOM 2885 C C . PHE C 1 17 ? 42.864 22.969 35.587 1.00 18.87 17 PHE C C 1
ATOM 2886 O O . PHE C 1 17 ? 42.555 23.460 34.494 1.00 17.49 17 PHE C O 1
ATOM 2894 N N . GLY C 1 18 ? 43.813 23.480 36.357 1.00 15.65 18 GLY C N 1
ATOM 2895 C CA . GLY C 1 18 ? 44.415 24.757 36.013 1.00 17.90 18 GLY C CA 1
ATOM 2896 C C . GLY C 1 18 ? 45.267 24.712 34.760 1.00 19.91 18 GLY C C 1
ATOM 2897 O O . GLY C 1 18 ? 45.164 25.584 33.887 1.00 19.77 18 GLY C O 1
ATOM 2898 N N . MET C 1 19 ? 46.127 23.702 34.670 1.00 17.10 19 MET C N 1
ATOM 2899 C CA . MET C 1 19 ? 46.996 23.573 33.501 1.00 17.20 19 MET C CA 1
ATOM 2900 C C . MET C 1 19 ? 46.192 23.331 32.226 1.00 20.38 19 MET C C 1
ATOM 2901 O O . MET C 1 19 ? 46.469 23.911 31.169 1.00 17.24 19 MET C O 1
ATOM 2906 N N . THR C 1 20 ? 45.186 22.470 32.324 1.00 17.88 20 THR C N 1
ATOM 2907 C CA . THR C 1 20 ? 44.379 22.144 31.165 1.00 15.60 20 THR C CA 1
ATOM 2908 C C . THR C 1 20 ? 43.558 23.355 30.726 1.00 19.99 20 THR C C 1
ATOM 2909 O O . THR C 1 20 ? 43.379 23.606 29.524 1.00 17.13 20 THR C O 1
ATOM 2913 N N . THR C 1 21 ? 43.061 24.103 31.708 1.00 18.22 21 THR C N 1
ATOM 2914 C CA . THR C 1 21 ? 42.283 25.318 31.443 1.00 18.62 21 THR C CA 1
ATOM 2915 C C . THR C 1 21 ? 43.137 26.344 30.688 1.00 17.12 21 THR C C 1
ATOM 2916 O O . THR C 1 21 ? 42.663 26.965 29.730 1.00 15.82 21 THR C O 1
ATOM 2920 N N . ILE C 1 22 ? 44.392 26.491 31.090 1.00 15.87 22 ILE C N 1
ATOM 2921 C CA . ILE C 1 22 ? 45.294 27.424 30.406 1.00 18.21 22 ILE C CA 1
ATOM 2922 C C . ILE C 1 22 ? 45.520 27.002 28.950 1.00 18.54 22 ILE C C 1
ATOM 2923 O O . ILE C 1 22 ? 45.421 27.819 28.030 1.00 21.66 22 ILE C O 1
ATOM 2928 N N . LEU C 1 23 ? 45.791 25.721 28.729 1.00 18.02 23 LEU C N 1
ATOM 2929 C CA . LEU C 1 23 ? 46.068 25.247 27.376 1.00 16.68 23 LEU C CA 1
ATOM 2930 C C . LEU C 1 23 ? 44.858 25.357 26.438 1.00 17.05 23 LEU C C 1
ATOM 2931 O O . LEU C 1 23 ? 45.012 25.790 25.300 1.00 16.84 23 LEU C O 1
ATOM 2936 N N . LEU C 1 24 ? 43.664 24.984 26.899 1.00 15.67 24 LEU C N 1
ATOM 2937 C CA . LEU C 1 24 ? 42.477 25.145 26.072 1.00 17.21 24 LEU C CA 1
ATOM 2938 C C . LEU C 1 24 ? 42.318 26.627 25.707 1.00 21.39 24 LEU C C 1
ATOM 2939 O O . LEU C 1 24 ? 41.962 26.983 24.583 1.00 19.62 24 LEU C O 1
ATOM 2944 N N . ASN C 1 25 ? 42.578 27.500 26.666 1.00 18.13 25 ASN C N 1
ATOM 2945 C CA . ASN C 1 25 ? 42.214 28.890 26.435 1.00 20.13 25 ASN C CA 1
ATOM 2946 C C . ASN C 1 25 ? 43.284 29.711 25.740 1.00 20.29 25 ASN C C 1
ATOM 2947 O O . ASN C 1 25 ? 43.005 30.821 25.291 1.00 23.84 25 ASN C O 1
ATOM 2952 N N . LEU C 1 26 ? 44.484 29.154 25.603 1.00 22.00 26 LEU C N 1
ATOM 2953 C CA . LEU C 1 26 ? 45.461 29.685 24.652 1.00 21.66 26 LEU C CA 1
ATOM 2954 C C . LEU C 1 26 ? 44.939 29.481 23.232 1.00 24.86 26 LEU C C 1
ATOM 2955 O O . LEU C 1 26 ? 45.187 30.296 22.338 1.00 27.17 26 LEU C O 1
ATOM 2960 N N . HIS C 1 27 ? 44.207 28.391 23.018 1.00 23.00 27 HIS C N 1
ATOM 2961 C CA . HIS C 1 27 ? 43.496 28.224 21.759 1.00 21.79 27 HIS C CA 1
ATOM 2962 C C . HIS C 1 27 ? 42.289 29.166 21.649 1.00 24.20 27 HIS C C 1
ATOM 2963 O O . HIS C 1 27 ? 42.117 29.843 20.628 1.00 25.15 27 HIS C O 1
ATOM 2970 N N . ASN C 1 28 ? 41.439 29.211 22.675 1.00 21.75 28 ASN C N 1
ATOM 2971 C CA . ASN C 1 28 ? 40.269 30.102 22.623 1.00 25.22 28 ASN C CA 1
ATOM 2972 C C . ASN C 1 28 ? 40.646 31.567 22.437 1.00 25.15 28 ASN C C 1
ATOM 2973 O O . ASN C 1 28 ? 39.925 32.315 21.782 1.00 25.67 28 ASN C O 1
ATOM 2978 N N . ALA C 1 29 ? 41.777 31.958 23.011 1.00 21.45 29 ALA C N 1
ATOM 2979 C CA . ALA C 1 29 ? 42.268 33.324 22.883 1.00 22.70 29 ALA C CA 1
ATOM 2980 C C . ALA C 1 29 ? 42.703 33.602 21.456 1.00 33.29 29 ALA C C 1
ATOM 2981 O O . ALA C 1 29 ? 42.704 34.751 21.017 1.00 31.12 29 ALA C O 1
ATOM 2983 N N . GLY C 1 30 ? 43.086 32.551 20.735 1.00 26.46 30 GLY C N 1
ATOM 2984 C CA . GLY C 1 30 ? 43.461 32.700 19.340 1.00 24.83 30 GLY C CA 1
ATOM 2985 C C . GLY C 1 30 ? 44.948 32.546 19.047 1.00 29.47 30 GLY C C 1
ATOM 2986 O O . GLY C 1 30 ? 45.389 32.839 17.942 1.00 32.17 30 GLY C O 1
ATOM 2987 N N . PHE C 1 31 ? 45.734 32.090 20.021 1.00 25.64 31 PHE C N 1
ATOM 2988 C CA . PHE C 1 31 ? 47.154 31.842 19.782 1.00 25.58 31 PHE C CA 1
ATOM 2989 C C . PHE C 1 31 ? 47.399 30.590 18.940 1.00 30.43 31 PHE C C 1
ATOM 2990 O O . PHE C 1 31 ? 48.319 30.548 18.126 1.00 25.63 31 PHE C O 1
ATOM 2998 N N . PHE C 1 32 ? 46.592 29.560 19.158 1.00 26.14 32 PHE C N 1
ATOM 2999 C CA . PHE C 1 32 ? 46.835 28.273 18.531 1.00 27.13 32 PHE C CA 1
ATOM 3000 C C . PHE C 1 32 ? 45.565 27.629 18.023 1.00 26.14 32 PHE C C 1
ATOM 3001 O O . PHE C 1 32 ? 44.482 27.948 18.489 1.00 28.75 32 PHE C O 1
ATOM 3009 N N . ALA C 1 33 ? 45.696 26.690 17.093 1.00 28.30 33 ALA C N 1
ATOM 3010 C CA . ALA C 1 33 ? 44.547 25.864 16.709 1.00 30.82 33 ALA C CA 1
ATOM 3011 C C . ALA C 1 33 ? 44.238 24.858 17.831 1.00 29.87 33 ALA C C 1
ATOM 3012 O O . ALA C 1 33 ? 45.017 24.737 18.785 1.00 28.86 33 ALA C O 1
ATOM 3014 N N . LEU C 1 34 ? 43.111 24.153 17.731 1.00 27.50 34 LEU C N 1
ATOM 3015 C CA . LEU C 1 34 ? 42.712 23.234 18.798 1.00 30.54 34 LEU C CA 1
ATOM 3016 C C . LEU C 1 34 ? 43.497 21.928 18.681 1.00 35.10 34 LEU C C 1
ATOM 3017 O O . LEU C 1 34 ? 43.029 20.934 18.129 1.00 38.40 34 LEU C O 1
ATOM 3022 N N . ASP C 1 35 ? 44.681 21.961 19.271 1.00 30.56 35 ASP C N 1
ATOM 3023 C CA . ASP C 1 35 ? 45.742 20.971 19.143 1.00 32.42 35 ASP C CA 1
ATOM 3024 C C . ASP C 1 35 ? 45.491 19.693 19.962 1.00 28.41 35 ASP C C 1
ATOM 3025 O O . ASP C 1 35 ? 44.732 19.714 20.923 1.00 29.63 35 ASP C O 1
ATOM 3030 N N . GLY C 1 36 ? 46.162 18.600 19.608 1.00 23.83 36 GLY C N 1
ATOM 3031 C CA . GLY C 1 36 ? 46.159 17.394 20.434 1.00 26.31 36 GLY C CA 1
ATOM 3032 C C . GLY C 1 36 ? 46.690 17.622 21.843 1.00 23.80 36 GLY C C 1
ATOM 3033 O O . GLY C 1 36 ? 46.411 16.843 22.765 1.00 21.56 36 GLY C O 1
ATOM 3034 N N . ILE C 1 37 ? 47.470 18.687 22.009 1.00 18.66 37 ILE C N 1
ATOM 3035 C CA . ILE C 1 37 ? 47.985 19.088 23.327 1.00 20.21 37 ILE C CA 1
ATOM 3036 C C . ILE C 1 37 ? 46.856 19.219 24.340 1.00 19.06 37 ILE C C 1
ATOM 3037 O O . ILE C 1 37 ? 46.920 18.729 25.466 1.00 20.12 37 ILE C O 1
ATOM 3042 N N . ILE C 1 38 ? 45.823 19.927 23.922 1.00 20.24 38 ILE C N 1
ATOM 3043 C CA . ILE C 1 38 ? 44.679 20.192 24.765 1.00 19.97 38 ILE C CA 1
ATOM 3044 C C . ILE C 1 38 ? 43.910 18.907 25.037 1.00 23.31 38 ILE C C 1
ATOM 3045 O O . ILE C 1 38 ? 43.473 18.650 26.165 1.00 20.54 38 ILE C O 1
ATOM 3050 N N . LEU C 1 39 ? 43.727 18.113 23.988 1.00 20.22 39 LEU C N 1
ATOM 3051 C CA . LEU C 1 39 ? 42.914 16.902 24.095 1.00 21.43 39 LEU C CA 1
ATOM 3052 C C . LEU C 1 39 ? 43.588 15.892 25.010 1.00 17.80 39 LEU C C 1
ATOM 3053 O O . LEU C 1 39 ? 42.935 15.238 25.811 1.00 18.54 39 LEU C O 1
ATOM 3058 N N . ALA C 1 40 ? 44.908 15.802 24.911 1.00 16.36 40 ALA C N 1
ATOM 3059 C CA . ALA C 1 40 ? 45.669 14.895 25.739 1.00 16.98 40 ALA C CA 1
ATOM 3060 C C . ALA C 1 40 ? 45.579 15.300 27.212 1.00 18.56 40 ALA C C 1
ATOM 3061 O O . ALA C 1 40 ? 45.319 14.470 28.097 1.00 17.80 40 ALA C O 1
ATOM 3063 N N . MET C 1 41 ? 45.814 16.578 27.478 1.00 18.76 41 MET C N 1
ATOM 3064 C CA . MET C 1 41 ? 45.662 17.099 28.838 1.00 19.38 41 MET C CA 1
ATOM 3065 C C . MET C 1 41 ? 44.227 16.957 29.365 1.00 17.67 41 MET C C 1
ATOM 3066 O O . MET C 1 41 ? 44.016 16.633 30.549 1.00 19.42 41 MET C O 1
ATOM 3071 N N . GLY C 1 42 ? 43.240 17.169 28.498 1.00 14.88 42 GLY C N 1
ATOM 3072 C CA . GLY C 1 42 ? 41.847 16.988 28.884 1.00 17.18 42 GLY C CA 1
ATOM 3073 C C . GLY C 1 42 ? 41.551 15.545 29.302 1.00 18.34 42 GLY C C 1
ATOM 3074 O O . GLY C 1 42 ? 40.820 15.289 30.261 1.00 17.17 42 GLY C O 1
ATOM 3075 N N . ILE C 1 43 ? 42.121 14.583 28.588 1.00 14.56 43 ILE C N 1
ATOM 3076 C CA . ILE C 1 43 ? 41.888 13.172 28.946 1.00 16.15 43 ILE C CA 1
ATOM 3077 C C . ILE C 1 43 ? 42.538 12.762 30.277 1.00 17.19 43 ILE C C 1
ATOM 3078 O O . ILE C 1 43 ? 41.872 12.222 31.166 1.00 19.51 43 ILE C O 1
ATOM 3083 N N . PHE C 1 44 ? 43.822 13.036 30.432 1.00 18.05 44 PHE C N 1
ATOM 3084 C CA . PHE C 1 44 ? 44.560 12.475 31.565 1.00 18.40 44 PHE C CA 1
ATOM 3085 C C . PHE C 1 44 ? 44.717 13.349 32.802 1.00 19.89 44 PHE C C 1
ATOM 3086 O O . PHE C 1 44 ? 44.769 12.823 33.920 1.00 17.19 44 PHE C O 1
ATOM 3094 N N . TYR C 1 45 ? 44.788 14.666 32.625 1.00 15.86 45 TYR C N 1
ATOM 3095 C CA . TYR C 1 45 ? 45.163 15.519 33.755 1.00 18.74 45 TYR C CA 1
ATOM 3096 C C . TYR C 1 45 ? 43.980 16.350 34.226 1.00 18.86 45 TYR C C 1
ATOM 3097 O O . TYR C 1 45 ? 43.588 16.277 35.394 1.00 19.65 45 TYR C O 1
ATOM 3106 N N . GLY C 1 46 ? 43.421 17.166 33.334 1.00 17.18 46 GLY C N 1
ATOM 3107 C CA . GLY C 1 46 ? 42.160 17.829 33.645 1.00 15.69 46 GLY C CA 1
ATOM 3108 C C . GLY C 1 46 ? 41.038 16.818 33.854 1.00 18.58 46 GLY C C 1
ATOM 3109 O O . GLY C 1 46 ? 40.096 17.046 34.627 1.00 16.27 46 GLY C O 1
ATOM 3110 N N . GLY C 1 47 ? 41.123 15.686 33.164 1.00 15.16 47 GLY C N 1
ATOM 3111 C CA . GLY C 1 47 ? 40.081 14.680 33.257 1.00 15.08 47 GLY C CA 1
ATOM 3112 C C . GLY C 1 47 ? 40.373 13.661 34.344 1.00 16.81 47 GLY C C 1
ATOM 3113 O O . GLY C 1 47 ? 39.918 13.798 35.484 1.00 17.48 47 GLY C O 1
ATOM 3114 N N . ILE C 1 48 ? 41.152 12.639 33.993 1.00 16.72 48 ILE C N 1
ATOM 3115 C CA . ILE C 1 48 ? 41.340 11.501 34.892 1.00 15.25 48 ILE C CA 1
ATOM 3116 C C . ILE C 1 48 ? 41.997 11.887 36.229 1.00 16.99 48 ILE C C 1
ATOM 3117 O O . ILE C 1 48 ? 41.462 11.525 37.282 1.00 17.21 48 ILE C O 1
ATOM 3122 N N . ALA C 1 49 ? 43.104 12.630 36.220 1.00 15.72 49 ALA C N 1
ATOM 3123 C CA . ALA C 1 49 ? 43.739 12.989 37.501 1.00 17.68 49 ALA C CA 1
ATOM 3124 C C . ALA C 1 49 ? 42.803 13.802 38.402 1.00 15.79 49 ALA C C 1
ATOM 3125 O O . ALA C 1 49 ? 42.801 13.660 39.633 1.00 15.84 49 ALA C O 1
ATOM 3127 N N . GLN C 1 50 ? 41.993 14.649 37.790 1.00 16.58 50 GLN C N 1
ATOM 3128 C CA . GLN C 1 50 ? 41.080 15.476 38.563 1.00 14.85 50 GLN C CA 1
ATOM 3129 C C . GLN C 1 50 ? 39.961 14.631 39.149 1.00 19.92 50 GLN C C 1
ATOM 3130 O O . GLN C 1 50 ? 39.499 14.864 40.275 1.00 14.72 50 GLN C O 1
ATOM 3136 N N . ILE C 1 51 ? 39.518 13.631 38.391 1.00 14.61 51 ILE C N 1
ATOM 3137 C CA . ILE C 1 51 ? 38.548 12.696 38.924 1.00 15.26 51 ILE C CA 1
ATOM 3138 C C . ILE C 1 51 ? 39.116 11.933 40.134 1.00 17.53 51 ILE C C 1
ATOM 3139 O O . ILE C 1 51 ? 38.432 11.793 41.139 1.00 15.37 51 ILE C O 1
ATOM 3144 N N . PHE C 1 52 ? 40.361 11.462 40.052 1.00 13.92 52 PHE C N 1
ATOM 3145 C CA . PHE C 1 52 ? 41.016 10.867 41.227 1.00 15.85 52 PHE C CA 1
ATOM 3146 C C . PHE C 1 52 ? 40.957 11.807 42.454 1.00 13.07 52 PHE C C 1
ATOM 3147 O O . PHE C 1 52 ? 40.636 11.395 43.569 1.00 17.29 52 PHE C O 1
ATOM 3155 N N . ALA C 1 53 ? 41.307 13.069 42.236 1.00 16.26 53 ALA C N 1
ATOM 3156 C CA . ALA C 1 53 ? 41.337 14.044 43.310 1.00 18.44 53 ALA C CA 1
ATOM 3157 C C . ALA C 1 53 ? 39.967 14.185 43.950 1.00 15.85 53 ALA C C 1
ATOM 3158 O O . ALA C 1 53 ? 39.869 14.306 45.172 1.00 17.53 53 ALA C O 1
ATOM 3160 N N . GLY C 1 54 ? 38.919 14.202 43.124 1.00 14.52 54 GLY C N 1
ATOM 3161 C CA . GLY C 1 54 ? 37.558 14.265 43.632 1.00 14.82 54 GLY C CA 1
ATOM 3162 C C . GLY C 1 54 ? 37.234 13.042 44.468 1.00 16.80 54 GLY C C 1
ATOM 3163 O O . GLY C 1 54 ? 36.707 13.160 45.578 1.00 15.99 54 GLY C O 1
ATOM 3164 N N . LEU C 1 55 ? 37.568 11.863 43.957 1.00 17.31 55 LEU C N 1
ATOM 3165 C CA . LEU C 1 55 ? 37.240 10.636 44.679 1.00 15.17 55 LEU C CA 1
ATOM 3166 C C . LEU C 1 55 ? 38.011 10.601 46.005 1.00 14.99 55 LEU C C 1
ATOM 3167 O O . LEU C 1 55 ? 37.498 10.104 47.013 1.00 18.43 55 LEU C O 1
ATOM 3172 N N . LEU C 1 56 ? 39.213 11.157 46.010 1.00 14.21 56 LEU C N 1
ATOM 3173 C CA . LEU C 1 56 ? 40.028 11.175 47.231 1.00 13.62 56 LEU C CA 1
ATOM 3174 C C . LEU C 1 56 ? 39.475 12.138 48.295 1.00 15.17 56 LEU C C 1
ATOM 3175 O O . LEU C 1 56 ? 39.862 12.084 49.470 1.00 16.63 56 LEU C O 1
ATOM 3180 N N . GLU C 1 57 ? 38.571 13.019 47.886 1.00 15.38 57 GLU C N 1
ATOM 3181 C CA . GLU C 1 57 ? 37.919 13.924 48.842 1.00 16.05 57 GLU C CA 1
ATOM 3182 C C . GLU C 1 57 ? 36.858 13.212 49.697 1.00 15.27 57 GLU C C 1
ATOM 3183 O O . GLU C 1 57 ? 36.447 13.706 50.746 1.00 18.81 57 GLU C O 1
ATOM 3189 N N . TYR C 1 58 ? 36.424 12.048 49.237 1.00 17.23 58 TYR C N 1
ATOM 3190 C CA . TYR C 1 58 ? 35.355 11.297 49.908 1.00 17.76 58 TYR C CA 1
ATOM 3191 C C . TYR C 1 58 ? 35.710 10.945 51.352 1.00 17.29 58 TYR C C 1
ATOM 3192 O O . TYR C 1 58 ? 34.986 11.291 52.283 1.00 16.06 58 TYR C O 1
ATOM 3201 N N . LYS C 1 59 ? 36.841 10.269 51.536 1.00 15.62 59 LYS C N 1
ATOM 3202 C CA . LYS C 1 59 ? 37.275 9.911 52.879 1.00 16.83 59 LYS C CA 1
ATOM 3203 C C . LYS C 1 59 ? 37.740 11.130 53.670 1.00 20.28 59 LYS C C 1
ATOM 3204 O O . LYS C 1 59 ? 37.897 11.041 54.883 1.00 22.55 59 LYS C O 1
ATOM 3210 N N . LYS C 1 60 ? 37.955 12.264 53.005 1.00 20.22 60 LYS C N 1
ATOM 3211 C CA . LYS C 1 60 ? 38.299 13.502 53.742 1.00 22.60 60 LYS C CA 1
ATOM 3212 C C . LYS C 1 60 ? 37.048 14.189 54.260 1.00 21.46 60 LYS C C 1
ATOM 3213 O O . LYS C 1 60 ? 37.129 15.214 54.919 1.00 20.43 60 LYS C O 1
ATOM 3219 N N . GLY C 1 61 ? 35.884 13.651 53.920 1.00 20.11 61 GLY C N 1
ATOM 3220 C CA . GLY C 1 61 ? 34.640 14.283 54.325 1.00 18.51 61 GLY C CA 1
ATOM 3221 C C . GLY C 1 61 ? 34.266 15.551 53.577 1.00 22.34 61 GLY C C 1
ATOM 3222 O O . GLY C 1 61 ? 33.363 16.265 54.002 1.00 24.67 61 GLY C O 1
ATOM 3223 N N . ASN C 1 62 ? 34.934 15.825 52.458 1.00 18.55 62 ASN C N 1
ATOM 3224 C CA . ASN C 1 62 ? 34.774 17.100 51.764 1.00 17.98 62 ASN C CA 1
ATOM 3225 C C . ASN C 1 62 ? 33.782 16.981 50.609 1.00 19.37 62 ASN C C 1
ATOM 3226 O O . ASN C 1 62 ? 34.173 16.671 49.483 1.00 17.31 62 ASN C O 1
ATOM 3231 N N . THR C 1 63 ? 32.504 17.230 50.892 1.00 15.45 63 THR C N 1
ATOM 3232 C CA . THR C 1 63 ? 31.459 17.140 49.881 1.00 18.03 63 THR C CA 1
ATOM 3233 C C . THR C 1 63 ? 31.683 18.116 48.723 1.00 17.05 63 THR C C 1
ATOM 3234 O O . THR C 1 63 ? 31.509 17.762 47.549 1.00 17.32 63 THR C O 1
ATOM 3238 N N . PHE C 1 64 ? 32.081 19.343 49.052 1.00 16.45 64 PHE C N 1
ATOM 3239 C CA . PHE C 1 64 ? 32.346 20.345 48.023 1.00 17.54 64 PHE C CA 1
ATOM 3240 C C . PHE C 1 64 ? 33.431 19.863 47.046 1.00 16.80 64 PHE C C 1
ATOM 3241 O O . PHE C 1 64 ? 33.255 19.921 45.832 1.00 18.87 64 PHE C O 1
ATOM 3249 N N . GLY C 1 65 ? 34.531 19.348 47.578 1.00 15.95 65 GLY C N 1
ATOM 3250 C CA . GLY C 1 65 ? 35.640 18.935 46.729 1.00 17.70 65 GLY C CA 1
ATOM 3251 C C . GLY C 1 65 ? 35.263 17.717 45.903 1.00 17.28 65 GLY C C 1
ATOM 3252 O O . GLY C 1 65 ? 35.565 17.647 44.722 1.00 15.84 65 GLY C O 1
ATOM 3253 N N . LEU C 1 66 ? 34.607 16.749 46.532 1.00 15.39 66 LEU C N 1
ATOM 3254 C CA . LEU C 1 66 ? 34.128 15.572 45.808 1.00 14.74 66 LEU C CA 1
ATOM 3255 C C . LEU C 1 66 ? 33.251 15.995 44.628 1.00 17.32 66 LEU C C 1
ATOM 3256 O O . LEU C 1 66 ? 33.461 15.571 43.491 1.00 16.83 66 LEU C O 1
ATOM 3261 N N . THR C 1 67 ? 32.305 16.884 44.889 1.00 14.30 67 THR C N 1
ATOM 3262 C CA . THR C 1 67 ? 31.376 17.339 43.848 1.00 16.42 67 THR C CA 1
ATOM 3263 C C . THR C 1 67 ? 32.110 18.112 42.752 1.00 18.61 67 THR C C 1
ATOM 3264 O O . THR C 1 67 ? 31.916 17.853 41.564 1.00 18.45 67 THR C O 1
ATOM 3268 N N . ALA C 1 68 ? 32.972 19.041 43.157 1.00 13.94 68 ALA C N 1
ATOM 3269 C CA . ALA C 1 68 ? 33.668 19.906 42.200 1.00 14.26 68 ALA C CA 1
ATOM 3270 C C . ALA C 1 68 ? 34.693 19.162 41.330 1.00 16.70 68 ALA C C 1
ATOM 3271 O O . ALA C 1 68 ? 34.615 19.203 40.100 1.00 17.53 68 ALA C O 1
ATOM 3273 N N . PHE C 1 69 ? 35.672 18.515 41.949 1.00 12.94 69 PHE C N 1
ATOM 3274 C CA . PHE C 1 69 ? 36.727 17.898 41.140 1.00 16.29 69 PHE C CA 1
ATOM 3275 C C . PHE C 1 69 ? 36.189 16.773 40.239 1.00 15.39 69 PHE C C 1
ATOM 3276 O O . PHE C 1 69 ? 36.578 16.664 39.083 1.00 19.39 69 PHE C O 1
ATOM 3284 N N . THR C 1 70 ? 35.313 15.924 40.772 1.00 15.89 70 THR C N 1
ATOM 3285 C CA . THR C 1 70 ? 34.799 14.814 39.964 1.00 15.22 70 THR C CA 1
ATOM 3286 C C . THR C 1 70 ? 33.952 15.341 38.804 1.00 17.84 70 THR C C 1
ATOM 3287 O O . THR C 1 70 ? 33.978 14.776 37.696 1.00 18.63 70 THR C O 1
ATOM 3291 N N . SER C 1 71 ? 33.227 16.433 39.042 1.00 16.61 71 SER C N 1
ATOM 3292 C CA . SER C 1 71 ? 32.367 17.006 37.999 1.00 14.23 71 SER C CA 1
ATOM 3293 C C . SER C 1 71 ? 33.235 17.635 36.905 1.00 15.26 71 SER C C 1
ATOM 3294 O O . SER C 1 71 ? 33.018 17.411 35.711 1.00 17.70 71 SER C O 1
ATOM 3297 N N . TYR C 1 72 ? 34.206 18.457 37.296 1.00 16.54 72 TYR C N 1
ATOM 3298 C CA . TYR C 1 72 ? 35.003 19.128 36.277 1.00 16.96 72 TYR C CA 1
ATOM 3299 C C . TYR C 1 72 ? 35.962 18.152 35.592 1.00 15.04 72 TYR C C 1
ATOM 3300 O O . TYR C 1 72 ? 36.313 18.339 34.438 1.00 16.21 72 TYR C O 1
ATOM 3309 N N . GLY C 1 73 ? 36.375 17.105 36.293 1.00 17.76 73 GLY C N 1
ATOM 3310 C CA . GLY C 1 73 ? 37.116 16.043 35.620 1.00 17.87 73 GLY C CA 1
ATOM 3311 C C . GLY C 1 73 ? 36.244 15.424 34.528 1.00 16.07 73 GLY C C 1
ATOM 3312 O O . GLY C 1 73 ? 36.692 15.131 33.427 1.00 14.68 73 GLY C O 1
ATOM 3313 N N . SER C 1 74 ? 34.975 15.256 34.838 1.00 16.58 74 SER C N 1
ATOM 3314 C CA . SER C 1 74 ? 34.041 14.671 33.891 1.00 16.72 74 SER C CA 1
ATOM 3315 C C . SER C 1 74 ? 33.785 15.665 32.762 1.00 16.03 74 SER C C 1
ATOM 3316 O O . SER C 1 74 ? 33.690 15.271 31.600 1.00 18.70 74 SER C O 1
ATOM 3319 N N . PHE C 1 75 ? 33.671 16.949 33.107 1.00 14.58 75 PHE C N 1
ATOM 3320 C CA . PHE C 1 75 ? 33.582 17.991 32.078 1.00 16.92 75 PHE C CA 1
ATOM 3321 C C . PHE C 1 75 ? 34.658 17.815 30.995 1.00 15.28 75 PHE C C 1
ATOM 3322 O O . PHE C 1 75 ? 34.359 17.764 29.801 1.00 17.13 75 PHE C O 1
ATOM 3330 N N . TRP C 1 76 ? 35.915 17.731 31.421 1.00 16.95 76 TRP C N 1
ATOM 3331 C CA . TRP C 1 76 ? 37.018 17.632 30.467 1.00 15.61 76 TRP C CA 1
ATOM 3332 C C . TRP C 1 76 ? 36.891 16.385 29.591 1.00 18.86 76 TRP C C 1
ATOM 3333 O O . TRP C 1 76 ? 37.131 16.432 28.389 1.00 16.75 76 TRP C O 1
ATOM 3344 N N . LEU C 1 77 ? 36.503 15.265 30.185 1.00 17.26 77 LEU C N 1
ATOM 3345 C CA . LEU C 1 77 ? 36.338 14.064 29.383 1.00 15.66 77 LEU C CA 1
ATOM 3346 C C . LEU C 1 77 ? 35.198 14.265 28.391 1.00 17.12 77 LEU C C 1
ATOM 3347 O O . LEU C 1 77 ? 35.302 13.816 27.246 1.00 19.16 77 LEU C O 1
ATOM 3352 N N . THR C 1 78 ? 34.128 14.955 28.797 1.00 17.31 78 THR C N 1
ATOM 3353 C CA . THR C 1 78 ? 33.009 15.148 27.855 1.00 16.70 78 THR C CA 1
ATOM 3354 C C . THR C 1 78 ? 33.446 16.041 26.699 1.00 18.79 78 THR C C 1
ATOM 3355 O O . THR C 1 78 ? 33.043 15.819 25.549 1.00 18.43 78 THR C O 1
ATOM 3359 N N . LEU C 1 79 ? 34.263 17.047 27.000 1.00 18.45 79 LEU C N 1
ATOM 3360 C CA . LEU C 1 79 ? 34.713 17.978 25.960 1.00 18.05 79 LEU C CA 1
ATOM 3361 C C . LEU C 1 79 ? 35.602 17.236 24.972 1.00 20.67 79 LEU C C 1
ATOM 3362 O O . LEU C 1 79 ? 35.469 17.378 23.750 1.00 19.45 79 LEU C O 1
ATOM 3367 N N . VAL C 1 80 ? 36.506 16.414 25.482 1.00 17.81 80 VAL C N 1
ATOM 3368 C CA . VAL C 1 80 ? 37.361 15.683 24.566 1.00 18.80 80 VAL C CA 1
ATOM 3369 C C . VAL C 1 80 ? 36.527 14.712 23.725 1.00 18.76 80 VAL C C 1
ATOM 3370 O O . VAL C 1 80 ? 36.763 14.594 22.537 1.00 20.33 80 VAL C O 1
ATOM 3374 N N . ALA C 1 81 ? 35.527 14.062 24.307 1.00 16.52 81 ALA C N 1
ATOM 3375 C CA . ALA C 1 81 ? 34.715 13.140 23.501 1.00 19.78 81 ALA C CA 1
ATOM 3376 C C . ALA C 1 81 ? 33.924 13.879 22.425 1.00 18.41 81 ALA C C 1
ATOM 3377 O O . ALA C 1 81 ? 33.779 13.391 21.297 1.00 22.37 81 ALA C O 1
ATOM 3379 N N . ILE C 1 82 ? 33.418 15.053 22.763 1.00 16.59 82 ILE C N 1
ATOM 3380 C CA . ILE C 1 82 ? 32.723 15.878 21.778 1.00 18.85 82 ILE C CA 1
ATOM 3381 C C . ILE C 1 82 ? 33.621 16.183 20.576 1.00 20.22 82 ILE C C 1
ATOM 3382 O O . ILE C 1 82 ? 33.181 16.112 19.428 1.00 21.30 82 ILE C O 1
ATOM 3387 N N . LEU C 1 83 ? 34.880 16.497 20.845 1.00 19.13 83 LEU C N 1
ATOM 3388 C CA . LEU C 1 83 ? 35.841 16.868 19.808 1.00 17.19 83 LEU C CA 1
ATOM 3389 C C . LEU C 1 83 ? 36.376 15.680 19.020 1.00 25.27 83 LEU C C 1
ATOM 3390 O O . LEU C 1 83 ? 36.763 15.837 17.871 1.00 28.08 83 LEU C O 1
ATOM 3395 N N . LEU C 1 84 ? 36.433 14.500 19.634 1.00 19.50 84 LEU C N 1
ATOM 3396 C CA . LEU C 1 84 ? 37.073 13.358 18.984 1.00 20.98 84 LEU C CA 1
ATOM 3397 C C . LEU C 1 84 ? 36.086 12.389 18.319 1.00 24.25 84 LEU C C 1
ATOM 3398 O O . LEU C 1 84 ? 36.454 11.700 17.371 1.00 22.81 84 LEU C O 1
ATOM 3403 N N . MET C 1 85 ? 34.852 12.320 18.812 1.00 19.10 85 MET C N 1
ATOM 3404 C CA . MET C 1 85 ? 33.874 11.399 18.218 1.00 23.42 85 MET C CA 1
ATOM 3405 C C . MET C 1 85 ? 33.619 11.659 16.719 1.00 25.24 85 MET C C 1
ATOM 3406 O O . MET C 1 85 ? 33.399 10.717 15.970 1.00 27.30 85 MET C O 1
ATOM 3411 N N . PRO C 1 86 ? 33.665 12.923 16.269 1.00 26.66 86 PRO C N 1
ATOM 3412 C CA . PRO C 1 86 ? 33.627 13.081 14.807 1.00 27.14 86 PRO C CA 1
ATOM 3413 C C . PRO C 1 86 ? 34.853 12.528 14.086 1.00 26.35 86 PRO C C 1
ATOM 3414 O O . PRO C 1 86 ? 34.721 12.036 12.973 1.00 29.73 86 PRO C O 1
ATOM 3418 N N . LYS C 1 87 ? 36.027 12.603 14.696 1.00 24.27 87 LYS C N 1
ATOM 3419 C CA . LYS C 1 87 ? 37.222 12.043 14.077 1.00 25.26 87 LYS C CA 1
ATOM 3420 C C . LYS C 1 87 ? 37.121 10.520 13.990 1.00 28.62 87 LYS C C 1
ATOM 3421 O O . LYS C 1 87 ? 37.777 9.903 13.173 1.00 28.85 87 LYS C O 1
ATOM 3427 N N . MET C 1 88 ? 36.282 9.929 14.834 1.00 29.68 88 MET C N 1
ATOM 3428 C CA . MET C 1 88 ? 36.103 8.484 14.878 1.00 30.64 88 MET C CA 1
ATOM 3429 C C . MET C 1 88 ? 34.949 8.013 14.001 1.00 31.99 88 MET C C 1
ATOM 3430 O O . MET C 1 88 ? 34.589 6.835 14.037 1.00 35.48 88 MET C O 1
ATOM 3435 N N . GLY C 1 89 ? 34.357 8.934 13.241 1.00 29.48 89 GLY C N 1
ATOM 3436 C CA . GLY C 1 89 ? 33.203 8.621 12.408 1.00 28.03 89 GLY C CA 1
ATOM 3437 C C . GLY C 1 89 ? 31.924 8.346 13.176 1.00 30.56 89 GLY C C 1
ATOM 3438 O O . GLY C 1 89 ? 30.974 7.777 12.634 1.00 30.21 89 GLY C O 1
ATOM 3439 N N . LEU C 1 90 ? 31.875 8.767 14.436 1.00 24.39 90 LEU C N 1
ATOM 3440 C CA . LEU C 1 90 ? 30.748 8.431 15.303 1.00 22.19 90 LEU C CA 1
ATOM 3441 C C . LEU C 1 90 ? 29.643 9.482 15.281 1.00 24.06 90 LEU C C 1
ATOM 3442 O O . LEU C 1 90 ? 28.454 9.159 15.364 1.00 27.16 90 LEU C O 1
ATOM 3447 N N . THR C 1 91 ? 30.040 10.746 15.198 1.00 25.73 91 THR C N 1
ATOM 3448 C CA . THR C 1 91 ? 29.086 11.854 15.202 1.00 24.27 91 THR C CA 1
ATOM 3449 C C . THR C 1 91 ? 29.551 12.922 14.231 1.00 29.07 91 THR C C 1
ATOM 3450 O O . THR C 1 91 ? 30.653 12.830 13.692 1.00 27.12 91 THR C O 1
ATOM 3454 N N . GLU C 1 92 ? 28.709 13.929 14.009 1.00 27.59 92 GLU C N 1
ATOM 3455 C CA . GLU C 1 92 ? 29.137 15.160 13.350 1.00 30.09 92 GLU C CA 1
ATOM 3456 C C . GLU C 1 92 ? 29.738 16.138 14.377 1.00 31.07 92 GLU C C 1
ATOM 3457 O O . GLU C 1 92 ? 29.491 16.006 15.577 1.00 31.87 92 GLU C O 1
ATOM 3463 N N . ALA C 1 93 ? 30.509 17.121 13.914 1.00 26.69 93 ALA C N 1
ATOM 3464 C CA . ALA C 1 93 ? 30.912 18.227 14.776 1.00 29.72 93 ALA C CA 1
ATOM 3465 C C . ALA C 1 93 ? 29.674 18.862 15.401 1.00 30.30 93 ALA C C 1
ATOM 3466 O O . ALA C 1 93 ? 28.624 18.939 14.766 1.00 26.20 93 ALA C O 1
ATOM 3468 N N . PRO C 1 94 ? 29.782 19.297 16.663 1.00 28.63 94 PRO C N 1
ATOM 3469 C CA . PRO C 1 94 ? 28.579 19.763 17.356 1.00 29.22 94 PRO C CA 1
ATOM 3470 C C . PRO C 1 94 ? 27.999 21.073 16.816 1.00 26.32 94 PRO C C 1
ATOM 3471 O O . PRO C 1 94 ? 28.730 21.934 16.325 1.00 25.54 94 PRO C O 1
ATOM 3475 N N . ASN C 1 95 ? 26.684 21.199 16.928 1.00 28.38 95 ASN C N 1
ATOM 3476 C CA . ASN C 1 95 ? 25.978 22.462 16.760 1.00 29.78 95 ASN C CA 1
ATOM 3477 C C . ASN C 1 95 ? 26.434 23.452 17.843 1.00 29.19 95 ASN C C 1
ATOM 3478 O O . ASN C 1 95 ? 26.348 23.141 19.024 1.00 23.85 95 ASN C O 1
ATOM 3483 N N . ALA C 1 96 ? 26.909 24.636 17.448 1.00 27.32 96 ALA C N 1
ATOM 3484 C CA . ALA C 1 96 ? 27.597 25.534 18.393 1.00 26.71 96 ALA C CA 1
ATOM 3485 C C . ALA C 1 96 ? 26.645 26.142 19.409 1.00 23.08 96 ALA C C 1
ATOM 3486 O O . ALA C 1 96 ? 27.049 26.478 20.524 1.00 23.45 96 ALA C O 1
ATOM 3488 N N . GLN C 1 97 ? 25.374 26.277 19.039 1.00 26.87 97 GLN C N 1
ATOM 3489 C CA . GLN C 1 97 ? 24.371 26.762 19.983 1.00 26.21 97 GLN C CA 1
ATOM 3490 C C . GLN C 1 97 ? 24.082 25.722 21.048 1.00 24.69 97 GLN C C 1
ATOM 3491 O O . GLN C 1 97 ? 23.861 26.041 22.218 1.00 21.00 97 GLN C O 1
ATOM 3497 N N . PHE C 1 98 ? 24.092 24.467 20.626 1.00 20.98 98 PHE C N 1
ATOM 3498 C CA . PHE C 1 98 ? 23.896 23.369 21.554 1.00 23.13 98 PHE C CA 1
ATOM 3499 C C . PHE C 1 98 ? 25.153 23.300 22.443 1.00 19.51 98 PHE C C 1
ATOM 3500 O O . PHE C 1 98 ? 25.052 23.089 23.654 1.00 22.41 98 PHE C O 1
ATOM 3508 N N . LEU C 1 99 ? 26.333 23.493 21.856 1.00 18.41 99 LEU C N 1
ATOM 3509 C CA . LEU C 1 99 ? 27.563 23.528 22.662 1.00 20.14 99 LEU C CA 1
ATOM 3510 C C . LEU C 1 99 ? 27.470 24.649 23.689 1.00 20.24 99 LEU C C 1
ATOM 3511 O O . LEU C 1 99 ? 27.868 24.485 24.842 1.00 23.96 99 LEU C O 1
ATOM 3516 N N . GLY C 1 100 ? 26.917 25.785 23.269 1.00 21.96 100 GLY C N 1
ATOM 3517 C CA . GLY C 1 100 ? 26.690 26.914 24.163 1.00 18.85 100 GLY C CA 1
ATOM 3518 C C . GLY C 1 100 ? 25.775 26.594 25.329 1.00 22.40 100 GLY C C 1
ATOM 3519 O O . GLY C 1 100 ? 26.032 27.012 26.451 1.00 23.23 100 GLY C O 1
ATOM 3520 N N . ALA C 1 101 ? 24.692 25.866 25.073 1.00 17.43 101 ALA C N 1
ATOM 3521 C CA . ALA C 1 101 ? 23.783 25.487 26.143 1.00 20.96 101 ALA C CA 1
ATOM 3522 C C . ALA C 1 101 ? 24.502 24.589 27.156 1.00 21.00 101 ALA C C 1
ATOM 3523 O O . ALA C 1 101 ? 24.287 24.692 28.360 1.00 21.24 101 ALA C O 1
ATOM 3525 N N . TYR C 1 102 ? 25.349 23.706 26.644 1.00 19.32 102 TYR C N 1
ATOM 3526 C CA . TYR C 1 102 ? 26.119 22.780 27.468 1.00 17.99 102 TYR C CA 1
ATOM 3527 C C . TYR C 1 102 ? 27.103 23.559 28.321 1.00 18.93 102 TYR C C 1
ATOM 3528 O O . TYR C 1 102 ? 27.204 23.328 29.533 1.00 20.70 102 TYR C O 1
ATOM 3537 N N . LEU C 1 103 ? 27.783 24.530 27.712 1.00 18.18 103 LEU C N 1
ATOM 3538 C CA . LEU C 1 103 ? 28.731 25.360 28.456 1.00 17.06 103 LEU C CA 1
ATOM 3539 C C . LEU C 1 103 ? 27.972 26.206 29.476 1.00 20.17 103 LEU C C 1
ATOM 3540 O O . LEU C 1 103 ? 28.445 26.438 30.599 1.00 22.98 103 LEU C O 1
ATOM 3545 N N . GLY C 1 104 ? 26.774 26.637 29.096 1.00 18.70 104 GLY C N 1
ATOM 3546 C CA . GLY C 1 104 ? 25.909 27.386 30.000 1.00 20.00 104 GLY C CA 1
ATOM 3547 C C . GLY C 1 104 ? 25.509 26.603 31.238 1.00 21.06 104 GLY C C 1
ATOM 3548 O O . GLY C 1 104 ? 25.545 27.133 32.348 1.00 19.54 104 GLY C O 1
ATOM 3549 N N . LEU C 1 105 ? 25.115 25.343 31.055 1.00 19.04 105 LEU C N 1
ATOM 3550 C CA . LEU C 1 105 ? 24.821 24.482 32.192 1.00 19.81 105 LEU C CA 1
ATOM 3551 C C . LEU C 1 105 ? 26.038 24.301 33.118 1.00 20.41 105 LEU C C 1
ATOM 3552 O O . LEU C 1 105 ? 25.899 24.306 34.336 1.00 19.15 105 LEU C O 1
ATOM 3557 N N . TRP C 1 106 ? 27.227 24.138 32.546 1.00 18.91 106 TRP C N 1
ATOM 3558 C CA . TRP C 1 106 ? 28.426 24.077 33.372 1.00 19.57 106 TRP C CA 1
ATOM 3559 C C . TRP C 1 106 ? 28.650 25.410 34.119 1.00 20.10 106 TRP C C 1
ATOM 3560 O O . TRP C 1 106 ? 29.132 25.428 35.248 1.00 18.81 106 TRP C O 1
ATOM 3571 N N . GLY C 1 107 ? 28.276 26.517 33.485 1.00 19.05 107 GLY C N 1
ATOM 3572 C CA . GLY C 1 107 ? 28.369 27.828 34.113 1.00 19.34 107 GLY C CA 1
ATOM 3573 C C . GLY C 1 107 ? 27.418 27.984 35.282 1.00 19.24 107 GLY C C 1
ATOM 3574 O O . GLY C 1 107 ? 27.784 28.546 36.309 1.00 22.17 107 GLY C O 1
ATOM 3575 N N . VAL C 1 108 ? 26.200 27.464 35.136 1.00 18.58 108 VAL C N 1
ATOM 3576 C CA . VAL C 1 108 ? 25.216 27.515 36.211 1.00 15.95 108 VAL C CA 1
ATOM 3577 C C . VAL C 1 108 ? 25.661 26.694 37.418 1.00 17.93 108 VAL C C 1
ATOM 3578 O O . VAL C 1 108 ? 25.590 27.150 38.560 1.00 19.90 108 VAL C O 1
ATOM 3582 N N . PHE C 1 109 ? 26.116 25.476 37.153 1.00 16.96 109 PHE C N 1
ATOM 3583 C CA . PHE C 1 109 ? 26.763 24.655 38.185 1.00 18.87 109 PHE C CA 1
ATOM 3584 C C . PHE C 1 109 ? 27.869 25.454 38.871 1.00 17.13 109 PHE C C 1
ATOM 3585 O O . PHE C 1 109 ? 27.933 25.518 40.095 1.00 17.24 109 PHE C O 1
ATOM 3593 N N . THR C 1 110 ? 28.705 26.117 38.084 1.00 15.55 110 THR C N 1
ATOM 3594 C CA . THR C 1 110 ? 29.862 26.811 38.667 1.00 18.07 110 THR C CA 1
ATOM 3595 C C . THR C 1 110 ? 29.411 28.007 39.522 1.00 19.07 110 THR C C 1
ATOM 3596 O O . THR C 1 110 ? 29.985 28.300 40.582 1.00 18.71 110 THR C O 1
ATOM 3600 N N . LEU C 1 111 ? 28.344 28.663 39.082 1.00 19.28 111 LEU C N 1
ATOM 3601 C CA . LEU C 1 111 ? 27.822 29.815 39.810 1.00 19.66 111 LEU C CA 1
ATOM 3602 C C . LEU C 1 111 ? 27.287 29.413 41.183 1.00 18.72 111 LEU C C 1
ATOM 3603 O O . LEU C 1 111 ? 27.580 30.074 42.186 1.00 19.56 111 LEU C O 1
ATOM 3608 N N . PHE C 1 112 ? 26.515 28.329 41.247 1.00 15.64 112 PHE C N 1
ATOM 3609 C CA . PHE C 1 112 ? 26.077 27.840 42.551 1.00 17.73 112 PHE C CA 1
ATOM 3610 C C . PHE C 1 112 ? 27.257 27.441 43.431 1.00 17.82 112 PHE C C 1
ATOM 3611 O O . PHE C 1 112 ? 27.255 27.687 44.643 1.00 20.10 112 PHE C O 1
ATOM 3619 N N . MET C 1 113 ? 28.239 26.774 42.829 1.00 17.79 113 MET C N 1
ATOM 3620 C CA . MET C 1 113 ? 29.394 26.309 43.588 1.00 15.88 113 MET C CA 1
ATOM 3621 C C . MET C 1 113 ? 30.205 27.513 44.067 1.00 17.53 113 MET C C 1
ATOM 3622 O O . MET C 1 113 ? 30.802 27.476 45.125 1.00 20.29 113 MET C O 1
ATOM 3627 N N . PHE C 1 114 ? 30.204 28.582 43.290 1.00 17.48 114 PHE C N 1
ATOM 3628 C CA . PHE C 1 114 ? 30.896 29.800 43.721 1.00 18.75 114 PHE C CA 1
ATOM 3629 C C . PHE C 1 114 ? 30.329 30.281 45.056 1.00 20.62 114 PHE C C 1
ATOM 3630 O O . PHE C 1 114 ? 31.074 30.671 45.949 1.00 18.56 114 PHE C O 1
ATOM 3638 N N . PHE C 1 115 ? 29.008 30.241 45.199 1.00 17.96 115 PHE C N 1
ATOM 3639 C CA . PHE C 1 115 ? 28.405 30.713 46.448 1.00 19.92 115 PHE C CA 1
ATOM 3640 C C . PHE C 1 115 ? 28.827 29.832 47.605 1.00 23.38 115 PHE C C 1
ATOM 3641 O O . PHE C 1 115 ? 28.875 30.278 48.753 1.00 25.48 115 PHE C O 1
ATOM 3649 N N . GLY C 1 116 ? 29.171 28.587 47.287 1.00 25.98 116 GLY C N 1
ATOM 3650 C CA . GLY C 1 116 ? 29.665 27.648 48.270 1.00 20.50 116 GLY C CA 1
ATOM 3651 C C . GLY C 1 116 ? 31.092 27.910 48.706 1.00 24.07 116 GLY C C 1
ATOM 3652 O O . GLY C 1 116 ? 31.544 27.334 49.690 1.00 30.26 116 GLY C O 1
ATOM 3653 N N . THR C 1 117 ? 31.825 28.743 47.979 1.00 20.93 117 THR C N 1
ATOM 3654 C CA . THR C 1 117 ? 33.203 29.034 48.391 1.00 23.37 117 THR C CA 1
ATOM 3655 C C . THR C 1 117 ? 33.285 30.262 49.296 1.00 26.33 117 THR C C 1
ATOM 3656 O O . THR C 1 117 ? 34.378 30.655 49.706 1.00 29.35 117 THR C O 1
ATOM 3660 N N . LEU C 1 118 ? 32.148 30.874 49.601 1.00 26.53 118 LEU C N 1
ATOM 3661 C CA . LEU C 1 118 ? 32.183 32.167 50.282 1.00 31.76 118 LEU C CA 1
ATOM 3662 C C . LEU C 1 118 ? 32.645 32.048 51.737 1.00 35.02 118 LEU C C 1
ATOM 3663 O O . LEU C 1 118 ? 33.100 33.021 52.321 1.00 34.23 118 LEU C O 1
ATOM 3668 N N . LYS C 1 119 ? 32.559 30.854 52.312 1.00 32.63 119 LYS C N 1
ATOM 3669 C CA . LYS C 1 119 ? 33.139 30.634 53.632 1.00 39.06 119 LYS C CA 1
ATOM 3670 C C . LYS C 1 119 ? 34.480 29.919 53.518 1.00 43.65 119 LYS C C 1
ATOM 3671 O O . LYS C 1 119 ? 34.976 29.359 54.495 1.00 47.96 119 LYS C O 1
ATOM 3677 N N . ALA C 1 120 ? 35.065 29.931 52.322 1.00 37.15 120 ALA C N 1
ATOM 3678 C CA . ALA C 1 120 ? 36.367 29.313 52.113 1.00 30.53 120 ALA C CA 1
ATOM 3679 C C . ALA C 1 120 ? 37.378 30.378 51.703 1.00 29.11 120 ALA C C 1
ATOM 3680 O O . ALA C 1 120 ? 37.037 31.543 51.624 1.00 28.16 120 ALA C O 1
ATOM 3682 N N . ALA C 1 121 ? 38.609 29.969 51.420 1.00 30.59 121 ALA C N 1
ATOM 3683 C CA . ALA C 1 121 ? 39.684 30.909 51.098 1.00 28.82 121 ALA C CA 1
ATOM 3684 C C . ALA C 1 121 ? 39.383 31.807 49.890 1.00 27.92 121 ALA C C 1
ATOM 3685 O O . ALA C 1 121 ? 38.849 31.344 48.892 1.00 24.97 121 ALA C O 1
ATOM 3687 N N . ARG C 1 122 ? 39.778 33.076 49.966 1.00 21.61 122 ARG C N 1
ATOM 3688 C CA . ARG C 1 122 ? 39.547 34.007 48.861 1.00 25.78 122 ARG C CA 1
ATOM 3689 C C . ARG C 1 122 ? 40.125 33.552 47.522 1.00 22.50 122 ARG C C 1
ATOM 3690 O O . ARG C 1 122 ? 39.520 33.803 46.463 1.00 23.79 122 ARG C O 1
ATOM 3698 N N . ALA C 1 123 ? 41.298 32.920 47.557 1.00 20.07 123 ALA C N 1
ATOM 3699 C CA . ALA C 1 123 ? 41.905 32.396 46.335 1.00 19.08 123 ALA C CA 1
ATOM 3700 C C . ALA C 1 123 ? 40.964 31.410 45.638 1.00 20.76 123 ALA C C 1
ATOM 3701 O O . ALA C 1 123 ? 40.852 31.417 44.413 1.00 22.44 123 ALA C O 1
ATOM 3703 N N . LEU C 1 124 ? 40.294 30.562 46.421 1.00 18.98 124 LEU C N 1
ATOM 3704 C CA . LEU C 1 124 ? 39.355 29.585 45.853 1.00 19.50 124 LEU C CA 1
ATOM 3705 C C . LEU C 1 124 ? 38.110 30.300 45.319 1.00 22.25 124 LEU C C 1
ATOM 3706 O O . LEU C 1 124 ? 37.562 29.941 44.267 1.00 19.75 124 LEU C O 1
ATOM 3711 N N . GLN C 1 125 ? 37.656 31.324 46.044 1.00 19.52 125 GLN C N 1
ATOM 3712 C CA . GLN C 1 125 ? 36.544 32.140 45.563 1.00 22.56 125 GLN C CA 1
ATOM 3713 C C . GLN C 1 125 ? 36.852 32.693 44.181 1.00 17.98 125 GLN C C 1
ATOM 3714 O O . GLN C 1 125 ? 35.989 32.718 43.312 1.00 20.86 125 GLN C O 1
ATOM 3720 N N . PHE C 1 126 ? 38.094 33.119 43.971 1.00 19.31 126 PHE C N 1
ATOM 3721 C CA . PHE C 1 126 ? 38.435 33.729 42.695 1.00 20.23 126 PHE C CA 1
ATOM 3722 C C . PHE C 1 126 ? 38.512 32.689 41.592 1.00 20.40 126 PHE C C 1
ATOM 3723 O O . PHE C 1 126 ? 38.146 32.967 40.450 1.00 18.00 126 PHE C O 1
ATOM 3731 N N . VAL C 1 127 ? 39.006 31.497 41.925 1.00 20.50 127 VAL C N 1
ATOM 3732 C CA . VAL C 1 127 ? 38.975 30.407 40.956 1.00 18.56 127 VAL C CA 1
ATOM 3733 C C . VAL C 1 127 ? 37.535 30.214 40.458 1.00 18.32 127 VAL C C 1
ATOM 3734 O O . VAL C 1 127 ? 37.303 30.151 39.258 1.00 20.97 127 VAL C O 1
ATOM 3738 N N . PHE C 1 128 ? 36.563 30.144 41.369 1.00 16.39 128 PHE C N 1
ATOM 3739 C CA . PHE C 1 128 ? 35.202 29.838 40.938 1.00 15.82 128 PHE C CA 1
ATOM 3740 C C . PHE C 1 128 ? 34.511 31.041 40.303 1.00 18.78 128 PHE C C 1
ATOM 3741 O O . PHE C 1 128 ? 33.665 30.879 39.423 1.00 18.36 128 PHE C O 1
ATOM 3749 N N . LEU C 1 129 ? 34.887 32.247 40.716 1.00 19.76 129 LEU C N 1
ATOM 3750 C CA . LEU C 1 129 ? 34.303 33.431 40.091 1.00 20.51 129 LEU C CA 1
ATOM 3751 C C . LEU C 1 129 ? 34.780 33.525 38.646 1.00 18.26 129 LEU C C 1
ATOM 3752 O O . LEU C 1 129 ? 33.984 33.709 37.735 1.00 21.74 129 LEU C O 1
ATOM 3757 N N . SER C 1 130 ? 36.085 33.385 38.439 1.00 17.39 130 SER C N 1
ATOM 3758 C CA . SER C 1 130 ? 36.624 33.539 37.099 1.00 19.31 130 SER C CA 1
ATOM 3759 C C . SER C 1 130 ? 36.133 32.380 36.227 1.00 23.06 130 SER C C 1
ATOM 3760 O O . SER C 1 130 ? 35.897 32.556 35.032 1.00 21.10 130 SER C O 1
ATOM 3763 N N . LEU C 1 131 ? 35.948 31.207 36.832 1.00 19.58 131 LEU C N 1
ATOM 3764 C CA . LEU C 1 131 ? 35.445 30.053 36.082 1.00 16.87 131 LEU C CA 1
ATOM 3765 C C . LEU C 1 131 ? 33.994 30.256 35.664 1.00 17.70 131 LEU C C 1
ATOM 3766 O O . LEU C 1 131 ? 33.619 29.901 34.552 1.00 19.91 131 LEU C O 1
ATOM 3771 N N . THR C 1 132 ? 33.185 30.849 36.540 1.00 16.41 132 THR C N 1
ATOM 3772 C CA . THR C 1 132 ? 31.818 31.198 36.172 1.00 19.05 132 THR C CA 1
ATOM 3773 C C . THR C 1 132 ? 31.802 32.138 34.974 1.00 20.62 132 THR C C 1
ATOM 3774 O O . THR C 1 132 ? 31.037 31.950 34.029 1.00 19.81 132 THR C O 1
ATOM 3778 N N . VAL C 1 133 ? 32.647 33.161 35.018 1.00 20.38 133 VAL C N 1
ATOM 3779 C CA . VAL C 1 133 ? 32.721 34.120 33.926 1.00 20.27 133 VAL C CA 1
ATOM 3780 C C . VAL C 1 133 ? 33.168 33.447 32.639 1.00 21.37 133 VAL C C 1
ATOM 3781 O O . VAL C 1 133 ? 32.625 33.717 31.575 1.00 21.79 133 VAL C O 1
ATOM 3785 N N . LEU C 1 134 ? 34.161 32.572 32.756 1.00 19.31 134 LEU C N 1
ATOM 3786 C CA . LEU C 1 134 ? 34.688 31.819 31.624 1.00 19.23 134 LEU C CA 1
ATOM 3787 C C . LEU C 1 134 ? 33.590 31.042 30.915 1.00 19.93 134 LEU C C 1
ATOM 3788 O O . LEU C 1 134 ? 33.430 31.146 29.697 1.00 22.68 134 LEU C O 1
ATOM 3793 N N . PHE C 1 135 ? 32.822 30.262 31.674 1.00 18.48 135 PHE C N 1
ATOM 3794 C CA . PHE C 1 135 ? 31.746 29.475 31.076 1.00 20.12 135 PHE C CA 1
ATOM 3795 C C . PHE C 1 135 ? 30.669 30.375 30.466 1.00 19.06 135 PHE C C 1
ATOM 3796 O O . PHE C 1 135 ? 30.134 30.078 29.401 1.00 19.49 135 PHE C O 1
ATOM 3804 N N . ALA C 1 136 ? 30.328 31.455 31.161 1.00 20.16 136 ALA C N 1
ATOM 3805 C CA . ALA C 1 136 ? 29.289 32.359 30.679 1.00 19.49 136 ALA C CA 1
ATOM 3806 C C . ALA C 1 136 ? 29.697 32.982 29.356 1.00 19.78 136 ALA C C 1
ATOM 3807 O O . ALA C 1 136 ? 28.890 33.084 28.436 1.00 24.40 136 ALA C O 1
ATOM 3809 N N . LEU C 1 137 ? 30.957 33.396 29.262 1.00 19.76 137 LEU C N 1
ATOM 3810 C CA . LEU C 1 137 ? 31.481 33.971 28.020 1.00 20.87 137 LE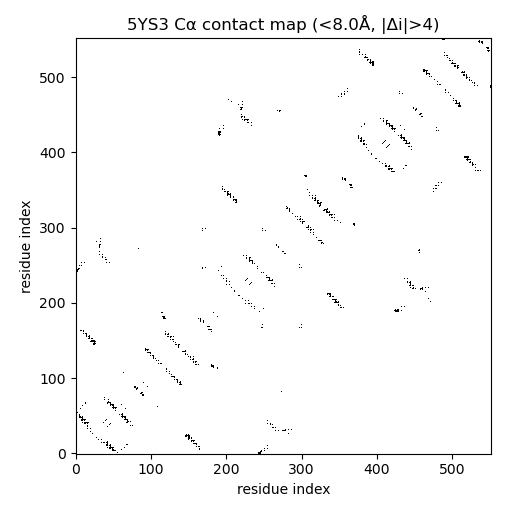U C CA 1
ATOM 3811 C C . LEU C 1 137 ? 31.560 32.935 26.920 1.00 24.34 137 LEU C C 1
ATOM 3812 O O . LEU C 1 137 ? 31.219 33.226 25.772 1.00 24.84 137 LEU C O 1
ATOM 3817 N N . LEU C 1 138 ? 32.024 31.732 27.248 1.00 20.56 138 LEU C N 1
ATOM 3818 C CA . LEU C 1 138 ? 32.040 30.679 26.228 1.00 21.90 138 LEU C CA 1
ATOM 3819 C C . LEU C 1 138 ? 30.622 30.301 25.801 1.00 19.84 138 LEU C C 1
ATOM 3820 O O . LEU C 1 138 ? 30.391 30.023 24.633 1.00 24.04 138 LEU C O 1
ATOM 3825 N N . ALA C 1 139 ? 29.674 30.310 26.733 1.00 18.73 139 ALA C N 1
ATOM 3826 C CA . ALA C 1 139 ? 28.289 29.987 26.374 1.00 21.19 139 ALA C CA 1
ATOM 3827 C C . ALA C 1 139 ? 27.735 31.056 25.438 1.00 27.93 139 ALA C C 1
ATOM 3828 O O . ALA C 1 139 ? 27.167 30.742 24.387 1.00 21.77 139 ALA C O 1
ATOM 3830 N N . PHE C 1 140 ? 27.919 32.322 25.810 1.00 23.73 140 PHE C N 1
ATOM 3831 C CA . PHE C 1 140 ? 27.425 33.421 24.969 1.00 26.85 140 PHE C CA 1
ATOM 3832 C C . PHE C 1 140 ? 28.037 33.378 23.581 1.00 25.92 140 PHE C C 1
ATOM 3833 O O . PHE C 1 140 ? 27.323 33.455 22.581 1.00 25.29 140 PHE C O 1
ATOM 3841 N N . GLY C 1 141 ? 29.362 33.284 23.535 1.00 21.85 141 GLY C N 1
ATOM 3842 C CA . GLY C 1 141 ? 30.100 33.308 22.289 1.00 23.86 141 GLY C CA 1
ATOM 3843 C C . GLY C 1 141 ? 29.617 32.244 21.318 1.00 26.95 141 GLY C C 1
ATOM 3844 O O . GLY C 1 141 ? 29.525 32.485 20.114 1.00 25.44 141 GLY C O 1
ATOM 3845 N N . ASN C 1 142 ? 29.293 31.067 21.842 1.00 26.32 142 ASN C N 1
ATOM 3846 C CA . ASN C 1 142 ? 28.844 29.976 20.984 1.00 22.27 142 ASN C CA 1
ATOM 3847 C C . ASN C 1 142 ? 27.382 30.110 20.592 1.00 25.18 142 ASN C C 1
ATOM 3848 O O . ASN C 1 142 ? 27.011 29.792 19.471 1.00 24.81 142 ASN C O 1
ATOM 3853 N N . ILE C 1 143 ? 26.543 30.587 21.497 1.00 22.99 143 ILE C N 1
ATOM 3854 C CA . ILE C 1 143 ? 25.131 30.725 21.166 1.00 26.07 143 ILE C CA 1
ATOM 3855 C C . ILE C 1 143 ? 24.911 31.870 20.178 1.00 27.99 143 ILE C C 1
ATOM 3856 O O . ILE C 1 143 ? 24.144 31.738 19.224 1.00 23.88 143 ILE C O 1
ATOM 3861 N N . ALA C 1 144 ? 25.618 32.976 20.390 1.00 29.94 144 ALA C N 1
ATOM 3862 C CA . ALA C 1 144 ? 25.502 34.169 19.537 1.00 28.69 144 ALA C CA 1
ATOM 3863 C C . ALA C 1 144 ? 26.352 34.099 18.286 1.00 30.14 144 ALA C C 1
ATOM 3864 O O . ALA C 1 144 ? 26.181 34.906 17.380 1.00 36.53 144 ALA C O 1
ATOM 3866 N N . GLY C 1 145 ? 27.294 33.168 18.233 1.00 26.70 145 GLY C N 1
ATOM 3867 C CA . GLY C 1 145 ? 28.182 33.093 17.085 1.00 23.82 145 GLY C CA 1
ATOM 3868 C C . GLY C 1 145 ? 29.083 34.314 17.022 1.00 35.75 145 GLY C C 1
ATOM 3869 O O . GLY C 1 145 ? 29.284 34.921 15.963 1.00 36.03 145 GLY C O 1
ATOM 3870 N N . ASN C 1 146 ? 29.629 34.672 18.176 1.00 30.87 146 ASN C N 1
ATOM 3871 C CA . ASN C 1 146 ? 30.505 35.831 18.303 1.00 26.79 146 ASN C CA 1
ATOM 3872 C C . ASN C 1 146 ? 31.905 35.377 18.678 1.00 31.17 146 ASN C C 1
ATOM 3873 O O . ASN C 1 146 ? 32.163 35.067 19.842 1.00 26.62 146 ASN C O 1
ATOM 3878 N N . GLU C 1 147 ? 32.807 35.338 17.706 1.00 27.05 147 GLU C N 1
ATOM 3879 C CA . GLU C 1 147 ? 34.158 34.843 17.953 1.00 32.59 147 GLU C CA 1
ATOM 3880 C C . GLU C 1 147 ? 34.982 35.779 18.843 1.00 33.10 147 GLU C C 1
ATOM 3881 O O . GLU C 1 147 ? 35.942 35.347 19.481 1.00 32.31 147 GLU C O 1
ATOM 3887 N N . ALA C 1 148 ? 34.609 37.055 18.896 1.00 30.60 148 ALA C N 1
ATOM 3888 C CA . ALA C 1 148 ? 35.333 38.011 19.728 1.00 29.78 148 ALA C CA 1
ATOM 3889 C C . ALA C 1 148 ? 35.120 37.678 21.200 1.00 26.13 148 ALA C C 1
ATOM 3890 O O . ALA C 1 148 ? 36.037 37.760 22.015 1.00 28.71 148 ALA C O 1
ATOM 3892 N N . VAL C 1 149 ? 33.903 37.285 21.537 1.00 23.85 149 VAL C N 1
ATOM 3893 C CA . VAL C 1 149 ? 33.609 36.922 22.911 1.00 24.72 149 VAL C CA 1
ATOM 3894 C C . VAL C 1 149 ? 34.386 35.654 23.312 1.00 25.01 149 VAL C C 1
ATOM 3895 O O . VAL C 1 149 ? 34.884 35.547 24.431 1.00 26.26 149 VAL C O 1
ATOM 3899 N N . ILE C 1 150 ? 34.531 34.718 22.377 1.00 28.24 150 ILE C N 1
ATOM 3900 C CA . ILE C 1 150 ? 35.314 33.504 22.622 1.00 24.93 150 ILE C CA 1
ATOM 3901 C C . ILE C 1 150 ? 36.767 33.867 22.893 1.00 25.25 150 ILE C C 1
ATOM 3902 O O . ILE C 1 150 ? 37.384 33.344 23.814 1.00 21.84 150 ILE C O 1
ATOM 3907 N N . HIS C 1 151 ? 37.311 34.780 22.092 1.00 24.18 151 HIS C N 1
ATOM 3908 C CA . HIS C 1 151 ? 38.689 35.233 22.280 1.00 23.78 151 HIS C CA 1
ATOM 3909 C C . HIS C 1 151 ? 38.915 35.809 23.690 1.00 24.98 151 HIS C C 1
ATOM 3910 O O . HIS C 1 151 ? 39.929 35.521 24.329 1.00 26.31 151 HIS C O 1
ATOM 3917 N N . VAL C 1 152 ? 37.960 36.591 24.177 1.00 20.84 152 VAL C N 1
ATOM 3918 C CA . VAL C 1 152 ? 38.059 37.192 25.508 1.00 26.83 152 VAL C CA 1
ATOM 3919 C C . VAL C 1 152 ? 37.893 36.156 26.610 1.00 26.40 152 VAL C C 1
ATOM 3920 O O . VAL C 1 152 ? 38.584 36.207 27.635 1.00 25.78 152 VAL C O 1
ATOM 3924 N N . ALA C 1 153 ? 36.963 35.227 26.409 1.00 21.95 153 ALA C N 1
ATOM 3925 C CA . ALA C 1 153 ? 36.839 34.093 27.314 1.00 22.87 153 ALA C CA 1
ATOM 3926 C C . ALA C 1 153 ? 38.207 33.420 27.448 1.00 19.59 153 ALA C C 1
ATOM 3927 O O . ALA C 1 153 ? 38.624 33.065 28.540 1.00 22.49 153 ALA C O 1
ATOM 3929 N N . GLY C 1 154 ? 38.909 33.284 26.329 1.00 21.56 154 GLY C N 1
ATOM 3930 C CA . GLY C 1 154 ? 40.216 32.654 26.326 1.00 20.74 154 GLY C CA 1
ATOM 3931 C C . GLY C 1 154 ? 41.155 33.332 27.312 1.00 23.61 154 GLY C C 1
ATOM 3932 O O . GLY C 1 154 ? 41.804 32.673 28.122 1.00 20.23 154 GLY C O 1
ATOM 3933 N N . TRP C 1 155 ? 41.225 34.657 27.255 1.00 20.78 155 TRP C N 1
ATOM 3934 C CA . TRP C 1 155 ? 42.104 35.392 28.157 1.00 22.61 155 TRP C CA 1
ATOM 3935 C C . TRP C 1 155 ? 41.694 35.228 29.614 1.00 20.45 155 TRP C C 1
ATOM 3936 O O . TRP C 1 155 ? 42.550 35.066 30.486 1.00 24.41 155 TRP C O 1
ATOM 3947 N N . ILE C 1 156 ? 40.396 35.275 29.877 1.00 17.06 156 ILE C N 1
ATOM 3948 C CA . ILE C 1 156 ? 39.862 35.030 31.216 1.00 20.44 156 ILE C CA 1
ATOM 3949 C C . ILE C 1 156 ? 40.269 33.618 31.702 1.00 26.78 156 ILE C C 1
ATOM 3950 O O . ILE C 1 156 ? 40.662 33.423 32.869 1.00 20.38 156 ILE C O 1
ATOM 3955 N N . GLY C 1 157 ? 40.207 32.649 30.792 1.00 24.54 157 GLY C N 1
ATOM 3956 C CA . GLY C 1 157 ? 40.602 31.282 31.100 1.00 19.55 157 GLY C CA 1
ATOM 3957 C C . GLY C 1 157 ? 42.056 31.184 31.501 1.00 20.35 157 GLY C C 1
ATOM 3958 O O . GLY C 1 157 ? 42.404 30.381 32.365 1.00 20.28 157 GLY C O 1
ATOM 3959 N N . LEU C 1 158 ? 42.922 31.991 30.889 1.00 16.67 158 LEU C N 1
ATOM 3960 C CA . LEU C 1 158 ? 44.325 31.984 31.303 1.00 18.90 158 LEU C CA 1
ATOM 3961 C C . LEU C 1 158 ? 44.451 32.426 32.761 1.00 21.03 158 LEU C C 1
ATOM 3962 O O . LEU C 1 158 ? 45.198 31.845 33.528 1.00 22.11 158 LEU C O 1
ATOM 3967 N N . VAL C 1 159 ? 43.725 33.468 33.135 1.00 20.90 159 VAL C N 1
ATOM 3968 C CA . VAL C 1 159 ? 43.786 33.944 34.508 1.00 21.17 159 VAL C CA 1
ATOM 3969 C C . VAL C 1 159 ? 43.143 32.929 35.466 1.00 19.11 159 VAL C C 1
ATOM 3970 O O . VAL C 1 159 ? 43.662 32.650 36.546 1.00 21.54 159 VAL C O 1
ATOM 3974 N N . CYS C 1 160 ? 42.009 32.383 35.068 1.00 17.45 160 CYS C N 1
ATOM 3975 C CA . CYS C 1 160 ? 41.347 31.357 35.879 1.00 21.04 160 CYS C CA 1
ATOM 3976 C C . CYS C 1 160 ? 42.286 30.183 36.165 1.00 17.66 160 CYS C C 1
ATOM 3977 O O . CYS C 1 160 ? 42.466 29.759 37.317 1.00 21.23 160 CYS C O 1
ATOM 3980 N N . GLY C 1 161 ? 42.894 29.657 35.111 1.00 19.45 161 GLY C N 1
ATOM 3981 C CA . GLY C 1 161 ? 43.766 28.501 35.249 1.00 19.90 161 GLY C CA 1
ATOM 3982 C C . GLY C 1 161 ? 44.991 28.821 36.071 1.00 18.25 161 GLY C C 1
ATOM 3983 O O . GLY C 1 161 ? 45.423 28.023 36.912 1.00 17.53 161 GLY C O 1
ATOM 3984 N N . ALA C 1 162 ? 45.568 29.992 35.837 1.00 18.29 162 ALA C N 1
ATOM 3985 C CA . ALA C 1 162 ? 46.738 30.399 36.610 1.00 19.93 162 ALA C CA 1
ATOM 3986 C C . ALA C 1 162 ? 46.402 30.516 38.082 1.00 20.15 162 ALA C C 1
ATOM 3987 O O . ALA C 1 162 ? 47.213 30.139 38.929 1.00 21.11 162 ALA C O 1
ATOM 3989 N N . SER C 1 163 ? 45.214 31.039 38.392 1.00 17.43 163 SER C N 1
ATOM 3990 C CA . SER C 1 163 ? 44.806 31.196 39.795 1.00 18.37 163 SER C CA 1
ATOM 3991 C C . SER C 1 163 ? 44.627 29.838 40.490 1.00 23.68 163 SER C C 1
ATOM 3992 O O . SER C 1 163 ? 44.915 29.694 41.681 1.00 18.23 163 SER C O 1
ATOM 3995 N N . ALA C 1 164 ? 44.176 28.834 39.747 1.00 17.85 164 ALA C N 1
ATOM 3996 C CA . ALA C 1 164 ? 44.055 27.495 40.300 1.00 16.68 164 ALA C CA 1
ATOM 3997 C C . ALA C 1 164 ? 45.408 26.888 40.591 1.00 16.70 164 ALA C C 1
ATOM 3998 O O . ALA C 1 164 ? 45.582 26.199 41.595 1.00 17.65 164 ALA C O 1
ATOM 4000 N N . ILE C 1 165 ? 46.369 27.135 39.708 1.00 16.71 165 ILE C N 1
ATOM 4001 C CA . ILE C 1 165 ? 47.727 26.664 39.933 1.00 17.35 165 ILE C CA 1
ATOM 4002 C C . ILE C 1 165 ? 48.310 27.386 41.137 1.00 18.97 165 ILE C C 1
ATOM 4003 O O . ILE C 1 165 ? 48.934 26.776 41.992 1.00 17.38 165 ILE C O 1
ATOM 4008 N N . TYR C 1 166 ? 48.081 28.692 41.222 1.00 20.26 166 TYR C N 1
ATOM 4009 C CA . TYR C 1 166 ? 48.577 29.432 42.382 1.00 19.59 166 TYR C CA 1
ATOM 4010 C C . TYR C 1 166 ? 48.022 28.842 43.679 1.00 17.62 166 TYR C C 1
ATOM 4011 O O . TYR C 1 166 ? 48.777 28.584 44.619 1.00 18.18 166 TYR C O 1
ATOM 4020 N N . LEU C 1 167 ? 46.714 28.625 43.723 1.00 15.79 167 LEU C N 1
ATOM 4021 C CA . LEU C 1 167 ? 46.089 28.050 44.922 1.00 17.85 167 LEU C CA 1
ATOM 4022 C C . LEU C 1 167 ? 46.671 26.684 45.271 1.00 17.68 167 LEU C C 1
ATOM 4023 O O . LEU C 1 167 ? 46.986 26.416 46.424 1.00 17.84 167 LEU C O 1
ATOM 4028 N N . ALA C 1 168 ? 46.765 25.812 44.271 1.00 17.31 168 ALA C N 1
ATOM 4029 C CA . ALA C 1 168 ? 47.317 24.484 44.470 1.00 16.77 168 ALA C CA 1
ATOM 4030 C C . ALA C 1 168 ? 48.691 24.567 45.116 1.00 18.40 168 ALA C C 1
ATOM 4031 O O . ALA C 1 168 ? 48.964 23.872 46.076 1.00 16.65 168 ALA C O 1
ATOM 4033 N N . MET C 1 169 ? 49.552 25.435 44.595 1.00 18.90 169 MET C N 1
ATOM 4034 C CA . MET C 1 169 ? 50.927 25.490 45.091 1.00 17.79 169 MET C CA 1
ATOM 4035 C C . MET C 1 169 ? 51.005 26.180 46.456 1.00 17.48 169 MET C C 1
ATOM 4036 O O . MET C 1 169 ? 51.826 25.821 47.279 1.00 20.34 169 MET C O 1
ATOM 4041 N N . GLY C 1 170 ? 50.149 27.165 46.681 1.00 19.08 170 GLY C N 1
ATOM 4042 C CA . GLY C 1 170 ? 49.968 27.716 48.008 1.00 16.83 170 GLY C CA 1
ATOM 4043 C C . GLY C 1 170 ? 49.581 26.617 48.986 1.00 21.13 170 GLY C C 1
ATOM 4044 O O . GLY C 1 170 ? 50.113 26.549 50.092 1.00 19.36 170 GLY C O 1
ATOM 4045 N N . GLU C 1 171 ? 48.682 25.720 48.597 1.00 18.35 171 GLU C N 1
ATOM 4046 C CA . GLU C 1 171 ? 48.310 24.670 49.559 1.00 19.05 171 GLU C CA 1
ATOM 4047 C C . GLU C 1 171 ? 49.469 23.722 49.802 1.00 19.03 171 GLU C C 1
ATOM 4048 O O . GLU C 1 171 ? 49.727 23.334 50.946 1.00 20.33 171 GLU C O 1
ATOM 4054 N N . VAL C 1 172 ? 50.190 23.344 48.746 1.00 18.63 172 VAL C N 1
ATOM 4055 C CA . VAL C 1 172 ? 51.322 22.435 48.944 1.00 18.41 172 VAL C CA 1
ATOM 4056 C C . VAL C 1 172 ? 52.400 23.100 49.811 1.00 20.68 172 VAL C C 1
ATOM 4057 O O . VAL C 1 172 ? 52.875 22.517 50.798 1.00 18.45 172 VAL C O 1
ATOM 4061 N N . LEU C 1 173 ? 52.811 24.304 49.418 1.00 17.11 173 LEU C N 1
ATOM 4062 C CA . LEU C 1 173 ? 53.961 24.943 50.086 1.00 21.78 173 LEU C CA 1
ATOM 4063 C C . LEU C 1 173 ? 53.627 25.327 51.522 1.00 18.41 173 LEU C C 1
ATOM 4064 O O . LEU C 1 173 ? 54.463 25.174 52.430 1.00 20.77 173 LEU C O 1
ATOM 4069 N N . ASN C 1 174 ? 52.412 25.828 51.736 1.00 17.44 174 ASN C N 1
ATOM 4070 C CA . ASN C 1 174 ? 52.028 26.232 53.090 1.00 18.70 174 ASN C CA 1
ATOM 4071 C C . ASN C 1 174 ? 51.984 25.017 54.002 1.00 22.86 174 ASN C C 1
ATOM 4072 O O . ASN C 1 174 ? 52.332 25.121 55.175 1.00 22.69 174 ASN C O 1
ATOM 4077 N N . GLU C 1 175 ? 51.566 23.863 53.474 1.00 20.97 175 GLU C N 1
ATOM 4078 C CA . GLU C 1 175 ? 51.587 22.643 54.287 1.00 21.70 175 GLU C CA 1
ATOM 4079 C C . GLU C 1 175 ? 53.022 22.174 54.515 1.00 21.02 175 GLU C C 1
ATOM 4080 O O . GLU C 1 175 ? 53.354 21.724 55.613 1.00 23.99 175 GLU C O 1
ATOM 4086 N N . GLN C 1 176 ? 53.880 22.276 53.495 1.00 19.91 176 GLN C N 1
ATOM 4087 C CA . GLN C 1 176 ? 55.261 21.770 53.598 1.00 20.74 176 GLN C CA 1
ATOM 4088 C C . GLN C 1 176 ? 56.036 22.519 54.674 1.00 26.64 176 GLN C C 1
ATOM 4089 O O . GLN C 1 176 ? 56.840 21.937 55.391 1.00 23.38 176 GLN C O 1
ATOM 4095 N N . PHE C 1 177 ? 55.801 23.818 54.770 1.00 21.18 177 PHE C N 1
ATOM 4096 C CA . PHE C 1 177 ? 56.553 24.652 55.695 1.00 24.57 177 PHE C CA 1
ATOM 4097 C C . PHE C 1 177 ? 55.784 24.939 56.993 1.00 27.95 177 PHE C C 1
ATOM 4098 O O . PHE C 1 177 ? 56.342 25.475 57.956 1.00 26.47 177 PHE C O 1
ATOM 4106 N N . GLY C 1 178 ? 54.508 24.583 57.029 1.00 25.60 178 GLY C N 1
ATOM 4107 C CA . GLY C 1 178 ? 53.709 24.844 58.210 1.00 22.72 178 GLY C CA 1
ATOM 4108 C C . GLY C 1 178 ? 53.535 26.331 58.478 1.00 25.11 178 GLY C C 1
ATOM 4109 O O . GLY C 1 178 ? 53.378 26.735 59.625 1.00 27.17 178 GLY C O 1
ATOM 4110 N N . ARG C 1 179 ? 53.567 27.149 57.425 1.00 22.84 179 ARG C N 1
ATOM 4111 C CA . ARG C 1 179 ? 53.281 28.578 57.558 1.00 24.68 179 ARG C CA 1
ATOM 4112 C C . ARG C 1 179 ? 52.756 29.130 56.240 1.00 25.18 179 ARG C C 1
ATOM 4113 O O . ARG C 1 179 ? 52.719 28.420 55.234 1.00 22.27 179 ARG C O 1
ATOM 4121 N N . THR C 1 180 ? 52.351 30.395 56.237 1.00 24.11 180 THR C N 1
ATOM 4122 C CA . THR C 1 180 ? 51.886 31.001 54.995 1.00 23.23 180 THR C CA 1
ATOM 4123 C C . THR C 1 180 ? 53.088 31.391 54.141 1.00 27.47 180 THR C C 1
ATOM 4124 O O . THR C 1 180 ? 53.752 32.378 54.411 1.00 27.34 180 THR C O 1
ATOM 4128 N N . ILE C 1 181 ? 53.381 30.583 53.127 1.00 20.34 181 ILE C N 1
ATOM 4129 C CA . ILE C 1 181 ? 54.409 30.918 52.142 1.00 23.09 181 ILE C CA 1
ATOM 4130 C C . ILE C 1 181 ? 53.791 31.743 51.024 1.00 22.82 181 ILE C C 1
ATOM 4131 O O . ILE C 1 181 ? 54.292 32.808 50.683 1.00 25.85 181 ILE C O 1
ATOM 4136 N N . LEU C 1 182 ? 52.694 31.241 50.456 1.00 17.95 182 LEU C N 1
ATOM 4137 C CA . LEU C 1 182 ? 51.867 31.981 49.516 1.00 21.31 182 LEU C CA 1
ATOM 4138 C C . LEU C 1 182 ? 50.518 32.272 50.143 1.00 24.03 182 LEU C C 1
ATOM 4139 O O . LEU C 1 182 ? 49.794 31.349 50.521 1.00 27.49 182 LEU C O 1
ATOM 4144 N N . PRO C 1 183 ? 50.149 33.552 50.233 1.00 24.57 183 PRO C N 1
ATOM 4145 C CA . PRO C 1 183 ? 48.870 33.840 50.879 1.00 26.71 183 PRO C CA 1
ATOM 4146 C C . PRO C 1 183 ? 47.713 33.450 49.972 1.00 23.84 183 PRO C C 1
ATOM 4147 O O . PRO C 1 183 ? 47.726 33.762 48.784 1.00 25.48 183 PRO C O 1
ATOM 4151 N N . ILE C 1 184 ? 46.723 32.765 50.521 1.00 24.13 184 ILE C N 1
ATOM 4152 C CA . ILE C 1 184 ? 45.577 32.364 49.700 1.00 28.91 184 ILE C CA 1
ATOM 4153 C C . ILE C 1 184 ? 44.270 32.878 50.282 1.00 35.70 184 ILE C C 1
ATOM 4154 O O . ILE C 1 184 ? 43.189 32.439 49.900 1.00 31.78 184 ILE C O 1
ATOM 4159 N N . GLY C 1 185 ? 44.380 33.842 51.192 1.00 36.61 185 GLY C N 1
ATOM 4160 C CA . GLY C 1 185 ? 43.215 34.545 51.699 1.00 36.78 185 GLY C CA 1
ATOM 4161 C C . GLY C 1 185 ? 42.381 33.659 52.595 1.00 42.71 185 GLY C C 1
ATOM 4162 O O . GLY C 1 185 ? 41.141 33.740 52.598 1.00 39.79 185 GLY C O 1
ATOM 4163 N N . GLU C 1 186 ? 43.074 32.813 53.352 1.00 38.41 186 GLU C N 1
ATOM 4164 C CA . GLU C 1 186 ? 42.451 31.873 54.279 1.00 49.58 186 GLU C CA 1
ATOM 4165 C C . GLU C 1 186 ? 41.622 32.579 55.350 1.00 54.20 186 GLU C C 1
ATOM 4166 O O . GLU C 1 186 ? 41.716 33.794 55.531 1.00 56.69 186 GLU C O 1
#

Sequence (552 aa):
KLANPAPLGLMGFGMTTILLNLHNAGFFALDGIILAMGIFYGGIAQIIFAGLLEYKKGNTFGLTAFTSYGSFWLTLVAILLMPKMGLTEAPNAQFLGAYLGLWGVFTLFMFFGTLKAARALQFVFLSLTVLFALLAFGNIAGNEAVIHVAGWIGLVCGASAIYLAMGEVLNEQFGRTILPIGEAHLVPRKLANPAPLGLMGFFGMTTILLNLHNAGFFALDGIILAMGIFYGGIAQIFAGLLEYKKGNTFGLTAFTSYGSFWLTLVAILLMPKMGLTEAPNAQFLGAYLGLWGVFTLFMFFGTLKAARALQFVFLSLTVLFALLAFGNIAGNEAVIHVAGWIGLVCGASAIYLAMGEVLNEQFGRTILPIGEKLANPAPLGLMGFGMTTILLNLHNAGFFALDGIILAMGIFYGGIAQIFAGLLEYKKGNTFGLTAFTSYGSFWLTLVAILLMPKMGLTEAPNAQFLGAYLGLWGVFTLFMFFGTLKAARALQFVFLSLTVLFALLAFGNIAGNEAVIHVAGWIGLVCGASAIYLAMGEVLNEQFGRTILPIGE

InterPro domains:
  IPR000791 Acetate transporter GPR1/Ato2/SatP-like [PF01184] (4-176)
  IPR047622 GPR1/FUN34/YaaH conserved region [PS01114] (8-17)
  IPR047623 Succinate-acetate/proton symporter SatP [PTHR30178] (3-186)